Protein AF-A0A7X7BWW8-F1 (afdb_monomer)

Nearest PDB structures (foldseek):
  5t9a-assembly2_B  TM=4.157E-01  e=6.616E+00  Bacteroides uniformis
  8yt8-assembly1_A  TM=2.626E-01  e=1.785E+00  Mus musculus

Mean predicted aligned error: 19.49 Å

pLDDT: mean 72.18, std 27.45, range [19.7, 98.62]

Solvent-accessible surface area (backbone atoms only — not comparable to full-atom values): 24088 Å² total; per-residue (Å²): 131,48,67,94,66,87,76,85,63,67,84,51,60,92,86,82,68,86,84,83,84,75,81,66,56,56,44,81,42,49,50,28,44,32,33,31,41,98,85,70,46,77,74,50,72,50,73,48,77,50,62,47,72,32,90,91,53,73,66,78,67,48,71,50,73,46,53,44,66,42,54,82,82,39,47,82,79,72,37,34,41,35,46,21,35,26,37,39,37,29,37,44,74,62,71,46,43,28,77,51,74,37,48,47,94,75,60,57,88,69,56,64,76,78,51,65,65,58,52,72,72,54,48,53,38,19,43,75,44,78,39,66,51,80,44,85,42,60,60,54,38,50,31,33,35,42,34,41,41,21,45,78,75,39,72,51,76,51,73,38,65,47,63,26,42,36,87,56,85,50,62,45,72,66,47,54,19,49,34,26,45,15,47,70,34,44,69,70,78,41,78,69,49,72,46,79,29,44,30,26,35,40,66,94,42,75,46,33,36,31,32,51,39,63,47,31,90,80,24,91,88,54,58,98,74,35,33,60,82,89,55,92,31,57,55,57,36,44,32,64,45,34,82,56,18,39,25,63,78,41,56,48,41,27,34,87,83,54,43,67,30,28,38,25,25,36,20,41,53,27,43,77,69,74,34,56,78,73,16,62,84,34,43,19,34,46,55,78,50,31,39,34,36,68,46,58,45,29,25,33,38,32,41,75,91,46,80,41,74,12,15,63,80,17,52,29,34,38,37,40,60,89,40,69,78,76,73,82,76,76,81,75,81,75,83,78,75,90,78,89,83,85,82,90,80,89,86,85,88,79,86,84,74,87,72,86,74,81,86,77,85,82,83,84,79,82,88,75,80,98,81,79,84,77,73,46,47,38,62,50,68,84,81,98,82,87,88,82,92,78,92,71,97,86,73,94,81,85,89,79,88,79,136

Secondary structure (DSSP, 8-state):
--SSSPPPPPPB-TTT-PPPP---SSEEEEEEEEEE-TTS-EEEEEEEEEEE--TTS----EEEEEEEPPPTTTGGGT--TTTEEEEEEEEES-SEEEEEEEEGGG--TTGGGTSPPPPHHHHHHHHHS-EEEEEE--TT-EEEEEEEEE-SS-EEEEEEEEEPP-S---EEEEEEEEEE--SHHHHTTPPP-EEEEEEEEETT-TTEEEEESTTSTTSTT--TTSB--SS--EEEEE-SSTTSBB---EE-SB-SSS---EEEEHHHHHHHTT-HHHHTT--BEEETTEEE--STT-EEEE-SS-EEEE-TTS--EEE-TT--PPP-------------------------------------PPPPPS--S--EEEEE---SS-------TT---------

Structure (mmCIF, N/CA/C/O backbone):
data_AF-A0A7X7BWW8-F1
#
_entry.id   AF-A0A7X7BWW8-F1
#
loop_
_atom_site.group_PDB
_atom_site.id
_atom_site.type_symbol
_atom_site.label_atom_id
_atom_site.label_alt_id
_atom_site.label_comp_id
_atom_site.label_asym_id
_atom_site.label_entity_id
_atom_site.label_seq_id
_atom_site.pdbx_PDB_ins_code
_atom_site.Cartn_x
_atom_site.Cartn_y
_atom_site.Cartn_z
_atom_site.occupancy
_atom_site.B_iso_or_equiv
_atom_site.auth_seq_id
_atom_site.auth_comp_id
_atom_site.auth_asym_id
_atom_site.auth_atom_id
_atom_site.pdbx_PDB_model_num
ATOM 1 N N . GLN A 1 1 ? -39.177 1.820 20.093 1.00 25.33 1 GLN A N 1
ATOM 2 C CA . GLN A 1 1 ? -39.170 3.139 19.446 1.00 25.33 1 GLN A CA 1
ATOM 3 C C . GLN A 1 1 ? -38.718 4.158 20.497 1.00 25.33 1 GLN A C 1
ATOM 5 O O . GLN A 1 1 ? -39.561 4.767 21.143 1.00 25.33 1 GLN A O 1
ATOM 10 N N . ILE A 1 2 ? -37.417 4.239 20.781 1.00 28.84 2 ILE A N 1
ATOM 11 C CA . ILE A 1 2 ? -36.783 5.338 21.528 1.00 28.84 2 ILE A CA 1
ATOM 12 C C . ILE A 1 2 ? -36.636 6.590 20.632 1.00 28.84 2 ILE A C 1
ATOM 14 O O . ILE A 1 2 ? -35.548 7.042 20.296 1.00 28.84 2 ILE A O 1
ATOM 18 N N . ALA A 1 3 ? -37.755 7.206 20.265 1.00 27.98 3 ALA A N 1
ATOM 19 C CA . ALA A 1 3 ? -37.725 8.636 19.977 1.00 27.98 3 ALA A CA 1
ATOM 20 C C . ALA A 1 3 ? -37.811 9.352 21.330 1.00 27.98 3 ALA A C 1
ATOM 22 O O . ALA A 1 3 ? -38.799 9.137 22.024 1.00 27.98 3 ALA A O 1
ATOM 23 N N . GLU A 1 4 ? -36.779 10.119 21.700 1.00 32.34 4 GLU A N 1
ATOM 24 C CA . GLU A 1 4 ? -36.765 11.132 22.773 1.00 32.34 4 GLU A CA 1
ATOM 25 C C . GLU A 1 4 ? -37.828 10.901 23.884 1.00 32.34 4 GLU A C 1
ATOM 27 O O . GLU A 1 4 ? -38.946 11.418 23.820 1.00 32.34 4 GLU A O 1
ATOM 32 N N . GLY A 1 5 ? -37.519 10.068 24.887 1.00 31.19 5 GLY A N 1
ATOM 33 C CA . GLY A 1 5 ? -38.467 9.733 25.957 1.00 31.19 5 GLY A CA 1
ATOM 34 C C . GLY A 1 5 ? -37.998 8.622 26.904 1.00 31.19 5 GLY A C 1
ATOM 35 O O . GLY A 1 5 ? -37.307 7.694 26.491 1.00 31.19 5 GLY A O 1
ATOM 36 N N . GLU A 1 6 ? -38.381 8.727 28.183 1.00 35.75 6 GLU A N 1
ATOM 37 C CA . GLU A 1 6 ? -38.170 7.699 29.215 1.00 35.75 6 GLU A CA 1
ATOM 38 C C . GLU A 1 6 ? -38.826 6.362 28.823 1.00 35.75 6 GLU A C 1
ATOM 40 O O . GLU A 1 6 ? -39.962 6.327 28.343 1.00 35.75 6 GLU A O 1
ATOM 45 N N . ILE A 1 7 ? -38.140 5.248 29.098 1.00 37.12 7 ILE A N 1
ATOM 46 C CA . ILE A 1 7 ? -38.728 3.904 29.052 1.00 37.12 7 ILE A CA 1
ATOM 47 C C . ILE A 1 7 ? -39.177 3.531 30.471 1.00 37.12 7 ILE A C 1
ATOM 49 O O . ILE A 1 7 ? -38.386 3.618 31.411 1.00 37.12 7 ILE A O 1
ATOM 53 N N . GLU A 1 8 ? -40.425 3.076 30.640 1.00 36.81 8 GLU A N 1
ATOM 54 C CA . GLU A 1 8 ? -40.837 2.409 31.882 1.00 36.81 8 GLU A CA 1
ATOM 55 C C . GLU A 1 8 ? -40.050 1.104 32.047 1.00 36.81 8 GLU A C 1
ATOM 57 O O . GLU A 1 8 ? -40.079 0.227 31.182 1.00 36.81 8 GLU A O 1
ATOM 62 N N . ALA A 1 9 ? -39.343 0.967 33.168 1.00 38.97 9 ALA A N 1
ATOM 63 C CA . ALA A 1 9 ? -38.590 -0.238 33.466 1.00 38.97 9 ALA A CA 1
ATOM 64 C C . ALA A 1 9 ? -39.529 -1.440 33.692 1.00 38.97 9 ALA A C 1
ATOM 66 O O . ALA A 1 9 ? -40.385 -1.409 34.577 1.00 38.97 9 ALA A O 1
ATOM 67 N N . GLU A 1 10 ? -39.340 -2.525 32.931 1.00 41.31 10 GLU A N 1
ATOM 68 C CA . GLU A 1 10 ? -39.951 -3.824 33.237 1.00 41.31 10 GLU A CA 1
ATOM 69 C C . GLU A 1 10 ? -39.172 -4.534 34.358 1.00 41.31 10 GLU A C 1
ATOM 71 O O . GLU A 1 10 ? -37.941 -4.579 34.366 1.00 41.31 10 GLU A O 1
ATOM 76 N N . GLU A 1 11 ? -39.901 -5.127 35.304 1.00 38.69 11 GLU A N 1
ATOM 77 C CA . GLU A 1 11 ? -39.341 -5.978 36.354 1.00 38.69 11 GLU A CA 1
ATOM 78 C C . GLU A 1 11 ? -38.826 -7.296 35.739 1.00 38.69 11 GLU A C 1
ATOM 80 O O . GLU A 1 11 ? -39.587 -8.061 35.137 1.00 38.69 11 GLU A O 1
ATOM 85 N N . LEU A 1 12 ? -37.522 -7.569 35.860 1.00 39.81 12 LEU A N 1
ATOM 86 C CA . LEU A 1 12 ? -36.895 -8.769 35.296 1.00 39.81 12 LEU A CA 1
ATOM 87 C C . LEU A 1 12 ? -36.804 -9.895 36.336 1.00 39.81 12 LEU A C 1
ATOM 89 O O . LEU A 1 12 ? -36.099 -9.783 37.338 1.00 39.81 12 LEU A O 1
ATOM 93 N N . ASP A 1 13 ? -37.470 -11.022 36.062 1.00 39.00 13 ASP A N 1
ATOM 94 C CA . ASP A 1 13 ? -37.282 -12.277 36.801 1.00 39.00 13 ASP A CA 1
ATOM 95 C C . ASP A 1 13 ? -35.994 -12.971 36.316 1.00 39.00 13 ASP A C 1
ATOM 97 O O . ASP A 1 13 ? -35.902 -13.429 35.169 1.00 39.00 13 ASP A O 1
ATOM 101 N N . MET A 1 14 ? -34.995 -13.054 37.204 1.00 34.78 14 MET A N 1
ATOM 102 C CA . MET A 1 14 ? -33.643 -13.572 36.935 1.00 34.78 14 MET A CA 1
ATOM 103 C C . MET A 1 14 ? -33.595 -15.008 36.395 1.00 34.78 14 MET A C 1
ATOM 105 O O . MET A 1 14 ? -32.542 -15.456 35.942 1.00 34.78 14 MET A O 1
ATOM 109 N N . ASN A 1 15 ? -34.697 -15.759 36.443 1.00 37.03 15 ASN A N 1
ATOM 110 C CA . ASN A 1 15 ? -34.676 -17.175 36.091 1.00 37.03 15 ASN A CA 1
ATOM 111 C C . ASN A 1 15 ? -34.961 -17.493 34.618 1.00 37.03 15 ASN A C 1
ATOM 113 O O . ASN A 1 15 ? -34.734 -18.639 34.231 1.00 37.03 15 ASN A O 1
ATOM 117 N N . THR A 1 16 ? -35.463 -16.568 33.782 1.00 34.97 16 THR A N 1
ATOM 118 C CA . THR A 1 16 ? -35.906 -16.971 32.420 1.00 34.97 16 THR A CA 1
ATOM 119 C C . THR A 1 16 ? -35.904 -15.935 31.289 1.00 34.97 16 THR A C 1
ATOM 121 O O . THR A 1 16 ? -36.207 -16.336 30.163 1.00 34.97 16 THR A O 1
ATOM 124 N N . LYS A 1 17 ? -35.577 -14.650 31.483 1.00 39.47 17 LYS A N 1
ATOM 125 C CA . LYS A 1 17 ? -35.710 -13.665 30.388 1.00 39.47 17 LYS A CA 1
ATOM 126 C C . LYS A 1 17 ? -34.458 -12.822 30.157 1.00 39.47 17 LYS A C 1
ATOM 128 O O . LYS A 1 17 ? -33.996 -12.118 31.044 1.00 39.47 17 LYS A O 1
ATOM 133 N N . ILE A 1 18 ? -33.956 -12.885 28.924 1.00 37.41 18 ILE A N 1
ATOM 134 C CA . ILE A 1 18 ? -33.015 -11.920 28.353 1.00 37.41 18 ILE A CA 1
ATOM 135 C C . ILE A 1 18 ? -33.821 -10.650 28.056 1.00 37.41 18 ILE A C 1
ATOM 137 O O . ILE A 1 18 ? -34.799 -10.717 27.309 1.00 37.41 18 ILE A O 1
ATOM 141 N N . ALA A 1 19 ? -33.440 -9.520 28.648 1.00 44.94 19 ALA A N 1
ATOM 142 C CA . ALA A 1 19 ? -33.977 -8.217 28.273 1.00 44.94 19 ALA A CA 1
ATOM 143 C C . ALA A 1 19 ? -33.314 -7.766 26.964 1.00 44.94 19 ALA A C 1
ATOM 145 O O . ALA A 1 19 ? -32.088 -7.727 26.876 1.00 44.94 19 ALA A O 1
ATOM 146 N N . GLY A 1 20 ? -34.110 -7.465 25.939 1.00 42.84 20 GLY A N 1
ATOM 147 C CA . GLY A 1 20 ? -33.617 -6.810 24.730 1.00 42.84 20 GLY A CA 1
ATOM 148 C C . GLY A 1 20 ? -33.638 -5.299 24.929 1.00 42.84 20 GLY A C 1
ATOM 149 O O . GLY A 1 20 ? -34.673 -4.756 25.305 1.00 42.84 20 GLY A O 1
ATOM 150 N N . ILE A 1 21 ? -32.516 -4.633 24.675 1.00 51.31 21 ILE A N 1
ATOM 151 C CA . ILE A 1 21 ? -32.424 -3.171 24.645 1.00 51.31 21 ILE A CA 1
ATOM 152 C C . ILE A 1 21 ? -32.514 -2.762 23.176 1.00 51.31 21 ILE A C 1
ATOM 154 O O . ILE A 1 21 ? -31.772 -3.284 22.346 1.00 51.31 21 ILE A O 1
ATOM 158 N N . GLN A 1 22 ? -33.452 -1.879 22.842 1.00 53.12 22 GLN A N 1
ATOM 159 C CA . GLN A 1 22 ? -33.575 -1.312 21.502 1.00 53.12 22 GLN A CA 1
ATOM 160 C C . GLN A 1 22 ? -33.187 0.155 21.581 1.00 53.12 22 GLN A C 1
ATOM 162 O O . GLN A 1 22 ? -33.916 0.907 22.206 1.00 53.12 22 GLN A O 1
ATOM 167 N N . CYS A 1 23 ? -32.089 0.550 20.945 1.00 56.56 23 CYS A N 1
ATOM 168 C CA . CYS A 1 23 ? -31.740 1.952 20.734 1.00 56.56 23 CYS A CA 1
ATOM 169 C C . CYS A 1 23 ? -32.286 2.405 19.374 1.00 56.56 23 CYS A C 1
ATOM 171 O O . CYS A 1 23 ? -32.327 1.616 18.433 1.00 56.56 23 CYS A O 1
ATOM 173 N N . ASP A 1 24 ? -32.715 3.659 19.276 1.00 55.50 24 ASP A N 1
ATOM 174 C CA . ASP A 1 24 ? -33.292 4.231 18.046 1.00 55.50 24 ASP A CA 1
ATOM 175 C C . ASP A 1 24 ? -32.441 5.380 17.481 1.00 55.50 24 ASP A C 1
ATOM 177 O O . ASP A 1 24 ? -32.754 5.903 16.416 1.00 55.50 24 ASP A O 1
ATOM 181 N N . GLN A 1 25 ? -31.416 5.830 18.211 1.00 59.16 25 GLN A N 1
ATOM 182 C CA . GLN A 1 25 ? -30.575 6.960 17.818 1.00 59.16 25 GLN A CA 1
ATOM 183 C C . GLN A 1 25 ? -29.130 6.724 18.228 1.00 59.16 25 GLN A C 1
ATOM 185 O O . GLN A 1 25 ? -28.877 6.210 19.319 1.00 59.16 25 GLN A O 1
ATOM 190 N N . THR A 1 26 ? -28.184 7.142 17.390 1.00 69.19 26 THR A N 1
ATOM 191 C CA . THR A 1 26 ? -26.762 7.143 17.737 1.00 69.19 26 THR A CA 1
ATOM 192 C C . THR A 1 26 ? -26.522 7.916 19.035 1.00 69.19 26 THR A C 1
ATOM 194 O O . THR A 1 26 ? -27.002 9.039 19.189 1.00 69.19 26 THR A O 1
ATOM 197 N N . GLY A 1 27 ? -25.782 7.331 19.975 1.00 66.06 27 GLY A N 1
ATOM 198 C CA . GLY A 1 27 ? -25.549 7.950 21.278 1.00 66.06 27 GLY A CA 1
ATOM 199 C C . GLY A 1 27 ? -24.725 7.092 22.231 1.00 66.06 27 GLY A C 1
ATOM 200 O O . GLY A 1 27 ? -24.548 5.891 22.017 1.00 66.06 27 GLY A O 1
ATOM 201 N N . GLU A 1 28 ? -24.230 7.725 23.291 1.00 66.56 28 GLU A N 1
ATOM 202 C CA . GLU A 1 28 ? -23.737 7.038 24.483 1.00 66.56 28 GLU A CA 1
ATOM 203 C C . GLU A 1 28 ? -24.898 6.863 25.465 1.00 66.56 28 GLU A C 1
ATOM 205 O O . GLU A 1 28 ? -25.635 7.803 25.764 1.00 66.56 28 GLU A O 1
ATOM 210 N N . TYR A 1 29 ? -25.065 5.644 25.958 1.00 60.78 29 TYR A N 1
ATOM 211 C CA . TYR A 1 29 ? -26.160 5.239 26.819 1.00 60.78 29 TYR A CA 1
ATOM 212 C C . TYR A 1 29 ? -25.619 4.730 28.145 1.00 60.78 29 TYR A C 1
ATOM 214 O O . TYR A 1 29 ? -24.664 3.956 28.193 1.00 60.78 29 TYR A O 1
ATOM 222 N N . PHE A 1 30 ? -26.289 5.108 29.230 1.00 58.12 30 PHE A N 1
ATOM 223 C CA . PHE A 1 30 ? -26.036 4.553 30.552 1.00 58.12 30 PHE A CA 1
ATOM 224 C C . PHE A 1 30 ? -26.996 3.401 30.817 1.00 58.12 30 PHE A C 1
ATOM 226 O O . PHE A 1 30 ? -28.217 3.559 30.760 1.00 58.12 30 PHE A O 1
ATOM 233 N N . LEU A 1 31 ? -26.440 2.252 31.177 1.00 56.97 31 LEU A N 1
ATOM 234 C CA . LEU A 1 31 ? -27.174 1.148 31.763 1.00 56.97 31 LEU A CA 1
ATOM 235 C C . LEU A 1 31 ? -27.027 1.229 33.282 1.00 56.97 31 LEU A C 1
ATOM 237 O O . LEU A 1 31 ? -25.979 0.881 33.826 1.00 56.97 31 LEU A O 1
ATOM 241 N N . VAL A 1 32 ? -28.072 1.674 33.978 1.00 58.28 32 VAL A N 1
ATOM 242 C CA . VAL A 1 32 ? -28.125 1.640 35.445 1.00 58.28 32 VAL A CA 1
ATOM 243 C C . VAL A 1 32 ? -28.838 0.371 35.877 1.00 58.28 32 VAL A C 1
ATOM 245 O O . VAL A 1 32 ? -30.016 0.228 35.585 1.00 58.28 32 VAL A O 1
ATOM 248 N N . ALA A 1 33 ? -28.172 -0.519 36.607 1.00 54.88 33 ALA A N 1
ATOM 249 C CA . ALA A 1 33 ? -28.813 -1.649 37.272 1.00 54.88 33 ALA A CA 1
ATOM 250 C C . ALA A 1 33 ? -28.985 -1.337 38.763 1.00 54.88 33 ALA A C 1
ATOM 252 O O . ALA A 1 33 ? -28.000 -1.165 39.480 1.00 54.88 33 ALA A O 1
ATOM 253 N N . ALA A 1 34 ? -30.226 -1.276 39.242 1.00 55.75 34 ALA A N 1
ATOM 254 C CA . ALA A 1 34 ? -30.554 -1.024 40.646 1.00 55.75 34 ALA A CA 1
ATOM 255 C C . ALA A 1 34 ? -31.219 -2.247 41.291 1.00 55.75 34 ALA A C 1
ATOM 257 O O . ALA A 1 34 ? -32.156 -2.808 40.731 1.00 55.75 34 ALA A O 1
ATOM 258 N N . ALA A 1 35 ? -30.740 -2.645 42.470 1.00 47.81 35 ALA A N 1
ATOM 259 C CA . ALA A 1 35 ? -31.300 -3.720 43.278 1.00 47.81 35 ALA A CA 1
ATOM 260 C C . ALA A 1 35 ? -32.206 -3.146 44.370 1.00 47.81 35 ALA A C 1
ATOM 262 O O . ALA A 1 35 ? -31.790 -2.273 45.135 1.00 47.81 35 ALA A O 1
ATOM 263 N N . PHE A 1 36 ? -33.419 -3.676 44.488 1.00 55.31 36 PHE A N 1
ATOM 264 C CA . PHE A 1 36 ? -34.382 -3.285 45.519 1.00 55.31 36 PHE A CA 1
ATOM 265 C C . PHE A 1 36 ? -34.712 -4.466 46.436 1.00 55.31 36 PHE A C 1
ATOM 267 O O . PHE A 1 36 ? -34.696 -5.622 46.018 1.00 55.31 36 PHE A O 1
ATOM 274 N N . ALA A 1 37 ? -34.993 -4.173 47.705 1.00 49.28 37 ALA A N 1
ATOM 275 C CA . ALA A 1 37 ? -35.586 -5.132 48.628 1.00 49.28 37 ALA A CA 1
ATOM 276 C C . ALA A 1 37 ? -37.092 -5.272 48.356 1.00 49.28 37 ALA A C 1
ATOM 278 O O . ALA A 1 37 ? -37.701 -4.423 47.707 1.00 49.28 37 ALA A O 1
ATOM 279 N N . ALA A 1 38 ? -37.713 -6.312 48.920 1.00 51.62 38 ALA A N 1
ATOM 280 C CA . ALA A 1 38 ? -39.145 -6.588 48.765 1.00 51.62 38 ALA A CA 1
ATOM 281 C C . ALA A 1 38 ? -40.078 -5.449 49.243 1.00 51.62 38 ALA A C 1
ATOM 283 O O . ALA A 1 38 ? -41.258 -5.438 48.906 1.00 51.62 38 ALA A O 1
ATOM 284 N N . ASP A 1 39 ? -39.573 -4.497 50.033 1.00 60.28 39 ASP A N 1
ATOM 285 C CA . ASP A 1 39 ? -40.290 -3.292 50.468 1.00 60.28 39 ASP A CA 1
ATOM 286 C C . ASP A 1 39 ? -40.013 -2.056 49.587 1.00 60.28 39 ASP A C 1
ATOM 288 O O . ASP A 1 39 ? -40.319 -0.930 49.984 1.00 60.28 39 ASP A O 1
ATOM 292 N N . SER A 1 40 ? -39.434 -2.265 48.401 1.00 56.44 40 SER A N 1
ATOM 293 C CA . SER A 1 40 ? -39.008 -1.233 47.446 1.00 56.44 40 SER A CA 1
ATOM 294 C C . SER A 1 40 ? -37.887 -0.317 47.953 1.00 56.44 40 SER A C 1
ATOM 296 O O . SER A 1 40 ? -37.630 0.733 47.364 1.00 56.44 40 SER A O 1
ATOM 298 N N . THR A 1 41 ? -37.173 -0.698 49.015 1.00 57.88 41 THR A N 1
ATOM 299 C CA . THR A 1 41 ? -35.978 0.032 49.460 1.00 57.88 41 THR A CA 1
ATOM 300 C C . THR A 1 41 ? -34.789 -0.289 48.554 1.00 57.88 41 THR A C 1
ATOM 302 O O . THR A 1 41 ? -34.412 -1.456 48.432 1.00 57.88 41 THR A O 1
ATOM 305 N N . LEU A 1 42 ? -34.153 0.735 47.971 1.00 54.78 42 LEU A N 1
ATOM 306 C CA . LEU A 1 42 ? -32.914 0.587 47.195 1.00 54.78 42 LEU A CA 1
ATOM 307 C C . LEU A 1 42 ? -31.811 -0.036 48.066 1.00 54.78 42 LEU A C 1
ATOM 309 O O . LEU A 1 42 ? -31.465 0.498 49.119 1.00 54.78 42 LEU A O 1
ATOM 313 N N . GLN A 1 43 ? -31.260 -1.159 47.618 1.00 53.47 43 GLN A N 1
ATOM 314 C CA . GLN A 1 43 ? -30.170 -1.883 48.281 1.00 53.47 43 GLN A CA 1
ATOM 315 C C . GLN A 1 43 ? -28.802 -1.541 47.686 1.00 53.47 43 GLN A C 1
ATOM 317 O O . GLN A 1 43 ? -27.789 -1.609 48.377 1.00 53.47 43 GLN A O 1
ATOM 322 N N . GLY A 1 44 ? -28.769 -1.158 46.412 1.00 44.28 44 GLY A N 1
ATOM 323 C CA . GLY A 1 44 ? -27.558 -0.745 45.714 1.00 44.28 44 GLY A CA 1
ATOM 324 C C . GLY A 1 44 ? -27.817 -0.565 44.227 1.00 44.28 44 GLY A C 1
ATOM 325 O O . GLY A 1 44 ? -28.817 -1.051 43.704 1.00 44.28 44 GLY A O 1
ATOM 326 N N . SER A 1 45 ? -26.916 0.130 43.545 1.00 62.41 45 SER A N 1
ATOM 327 C CA . SER A 1 45 ? -26.949 0.281 42.094 1.00 62.41 45 SER A CA 1
ATOM 328 C C . SER A 1 45 ? -25.547 0.208 41.505 1.00 62.41 45 SER A C 1
ATOM 330 O O . SER A 1 45 ? -24.561 0.508 42.178 1.00 62.41 45 SER A O 1
ATOM 332 N N . THR A 1 46 ? -25.463 -0.167 40.238 1.00 46.38 46 THR A N 1
ATOM 333 C CA . THR A 1 46 ? -24.254 -0.090 39.419 1.00 46.38 46 THR A CA 1
ATOM 334 C C . THR A 1 46 ? -24.607 0.537 38.078 1.00 46.38 46 THR A C 1
ATOM 336 O O . THR A 1 46 ? -25.763 0.487 37.657 1.00 46.38 46 THR A O 1
ATOM 339 N N . THR A 1 47 ? -23.632 1.157 37.427 1.00 54.41 47 THR A N 1
ATOM 340 C CA . THR A 1 47 ? -23.811 1.797 36.127 1.00 54.41 47 THR A CA 1
ATOM 341 C C . THR A 1 47 ? -22.707 1.355 35.184 1.00 54.41 47 THR A C 1
ATOM 343 O O . THR A 1 47 ? -21.557 1.218 35.597 1.00 54.41 47 THR A O 1
ATOM 346 N N . THR A 1 48 ? -23.039 1.175 33.915 1.00 51.75 48 THR A N 1
ATOM 347 C CA . THR A 1 48 ? -22.065 1.021 32.831 1.00 51.75 48 THR A CA 1
ATOM 348 C C . THR A 1 48 ? -22.510 1.861 31.641 1.00 51.75 48 THR A C 1
ATOM 350 O O . THR A 1 48 ? -23.681 2.240 31.570 1.00 51.75 48 THR A O 1
ATOM 353 N N . THR A 1 49 ? -21.590 2.189 30.744 1.00 57.97 49 THR A N 1
ATOM 354 C CA . THR A 1 49 ? -21.890 2.907 29.507 1.00 57.97 49 THR A CA 1
ATOM 355 C C . THR A 1 49 ? -21.718 1.985 28.314 1.00 57.97 49 THR A C 1
ATOM 357 O O . THR A 1 49 ? -20.921 1.048 28.336 1.00 57.97 49 THR A O 1
ATOM 360 N N . PHE A 1 50 ? -22.496 2.233 27.273 1.00 62.44 50 PHE A N 1
ATOM 361 C CA . PHE A 1 50 ? -22.311 1.614 25.970 1.00 62.44 50 PHE A CA 1
ATOM 362 C C . PHE A 1 50 ? -22.692 2.616 24.889 1.00 62.44 50 PHE A C 1
ATOM 364 O O . PHE A 1 50 ? -23.535 3.484 25.107 1.00 62.44 50 PHE A O 1
ATOM 371 N N . THR A 1 51 ? -22.089 2.495 23.716 1.00 64.44 51 THR A N 1
ATOM 372 C CA . THR A 1 51 ? -22.441 3.310 22.557 1.00 64.44 51 THR A CA 1
ATOM 373 C C . THR A 1 51 ? -23.285 2.509 21.577 1.00 64.44 51 THR A C 1
ATOM 375 O O . THR A 1 51 ? -23.139 1.294 21.434 1.00 64.44 51 THR A O 1
ATOM 378 N N . TYR A 1 52 ? -24.214 3.192 20.919 1.00 68.88 52 TYR A N 1
ATOM 379 C CA . TYR A 1 52 ? -24.970 2.664 19.790 1.00 68.88 52 TYR A CA 1
ATOM 380 C C . TYR A 1 52 ? -24.785 3.609 18.608 1.00 68.88 52 TYR A C 1
ATOM 382 O O . TYR A 1 52 ? -24.803 4.827 18.788 1.00 68.88 52 TYR A O 1
ATOM 390 N N . VAL A 1 53 ? -24.613 3.038 17.417 1.00 66.50 53 VAL A N 1
ATOM 391 C CA . VAL A 1 53 ? -24.511 3.758 16.144 1.00 66.50 53 VAL A CA 1
ATOM 392 C C . VAL A 1 53 ? -25.640 3.269 15.252 1.00 66.50 53 VAL A C 1
ATOM 394 O O . VAL A 1 53 ? -25.726 2.079 14.941 1.00 66.50 53 VAL A O 1
ATOM 397 N N . ASP A 1 54 ? -26.527 4.181 14.872 1.00 69.44 54 ASP A N 1
ATOM 398 C CA . ASP A 1 54 ? -27.575 3.898 13.906 1.00 69.44 54 ASP A CA 1
ATOM 399 C C . ASP A 1 54 ? -26.987 3.815 12.493 1.00 69.44 54 ASP A C 1
ATOM 401 O O . ASP A 1 54 ? -26.158 4.633 12.097 1.00 69.44 54 ASP A O 1
ATOM 405 N N . SER A 1 55 ? -27.452 2.854 11.698 1.00 71.75 55 SER A N 1
ATOM 406 C CA . SER A 1 55 ? -27.042 2.715 10.298 1.00 71.75 55 SER A CA 1
ATOM 407 C C . SER A 1 55 ? -27.366 3.933 9.420 1.00 71.75 55 SER A C 1
ATOM 409 O O . SER A 1 55 ? -26.717 4.118 8.391 1.00 71.75 55 SER A O 1
ATOM 411 N N . GLU A 1 56 ? -28.362 4.745 9.792 1.00 75.44 56 GLU A N 1
ATOM 412 C CA . GLU A 1 56 ? -28.727 5.984 9.093 1.00 75.44 56 GLU A CA 1
ATOM 413 C C . GLU A 1 56 ? -27.930 7.215 9.580 1.00 75.44 56 GLU A C 1
ATOM 415 O O . GLU A 1 56 ? -27.938 8.240 8.898 1.00 75.44 56 GLU A O 1
ATOM 420 N N . ASP A 1 57 ? -27.209 7.116 10.707 1.00 72.81 57 ASP A N 1
ATOM 421 C CA . ASP A 1 57 ? -26.314 8.153 11.254 1.00 72.81 57 ASP A CA 1
ATOM 422 C C . ASP A 1 57 ? -24.920 7.566 11.556 1.00 72.81 57 ASP A C 1
ATOM 424 O O . ASP A 1 57 ? -24.534 7.432 12.727 1.00 72.81 57 ASP A O 1
ATOM 428 N N . PRO A 1 58 ? -24.164 7.171 10.511 1.00 73.88 58 PRO A N 1
ATOM 429 C CA . PRO A 1 58 ? -22.850 6.577 10.687 1.00 73.88 58 PRO A CA 1
ATOM 430 C C . PRO A 1 58 ? -21.884 7.585 11.312 1.00 73.88 58 PRO A C 1
ATOM 432 O O . PRO A 1 58 ? -21.844 8.759 10.938 1.00 73.88 58 PRO A O 1
ATOM 435 N N . ARG A 1 59 ? -21.048 7.100 12.228 1.00 79.88 59 ARG A N 1
ATOM 436 C CA . ARG A 1 59 ? -19.985 7.876 12.879 1.00 79.88 59 ARG A CA 1
ATOM 437 C C . ARG A 1 59 ? -18.626 7.305 12.483 1.00 79.88 59 ARG A C 1
ATOM 439 O O . ARG A 1 59 ? -17.962 6.718 13.335 1.00 79.88 59 ARG A O 1
ATOM 446 N N . PRO A 1 60 ? -18.220 7.431 11.205 1.00 84.25 60 PRO A N 1
ATOM 447 C CA . PRO A 1 60 ? -16.949 6.883 10.765 1.00 84.25 60 PRO A CA 1
ATOM 448 C C . PRO A 1 60 ? -15.802 7.565 11.508 1.00 84.25 60 PRO A C 1
ATOM 450 O O . PRO A 1 60 ? -15.849 8.761 11.804 1.00 84.25 60 PRO A O 1
ATOM 453 N N . VAL A 1 61 ? -14.757 6.798 11.792 1.00 90.44 61 VAL A N 1
ATOM 454 C CA . VAL A 1 61 ? -13.518 7.348 12.336 1.00 90.44 61 VAL A CA 1
ATOM 455 C C . VAL A 1 61 ? -12.727 7.995 11.199 1.00 90.44 61 VAL A C 1
ATOM 457 O O . VAL A 1 61 ? -12.272 7.305 10.284 1.00 90.44 61 VAL A O 1
ATOM 460 N N . ASP A 1 62 ? -12.565 9.316 11.259 1.00 91.50 62 ASP A N 1
ATOM 461 C CA . ASP A 1 62 ? -11.754 10.078 10.312 1.00 91.50 62 ASP A CA 1
ATOM 462 C C . ASP A 1 62 ? -10.319 10.205 10.829 1.00 91.50 62 ASP A C 1
ATOM 464 O O . ASP A 1 62 ? -10.025 10.980 11.737 1.00 91.50 62 ASP A O 1
ATOM 468 N N . VAL A 1 63 ? -9.423 9.398 10.265 1.00 93.75 63 VAL A N 1
ATOM 469 C CA . VAL A 1 63 ? -7.989 9.445 10.559 1.00 93.75 63 VAL A CA 1
ATOM 470 C C . VAL A 1 63 ? -7.193 9.112 9.304 1.00 93.75 63 VAL A C 1
ATOM 472 O O . VAL A 1 63 ? -7.517 8.180 8.562 1.00 93.75 63 VAL A O 1
ATOM 475 N N . THR A 1 64 ? -6.111 9.835 9.081 1.00 93.56 64 THR A N 1
ATOM 476 C CA . THR A 1 64 ? -5.121 9.611 8.034 1.00 93.56 64 THR A CA 1
ATOM 477 C C . THR A 1 64 ? -3.752 9.485 8.676 1.00 93.56 64 THR A C 1
ATOM 479 O O . THR A 1 64 ? -3.425 10.199 9.622 1.00 93.56 64 THR A O 1
ATOM 482 N N . ILE A 1 65 ? -2.967 8.541 8.167 1.00 95.50 65 ILE A N 1
ATOM 483 C CA . ILE A 1 65 ? -1.631 8.235 8.667 1.00 95.50 65 ILE A CA 1
ATOM 484 C C . ILE A 1 65 ? -0.668 8.141 7.492 1.00 95.50 65 ILE A C 1
ATOM 486 O O . ILE A 1 65 ? -1.096 7.847 6.373 1.00 95.50 65 ILE A O 1
ATOM 490 N N . GLY A 1 66 ? 0.616 8.314 7.759 1.00 85.06 66 GLY A N 1
ATOM 491 C CA . GLY A 1 66 ? 1.653 8.009 6.791 1.00 85.06 66 GLY A CA 1
ATOM 492 C C . GLY A 1 66 ? 3.003 7.793 7.441 1.00 85.06 66 GLY A C 1
ATOM 493 O O . GLY A 1 66 ? 3.266 8.263 8.550 1.00 85.06 66 GLY A O 1
ATOM 494 N N . LEU A 1 67 ? 3.828 7.050 6.715 1.00 90.19 67 LEU A N 1
ATOM 495 C CA . LEU A 1 67 ? 5.207 6.745 7.041 1.00 90.19 67 LEU A CA 1
ATOM 496 C C . LEU A 1 67 ? 6.021 6.982 5.767 1.00 90.19 67 LEU A C 1
ATOM 498 O O . LEU A 1 67 ? 5.752 6.371 4.735 1.00 90.19 67 LEU A O 1
ATOM 502 N N . GLU A 1 68 ? 6.961 7.913 5.830 1.00 86.50 68 GLU A N 1
ATOM 503 C CA . GLU A 1 68 ? 7.692 8.453 4.685 1.00 86.50 68 GLU A CA 1
ATOM 504 C C . GLU A 1 68 ? 9.188 8.566 5.000 1.00 86.50 68 GLU A C 1
ATOM 506 O O . GLU A 1 68 ? 9.623 8.519 6.154 1.00 86.50 68 GLU A O 1
ATOM 511 N N . THR A 1 69 ? 10.008 8.719 3.960 1.00 84.56 69 THR A N 1
ATOM 512 C CA . THR A 1 69 ? 11.416 9.078 4.154 1.00 84.56 69 THR A CA 1
ATOM 513 C C . THR A 1 69 ? 11.509 10.504 4.698 1.00 84.56 69 THR A C 1
ATOM 515 O O . THR A 1 69 ? 10.762 11.357 4.210 1.00 84.56 69 THR A O 1
ATOM 518 N N . PRO A 1 70 ? 12.442 10.809 5.619 1.00 85.31 70 PRO A N 1
ATOM 519 C CA . PRO A 1 70 ? 12.567 12.144 6.188 1.00 85.31 70 PRO A CA 1
ATOM 520 C C . PRO A 1 70 ? 12.670 13.234 5.122 1.00 85.31 70 PRO A C 1
ATOM 522 O O . PRO A 1 70 ? 13.535 13.205 4.245 1.00 85.31 70 PRO A O 1
ATOM 525 N N . SER A 1 71 ? 11.783 14.219 5.210 1.00 75.44 71 SER A N 1
ATOM 526 C CA . SER A 1 71 ? 11.811 15.400 4.357 1.00 75.44 71 SER A CA 1
ATOM 527 C C . SER A 1 71 ? 13.040 16.273 4.640 1.00 75.44 71 SER A C 1
ATOM 529 O O . SER A 1 71 ? 13.604 16.276 5.737 1.00 75.44 71 SER A O 1
ATOM 531 N N . ALA A 1 72 ? 13.416 17.114 3.670 1.00 74.38 72 ALA A N 1
ATOM 532 C CA . ALA A 1 72 ? 14.614 17.965 3.724 1.00 74.38 72 ALA A CA 1
ATOM 533 C C . ALA A 1 72 ? 14.701 18.911 4.948 1.00 74.38 72 ALA A C 1
ATOM 535 O O . ALA A 1 72 ? 15.744 19.514 5.214 1.00 74.38 72 ALA A O 1
ATOM 536 N N . ARG A 1 73 ? 13.607 19.084 5.705 1.00 79.31 73 ARG A N 1
ATOM 537 C CA . ARG A 1 73 ? 13.603 19.849 6.962 1.00 79.31 73 ARG A CA 1
ATOM 538 C C . ARG A 1 73 ? 14.409 19.163 8.069 1.00 79.31 73 ARG A C 1
ATOM 540 O O . ARG A 1 73 ? 14.991 19.877 8.881 1.00 79.31 73 ARG A O 1
ATOM 547 N N . TRP A 1 74 ? 14.489 17.832 8.046 1.00 78.81 74 TRP A N 1
ATOM 548 C CA . TRP A 1 74 ? 15.134 17.000 9.066 1.00 78.81 74 TRP A CA 1
ATOM 549 C C . TRP A 1 74 ? 16.602 16.672 8.765 1.00 78.81 74 TRP A C 1
ATOM 551 O O . TRP A 1 74 ? 17.362 16.362 9.680 1.00 78.81 74 TRP A O 1
ATOM 561 N N . GLU A 1 75 ? 17.046 16.862 7.518 1.00 76.38 75 GLU A N 1
ATOM 562 C CA . GLU A 1 75 ? 18.453 16.681 7.118 1.00 76.38 75 GLU A CA 1
ATOM 563 C C . GLU A 1 75 ? 19.418 17.534 7.958 1.00 76.38 75 GLU A C 1
ATOM 565 O O . GLU A 1 75 ? 20.545 17.132 8.248 1.00 76.38 75 GLU A O 1
ATOM 570 N N . LYS A 1 76 ? 18.978 18.726 8.386 1.00 80.75 76 LYS A N 1
ATOM 571 C CA . LYS A 1 76 ? 19.782 19.636 9.223 1.00 80.75 76 LYS A CA 1
ATOM 572 C C . LYS A 1 76 ? 20.038 19.098 10.627 1.00 80.75 76 LYS A C 1
ATOM 574 O O . LYS A 1 76 ? 21.037 19.488 11.232 1.00 80.75 76 LYS A O 1
ATOM 579 N N . ASP A 1 77 ? 19.160 18.226 11.106 1.00 84.38 77 ASP A N 1
ATOM 580 C CA . ASP A 1 77 ? 19.259 17.572 12.409 1.00 84.38 77 ASP A CA 1
ATOM 581 C C . ASP A 1 77 ? 19.966 16.206 12.307 1.00 84.38 77 ASP A C 1
ATOM 583 O O . ASP A 1 77 ? 20.188 15.546 13.318 1.00 84.38 77 ASP A O 1
ATOM 587 N N . GLY A 1 78 ? 20.411 15.826 11.100 1.00 87.00 78 GLY A N 1
ATOM 588 C CA . GLY A 1 78 ? 21.171 14.603 10.836 1.00 87.00 78 GLY A CA 1
ATOM 589 C C . GLY A 1 78 ? 20.317 13.388 10.480 1.00 87.00 78 GLY A C 1
ATOM 590 O O . GLY A 1 78 ? 20.861 12.286 10.420 1.00 87.00 78 GLY A O 1
ATOM 591 N N . TYR A 1 79 ? 19.018 13.580 10.239 1.00 89.81 79 TYR A N 1
ATOM 592 C CA . TYR A 1 79 ? 18.104 12.516 9.838 1.00 89.81 79 TYR A CA 1
ATOM 593 C C . TYR A 1 79 ? 17.993 12.419 8.316 1.00 89.81 79 TYR A C 1
ATOM 595 O O . TYR A 1 79 ? 17.807 13.428 7.634 1.00 89.81 79 TYR A O 1
ATOM 603 N N . ASP A 1 80 ? 18.094 11.205 7.791 1.00 84.69 80 ASP A N 1
ATOM 604 C CA . ASP A 1 80 ? 17.949 10.878 6.376 1.00 84.69 80 ASP A CA 1
ATOM 605 C C . ASP A 1 80 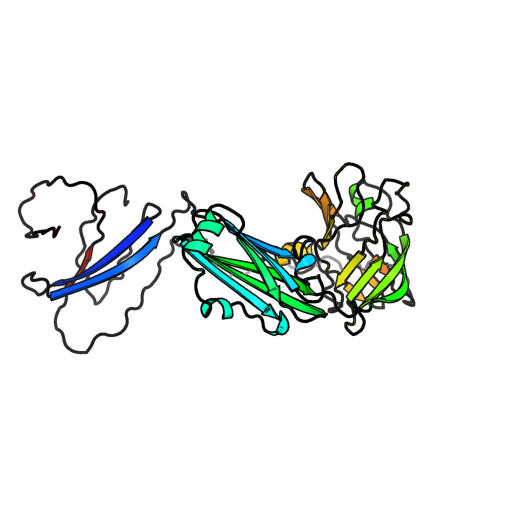? 17.222 9.535 6.203 1.00 84.69 80 ASP A C 1
ATOM 607 O O . ASP A 1 80 ? 16.807 8.896 7.171 1.00 84.69 80 ASP A O 1
ATOM 611 N N . SER A 1 81 ? 17.058 9.090 4.957 1.00 82.81 81 SER A N 1
ATOM 612 C CA . SER A 1 81 ? 16.358 7.839 4.663 1.00 82.81 81 SER A CA 1
ATOM 613 C C . SER A 1 81 ? 17.024 6.592 5.249 1.00 82.81 81 SER A C 1
ATOM 615 O O . SER A 1 81 ? 16.374 5.553 5.279 1.00 82.81 81 SER A O 1
ATOM 617 N N . LYS A 1 82 ? 18.281 6.648 5.704 1.00 83.69 82 LYS A N 1
ATOM 618 C CA . LYS A 1 82 ? 19.005 5.494 6.256 1.00 83.69 82 LYS A CA 1
ATOM 619 C C . LYS A 1 82 ? 18.810 5.329 7.750 1.00 83.69 82 LYS A C 1
ATOM 621 O O . LYS A 1 82 ? 18.910 4.215 8.247 1.00 83.69 82 LYS A O 1
ATOM 626 N N . ASN A 1 83 ? 18.597 6.418 8.476 1.00 90.50 83 ASN A N 1
ATOM 627 C CA . ASN A 1 83 ? 18.624 6.399 9.939 1.00 90.50 83 ASN A CA 1
ATOM 628 C C . ASN A 1 83 ? 17.310 6.837 10.593 1.00 90.50 83 ASN A C 1
ATOM 630 O O . ASN A 1 83 ? 17.221 6.870 11.822 1.00 90.50 83 ASN A O 1
ATOM 634 N N . ALA A 1 84 ? 16.302 7.191 9.797 1.00 94.62 84 ALA A N 1
ATOM 635 C CA . ALA A 1 84 ? 15.040 7.679 10.313 1.00 94.62 84 ALA A CA 1
ATOM 636 C C . ALA A 1 84 ? 13.870 7.462 9.352 1.00 94.62 84 ALA A C 1
ATOM 638 O O . ALA A 1 84 ? 14.028 7.317 8.140 1.00 94.62 84 ALA A O 1
ATOM 639 N N . LEU A 1 85 ? 12.676 7.503 9.933 1.00 94.00 85 LEU A N 1
ATOM 640 C CA . LEU A 1 85 ? 11.394 7.557 9.247 1.00 94.00 85 LEU A CA 1
ATOM 641 C C . LEU A 1 85 ? 10.654 8.804 9.724 1.00 94.00 85 LEU A C 1
ATOM 643 O O . LEU A 1 85 ? 10.702 9.151 10.907 1.00 94.00 85 LEU A O 1
ATOM 647 N N . GLU A 1 86 ? 9.959 9.471 8.817 1.00 93.75 86 GLU A N 1
ATOM 648 C CA . GLU A 1 86 ? 9.026 10.538 9.150 1.00 93.75 86 GLU A CA 1
ATOM 649 C C . GLU A 1 86 ? 7.616 9.961 9.187 1.00 93.75 86 GLU A C 1
ATOM 651 O O . GLU A 1 86 ? 7.175 9.323 8.237 1.00 93.75 86 GLU A O 1
ATOM 656 N N . PHE A 1 87 ? 6.907 10.164 10.293 1.00 96.44 87 PHE A N 1
ATOM 657 C CA . PHE A 1 87 ? 5.517 9.742 10.415 1.00 96.44 87 PHE A CA 1
ATOM 658 C C . PHE A 1 87 ? 4.602 10.953 10.520 1.00 96.44 87 PHE A C 1
ATOM 660 O O . PHE A 1 87 ? 4.998 12.006 11.033 1.00 96.44 87 PHE A O 1
ATOM 667 N N . PHE A 1 88 ? 3.355 10.783 10.096 1.00 95.19 88 PHE A N 1
ATOM 668 C CA . PHE A 1 88 ? 2.297 11.743 10.369 1.00 95.19 88 PHE A CA 1
ATOM 669 C C . PHE A 1 88 ? 0.965 11.071 10.684 1.00 95.19 88 PHE A C 1
ATOM 671 O O . PHE A 1 88 ? 0.666 9.982 10.195 1.00 95.19 88 PHE A O 1
ATOM 678 N N . VAL A 1 89 ? 0.162 11.747 11.503 1.00 97.56 89 VAL A N 1
ATOM 679 C CA . VAL A 1 89 ? -1.205 11.379 11.874 1.00 97.56 89 VAL A CA 1
ATOM 680 C C . VAL A 1 89 ? -2.047 12.652 11.935 1.00 97.56 89 VAL A C 1
ATOM 682 O O . VAL A 1 89 ? -1.645 13.634 12.556 1.00 97.56 89 VAL A O 1
ATOM 685 N N . TYR A 1 90 ? -3.215 12.643 11.304 1.00 96.69 90 TYR A N 1
ATOM 686 C CA . TYR A 1 90 ? -4.224 13.700 11.427 1.00 96.69 90 TYR A CA 1
ATOM 687 C C . TYR A 1 90 ? -5.616 13.124 11.216 1.00 96.69 90 TYR A C 1
ATOM 689 O O . TYR A 1 90 ? -5.767 12.064 10.614 1.00 96.69 90 TYR A O 1
ATOM 697 N N . GLY A 1 91 ? -6.639 13.799 11.706 1.00 94.94 91 GLY A N 1
ATOM 698 C CA . GLY A 1 91 ? -8.013 13.334 11.623 1.00 94.94 91 GLY A CA 1
ATOM 699 C C . GLY A 1 91 ? -8.983 14.373 12.150 1.00 94.94 91 GLY A C 1
ATOM 700 O O . GLY A 1 91 ? -8.630 15.540 12.312 1.00 94.94 91 GLY A O 1
ATOM 701 N N . SER A 1 92 ? -10.209 13.950 12.427 1.00 93.19 92 SER A N 1
ATOM 702 C CA . SER A 1 92 ? -11.213 14.814 13.037 1.00 93.19 92 SER A CA 1
ATOM 703 C C . SER A 1 92 ? -12.131 14.039 13.981 1.00 93.19 92 SER A C 1
ATOM 705 O O . SER A 1 92 ? -12.336 12.833 13.837 1.00 93.19 92 SER A O 1
ATOM 707 N N . ASP A 1 93 ? -12.656 14.743 14.987 1.00 95.31 93 ASP A N 1
ATOM 708 C CA . ASP A 1 93 ? -13.567 14.217 16.012 1.00 95.31 93 ASP A CA 1
ATOM 709 C C . ASP A 1 93 ? -13.060 12.973 16.781 1.00 95.31 93 ASP A C 1
ATOM 711 O O . ASP A 1 93 ? -13.841 12.207 17.352 1.00 95.31 93 ASP A O 1
ATOM 715 N N . LEU A 1 94 ? -11.741 12.791 16.870 1.00 97.19 94 LEU A N 1
ATOM 716 C CA . LEU A 1 94 ? -11.095 11.704 17.602 1.00 97.19 94 LEU A CA 1
ATOM 717 C C . LEU A 1 94 ? -11.084 11.972 19.113 1.00 97.19 94 LEU A C 1
ATOM 719 O O . LEU A 1 94 ? -10.825 13.085 19.579 1.00 97.19 94 LEU A O 1
ATOM 723 N N . LYS A 1 95 ? -11.351 10.919 19.885 1.00 96.12 95 LYS A N 1
ATOM 724 C CA . LYS A 1 95 ? -11.361 10.883 21.356 1.00 96.12 95 LYS A CA 1
ATOM 725 C C . LYS A 1 95 ? -10.207 10.095 21.947 1.00 96.12 95 LYS A C 1
ATOM 727 O O . LYS A 1 95 ? -9.846 10.350 23.088 1.00 96.12 95 LYS A O 1
ATOM 732 N N . ASP A 1 96 ? -9.657 9.155 21.191 1.00 97.44 96 ASP A N 1
ATOM 733 C CA . ASP A 1 96 ? -8.516 8.361 21.618 1.00 97.44 96 ASP A CA 1
ATOM 734 C C . ASP A 1 96 ? -7.684 7.963 20.399 1.00 97.44 96 ASP A C 1
ATOM 736 O O . ASP A 1 96 ? -8.237 7.558 19.373 1.00 97.44 96 ASP A O 1
ATOM 740 N N . VAL A 1 97 ? -6.366 8.101 20.505 1.00 98.31 97 VAL A N 1
ATOM 741 C CA . VAL A 1 97 ? -5.414 7.712 19.464 1.00 98.31 97 VAL A CA 1
ATOM 742 C C . VAL A 1 97 ? -4.207 7.070 20.129 1.00 98.31 97 VAL A C 1
ATOM 744 O O . VAL A 1 97 ? -3.672 7.612 21.092 1.00 98.31 97 VAL A O 1
ATOM 747 N N . LYS A 1 98 ? -3.740 5.948 19.585 1.00 98.31 98 LYS A N 1
ATOM 748 C CA . LYS A 1 98 ? -2.456 5.331 19.941 1.00 98.31 98 LYS A CA 1
ATOM 749 C C . LYS A 1 98 ? -1.613 5.205 18.688 1.00 98.31 98 LYS A C 1
ATOM 751 O O . LYS A 1 98 ? -2.154 4.905 17.625 1.00 98.31 98 LYS A O 1
ATOM 756 N N . VAL A 1 99 ? -0.307 5.406 18.809 1.00 97.25 99 VAL A N 1
ATOM 757 C CA . VAL A 1 99 ? 0.634 5.341 17.686 1.00 97.25 99 VAL A CA 1
ATOM 758 C C . VAL A 1 99 ? 1.848 4.538 18.118 1.00 97.25 99 VAL A C 1
ATOM 760 O O . VAL A 1 99 ? 2.463 4.868 19.128 1.00 97.25 99 VAL A O 1
ATOM 763 N N . ALA A 1 100 ? 2.221 3.532 17.334 1.00 96.69 100 ALA A N 1
ATOM 764 C CA . ALA A 1 100 ? 3.462 2.798 17.533 1.00 96.69 100 ALA A CA 1
ATOM 765 C C . ALA A 1 100 ? 4.112 2.421 16.204 1.00 96.69 100 ALA A C 1
ATOM 767 O O . ALA A 1 100 ? 3.445 2.301 15.177 1.00 96.69 100 ALA A O 1
ATOM 768 N N . ILE A 1 101 ? 5.432 2.248 16.233 1.00 97.69 101 ILE A N 1
ATOM 769 C CA . ILE A 1 101 ? 6.246 1.843 15.087 1.00 97.69 101 ILE A CA 1
ATOM 770 C C . ILE A 1 101 ? 7.151 0.708 15.554 1.00 97.69 101 ILE A C 1
ATOM 772 O O . ILE A 1 101 ? 7.922 0.867 16.504 1.00 97.69 101 ILE A O 1
ATOM 776 N N . TYR A 1 102 ? 7.056 -0.428 14.872 1.00 95.06 102 TYR A N 1
ATOM 777 C CA . TYR A 1 102 ? 7.844 -1.626 15.148 1.00 95.06 102 TYR A CA 1
ATOM 778 C C . TYR A 1 102 ? 8.624 -2.022 13.904 1.00 95.06 102 TYR A C 1
ATOM 780 O O . TYR A 1 102 ? 8.205 -1.716 12.786 1.00 95.06 102 TYR A O 1
ATOM 788 N N . LYS A 1 103 ? 9.718 -2.769 14.077 1.00 94.12 103 LYS A N 1
ATOM 789 C CA . LYS A 1 103 ? 10.275 -3.531 12.955 1.00 94.12 103 LYS A CA 1
ATOM 790 C C . LYS A 1 103 ? 9.180 -4.449 12.421 1.00 94.12 103 LYS A C 1
ATOM 792 O O . LYS A 1 103 ? 8.502 -5.105 13.213 1.00 94.12 103 LYS A O 1
ATOM 797 N N . SER A 1 104 ? 9.010 -4.533 11.106 1.00 85.12 104 SER A N 1
ATOM 798 C CA . SER A 1 104 ? 7.950 -5.362 10.514 1.00 85.12 104 SER A CA 1
ATOM 799 C C . SER A 1 104 ? 8.068 -6.834 10.914 1.00 85.12 104 SER A C 1
ATOM 801 O O . SER A 1 104 ? 7.060 -7.507 11.104 1.00 85.12 104 SER A O 1
ATOM 803 N N . SER A 1 105 ? 9.290 -7.326 11.132 1.00 80.31 105 SER A N 1
ATOM 804 C CA . SER A 1 105 ? 9.554 -8.688 11.617 1.00 80.31 105 SER A CA 1
ATOM 805 C C . SER A 1 105 ? 9.091 -8.952 13.057 1.00 80.31 105 SER A C 1
ATOM 807 O O . SER A 1 105 ? 8.967 -10.110 13.456 1.00 80.31 105 SER A O 1
ATOM 809 N N . GLU A 1 106 ? 8.830 -7.902 13.834 1.00 90.44 106 GLU A N 1
ATOM 810 C CA . GLU A 1 106 ? 8.380 -7.958 15.229 1.00 90.44 106 GLU A CA 1
ATOM 811 C C . GLU A 1 106 ? 6.910 -7.526 15.381 1.00 90.44 106 GLU A C 1
ATOM 813 O O . GLU A 1 106 ? 6.337 -7.651 16.462 1.00 90.44 106 GLU A O 1
ATOM 818 N N . TYR A 1 107 ? 6.284 -7.039 14.305 1.00 85.25 107 TYR A N 1
ATOM 819 C CA . TYR A 1 107 ? 4.932 -6.497 14.321 1.00 85.25 107 TYR A CA 1
ATOM 820 C C . TYR A 1 107 ? 3.857 -7.577 14.537 1.00 85.25 107 TYR A C 1
ATOM 822 O O . TYR A 1 107 ? 3.845 -8.637 13.909 1.00 85.25 107 TYR A O 1
ATOM 830 N N . SER A 1 108 ? 2.885 -7.255 15.391 1.00 80.81 108 SER A N 1
ATOM 831 C CA . SER A 1 108 ? 1.601 -7.946 15.508 1.00 80.81 108 SER A CA 1
ATOM 832 C C . SER A 1 108 ? 0.505 -6.918 15.812 1.00 80.81 108 SER A C 1
ATOM 834 O O . SER A 1 108 ? 0.741 -6.023 16.629 1.00 80.81 108 SER A O 1
ATOM 836 N N . PRO A 1 109 ? -0.712 -7.050 15.245 1.00 74.75 109 PRO A N 1
ATOM 837 C CA . PRO A 1 109 ? -1.811 -6.118 15.500 1.00 74.75 109 PRO A CA 1
ATOM 838 C C . PRO A 1 109 ? -2.176 -5.948 16.978 1.00 74.75 109 PRO A C 1
ATOM 840 O O . PRO A 1 109 ? -2.706 -4.912 17.343 1.00 74.75 109 PRO A O 1
ATOM 843 N N . GLN A 1 110 ? -1.898 -6.943 17.827 1.00 81.69 110 GLN A N 1
ATOM 844 C CA . GLN A 1 110 ? -2.229 -6.906 19.259 1.00 81.69 110 GLN A CA 1
ATOM 845 C C . GLN A 1 110 ? -1.298 -6.003 20.080 1.00 81.69 110 GLN A C 1
ATOM 847 O O . GLN A 1 110 ? -1.649 -5.636 21.195 1.00 81.69 110 GLN A O 1
ATOM 852 N N . LEU A 1 111 ? -0.118 -5.643 19.560 1.00 80.25 111 LEU A N 1
ATOM 853 C CA . LEU A 1 111 ? 0.868 -4.859 20.316 1.00 80.25 111 LEU A CA 1
ATOM 854 C C . LEU A 1 111 ? 0.353 -3.458 20.668 1.00 80.25 111 LEU A C 1
ATOM 856 O O . LEU A 1 111 ? 0.605 -2.966 21.761 1.00 80.25 111 LEU A O 1
ATOM 860 N N . ILE A 1 112 ? -0.447 -2.853 19.787 1.00 89.56 112 ILE A N 1
ATOM 861 C CA . ILE A 1 112 ? -1.027 -1.519 20.000 1.00 89.56 112 ILE A CA 1
ATOM 862 C C . ILE A 1 112 ? -2.001 -1.470 21.192 1.00 89.56 112 ILE A C 1
ATOM 864 O O . ILE A 1 112 ? -2.279 -0.396 21.725 1.00 89.56 112 ILE A O 1
ATOM 868 N N . ASP A 1 113 ? -2.535 -2.614 21.633 1.00 84.88 113 ASP A N 1
ATOM 869 C CA . ASP A 1 113 ? -3.425 -2.662 22.794 1.00 84.88 113 ASP A CA 1
ATOM 870 C C . ASP A 1 113 ? -2.651 -2.371 24.094 1.00 84.88 113 ASP A C 1
ATOM 872 O O . ASP A 1 113 ? -3.233 -1.830 25.038 1.00 84.88 113 ASP A O 1
ATOM 876 N N . GLU A 1 114 ? -1.344 -2.660 24.116 1.00 91.38 114 GLU A N 1
ATOM 877 C CA . GLU A 1 114 ? -0.428 -2.378 25.231 1.00 91.38 114 GLU A CA 1
ATOM 878 C C . GLU A 1 114 ? 0.094 -0.932 25.229 1.00 91.38 114 GLU A C 1
ATOM 880 O O . GLU A 1 114 ? 0.584 -0.457 26.253 1.00 91.38 114 GLU A O 1
ATOM 885 N N . GLU A 1 115 ? -0.040 -0.224 24.107 1.00 93.88 115 GLU A N 1
ATOM 886 C CA . GLU A 1 115 ? 0.437 1.149 23.959 1.00 93.88 115 GLU A CA 1
ATOM 887 C C . GLU A 1 115 ? -0.462 2.146 24.693 1.00 93.88 115 GLU A C 1
ATOM 889 O O . GLU A 1 115 ? -1.687 1.981 24.800 1.00 93.88 115 GLU A O 1
ATOM 894 N N . GLU A 1 116 ? 0.158 3.214 25.188 1.00 96.12 116 GLU A N 1
ATOM 895 C CA . GLU A 1 116 ? -0.555 4.322 25.811 1.00 96.12 116 GLU A CA 1
ATOM 896 C C . GLU A 1 116 ? -1.200 5.217 24.747 1.00 96.12 116 GLU A C 1
ATOM 898 O O . GLU A 1 116 ? -0.683 5.408 23.643 1.00 96.12 116 GLU A O 1
ATOM 903 N N . SER A 1 117 ? -2.350 5.789 25.098 1.00 97.56 117 SER A N 1
ATOM 904 C CA . SER A 1 117 ? -2.958 6.866 24.324 1.00 97.56 117 SER A CA 1
ATOM 905 C C . SER A 1 117 ? -2.010 8.058 24.233 1.00 97.56 117 SER A C 1
ATOM 907 O O . SER A 1 117 ? -1.302 8.385 25.190 1.00 97.56 117 SER A O 1
ATOM 909 N N . VAL A 1 118 ? -2.025 8.745 23.093 1.00 97.62 118 VAL A N 1
ATOM 910 C CA . VAL A 1 118 ? -1.341 10.033 22.956 1.00 97.62 118 VAL A CA 1
ATOM 911 C C . VAL A 1 118 ? -1.891 11.027 23.985 1.00 97.62 118 VAL A C 1
ATOM 913 O O . VAL A 1 118 ? -3.037 10.923 24.423 1.00 97.62 118 VAL A O 1
ATOM 916 N N . SER A 1 119 ? -1.080 12.008 24.382 1.00 98.12 119 SER A N 1
ATOM 917 C CA . SER A 1 119 ? -1.529 13.029 25.333 1.00 98.12 119 SER A CA 1
ATOM 918 C C . SER A 1 119 ? -2.664 13.886 24.763 1.00 98.12 119 SER A C 1
ATOM 920 O O . SER A 1 119 ? -2.765 14.058 23.548 1.00 98.12 119 SER A O 1
ATOM 922 N N . ASP A 1 120 ? -3.456 14.509 25.641 1.00 97.81 120 ASP A N 1
ATOM 923 C CA . ASP A 1 120 ? -4.537 15.427 25.246 1.00 97.81 120 ASP A CA 1
ATOM 924 C C . ASP A 1 120 ? -4.051 16.544 24.303 1.00 97.81 120 ASP A C 1
ATOM 926 O O . ASP A 1 120 ? -4.745 16.903 23.354 1.00 97.81 120 ASP A O 1
ATOM 930 N N . ASP A 1 121 ? -2.836 17.061 24.523 1.00 97.88 121 ASP A N 1
ATOM 931 C CA . ASP A 1 121 ? -2.229 18.088 23.667 1.00 97.88 121 ASP A CA 1
ATOM 932 C C . ASP A 1 121 ? -1.949 17.561 22.248 1.00 97.88 121 ASP A C 1
ATOM 934 O O . ASP A 1 121 ? -2.170 18.265 21.264 1.00 97.88 121 ASP A O 1
ATOM 938 N N . VAL A 1 122 ? -1.476 16.316 22.124 1.00 97.88 122 VAL A N 1
ATOM 939 C CA . VAL A 1 122 ? -1.224 15.672 20.825 1.00 97.88 122 VAL A CA 1
ATOM 940 C C . VAL A 1 122 ? -2.542 15.318 20.143 1.00 97.88 122 VAL A C 1
ATOM 942 O O . VAL A 1 122 ? -2.686 15.549 18.946 1.00 97.88 122 VAL A O 1
ATOM 945 N N . LEU A 1 123 ? -3.526 14.820 20.895 1.00 98.31 123 LEU A N 1
ATOM 946 C CA . LEU A 1 123 ? -4.865 14.533 20.383 1.00 98.31 123 LEU A CA 1
ATOM 947 C C . LEU A 1 123 ? -5.552 15.801 19.854 1.00 98.31 123 LEU A C 1
ATOM 949 O O . LEU A 1 123 ? -6.228 15.749 18.827 1.00 98.31 123 LEU A O 1
ATOM 953 N N . ALA A 1 124 ? -5.368 16.942 20.526 1.00 98.06 124 ALA A N 1
ATOM 954 C CA . ALA A 1 124 ? -5.858 18.232 20.049 1.00 98.06 124 ALA A CA 1
ATOM 955 C C . ALA A 1 124 ? -5.197 18.630 18.722 1.00 98.06 124 ALA A C 1
ATOM 957 O O . ALA A 1 124 ? -5.901 19.042 17.805 1.00 98.06 124 ALA A O 1
ATOM 958 N N . ILE A 1 125 ? -3.877 18.438 18.585 1.00 98.19 125 ILE A N 1
ATOM 959 C CA . ILE A 1 125 ? -3.172 18.676 17.316 1.00 98.19 125 ILE A CA 1
ATOM 960 C C . ILE A 1 125 ? -3.733 17.773 16.224 1.00 98.19 125 ILE A C 1
ATOM 962 O O . ILE A 1 125 ? -4.137 18.296 15.203 1.00 98.19 125 ILE A O 1
ATOM 966 N N . ILE A 1 126 ? -3.818 16.458 16.443 1.00 98.19 126 ILE A N 1
ATOM 967 C CA . ILE A 1 126 ? -4.300 15.494 15.436 1.00 98.19 126 ILE A CA 1
ATOM 968 C C . ILE A 1 126 ? -5.689 15.869 14.903 1.00 98.19 126 ILE A C 1
ATOM 970 O O . ILE A 1 126 ? -5.957 15.660 13.724 1.00 98.19 126 ILE A O 1
ATOM 974 N N . ASN A 1 127 ? -6.565 16.403 15.759 1.00 97.44 127 ASN A N 1
ATOM 975 C CA . ASN A 1 127 ? -7.919 16.816 15.387 1.00 97.44 127 ASN A CA 1
ATOM 976 C C . ASN A 1 127 ? -7.992 18.155 14.631 1.00 97.44 127 ASN A C 1
ATOM 978 O O . ASN A 1 127 ? -9.019 18.448 14.020 1.00 97.44 127 ASN A O 1
ATOM 982 N N . GLU A 1 128 ? -6.956 18.992 14.713 1.00 96.44 128 GLU A N 1
ATOM 983 C CA . GLU A 1 128 ? -6.936 20.333 14.112 1.00 96.44 128 GLU A CA 1
ATOM 984 C C . GLU A 1 128 ? -5.942 20.460 12.944 1.00 96.44 128 GLU A C 1
ATOM 986 O O . GLU A 1 128 ? -6.160 21.272 12.042 1.00 96.44 128 GLU A O 1
ATOM 991 N N . ASP A 1 129 ? -4.854 19.689 12.958 1.00 96.44 129 ASP A N 1
ATOM 992 C CA . ASP A 1 129 ? -3.720 19.769 12.037 1.00 96.44 129 ASP A CA 1
ATOM 993 C C . ASP A 1 129 ? -2.914 18.447 12.005 1.00 96.44 129 ASP A C 1
ATOM 995 O O . ASP A 1 129 ? -3.242 17.442 12.638 1.00 96.44 129 ASP A O 1
ATOM 999 N N . ILE A 1 130 ? -1.820 18.439 11.248 1.00 92.88 130 ILE A N 1
ATOM 1000 C CA . ILE A 1 130 ? -0.920 17.300 11.113 1.00 92.88 130 ILE A CA 1
ATOM 1001 C C . ILE A 1 130 ? 0.014 17.192 12.317 1.00 92.88 130 ILE A C 1
ATOM 1003 O O . ILE A 1 130 ? 0.922 18.005 12.504 1.00 92.88 130 ILE A O 1
ATOM 1007 N N . TYR A 1 131 ? -0.141 16.117 13.092 1.00 96.94 131 TYR A N 1
ATOM 1008 C CA . TYR A 1 131 ? 0.886 15.680 14.029 1.00 96.94 131 TYR A CA 1
ATOM 1009 C C . TYR A 1 131 ? 1.933 14.861 13.276 1.00 96.94 131 TYR A C 1
ATOM 1011 O O . TYR A 1 131 ? 1.628 13.790 12.760 1.00 96.94 131 TYR A O 1
ATOM 1019 N N . SER A 1 132 ? 3.170 15.354 13.205 1.00 94.19 132 SER A N 1
ATOM 1020 C CA . SER A 1 132 ? 4.277 14.661 12.536 1.00 94.19 132 SER A CA 1
ATOM 1021 C C . SER A 1 132 ? 5.523 14.599 13.405 1.00 94.19 132 SER A C 1
ATOM 1023 O O . SER A 1 132 ? 5.796 15.544 14.152 1.00 94.19 132 SER A O 1
ATOM 1025 N N . GLY A 1 133 ? 6.319 13.546 13.249 1.00 94.06 133 GLY A N 1
ATOM 1026 C CA . GLY A 1 133 ? 7.566 13.370 13.984 1.00 94.06 133 GLY A CA 1
ATOM 1027 C C . GLY A 1 133 ? 8.570 12.478 13.264 1.00 94.06 133 GLY A C 1
ATOM 1028 O O . GLY A 1 133 ? 8.294 11.930 12.200 1.00 94.06 133 GLY A O 1
ATOM 1029 N N . ILE A 1 134 ? 9.746 12.354 13.878 1.00 96.25 134 ILE A N 1
ATOM 1030 C CA . ILE A 1 134 ? 10.814 11.458 13.438 1.00 96.25 134 ILE A CA 1
ATOM 1031 C C . ILE A 1 134 ? 10.866 10.241 14.354 1.00 96.25 134 ILE A C 1
ATOM 1033 O O . ILE A 1 134 ? 10.810 10.367 15.578 1.00 96.25 134 ILE A O 1
ATOM 1037 N N . TYR A 1 135 ? 11.006 9.074 13.739 1.00 96.81 135 TYR A N 1
ATOM 1038 C CA . TYR A 1 135 ? 11.334 7.819 14.390 1.00 96.81 135 TYR A CA 1
ATOM 1039 C C . TYR A 1 135 ? 12.746 7.405 13.978 1.00 96.81 135 TYR A C 1
ATOM 1041 O O . TYR A 1 135 ? 13.019 7.248 12.789 1.00 96.81 135 TYR A O 1
ATOM 1049 N N . GLU A 1 136 ? 13.647 7.252 14.948 1.00 96.75 136 GLU A N 1
ATOM 1050 C CA . GLU A 1 136 ? 15.002 6.758 14.688 1.00 96.75 136 GLU A CA 1
ATOM 1051 C C . GLU A 1 136 ? 14.950 5.276 14.327 1.00 96.75 136 GLU A C 1
ATOM 1053 O O . GLU A 1 136 ? 14.375 4.464 15.053 1.00 96.75 136 GLU A O 1
ATOM 1058 N N . ALA A 1 137 ? 15.558 4.930 13.202 1.00 94.19 137 ALA A N 1
ATOM 1059 C CA . ALA A 1 137 ? 15.422 3.627 12.583 1.00 94.19 137 ALA A CA 1
ATOM 1060 C C . ALA A 1 137 ? 16.792 3.040 12.228 1.00 94.19 137 ALA A C 1
ATOM 1062 O O . ALA A 1 137 ? 17.768 3.751 11.985 1.00 94.19 137 ALA A O 1
ATOM 1063 N N . GLU A 1 138 ? 16.866 1.714 12.218 1.00 92.44 138 GLU A N 1
ATOM 1064 C CA . GLU A 1 138 ? 18.050 0.984 11.785 1.00 92.44 138 GLU A CA 1
ATOM 1065 C C . GLU A 1 138 ? 18.133 1.002 10.260 1.00 92.44 138 GLU A C 1
ATOM 1067 O O . GLU A 1 138 ? 17.126 0.826 9.582 1.00 92.44 138 GLU A O 1
ATOM 1072 N N . GLU A 1 139 ? 19.337 1.199 9.730 1.00 87.44 139 GLU A N 1
ATOM 1073 C CA . GLU A 1 139 ? 19.631 1.167 8.295 1.00 87.44 139 GLU A CA 1
ATOM 1074 C C . GLU A 1 139 ? 19.224 -0.179 7.664 1.00 87.44 139 GLU A C 1
ATOM 1076 O O . GLU A 1 139 ? 19.483 -1.242 8.231 1.00 87.44 139 GLU A O 1
ATOM 1081 N N . GLY A 1 140 ? 18.581 -0.139 6.490 1.00 78.38 140 GLY A N 1
ATOM 1082 C CA . GLY A 1 140 ? 18.157 -1.328 5.736 1.00 78.38 140 GLY A CA 1
ATOM 1083 C C . GLY A 1 140 ? 17.079 -2.184 6.411 1.00 78.38 140 GLY A C 1
ATOM 1084 O O . GLY A 1 140 ? 17.040 -3.392 6.190 1.00 78.38 140 GLY A O 1
ATOM 1085 N N . THR A 1 141 ? 16.236 -1.592 7.257 1.00 84.50 141 THR A N 1
ATOM 1086 C CA . THR A 1 141 ? 15.217 -2.307 8.039 1.00 84.50 141 THR A CA 1
ATOM 1087 C C . THR A 1 141 ? 13.815 -1.826 7.667 1.00 84.50 141 THR A C 1
ATOM 1089 O O . THR A 1 141 ? 13.573 -0.624 7.567 1.00 84.50 141 THR A O 1
ATOM 1092 N N . GLU A 1 142 ? 12.884 -2.765 7.480 1.00 87.62 142 GLU A N 1
ATOM 1093 C CA . GLU A 1 142 ? 11.465 -2.462 7.273 1.00 87.62 142 GLU A CA 1
ATOM 1094 C C . GLU A 1 142 ? 10.746 -2.249 8.608 1.00 87.62 142 GLU A C 1
ATOM 1096 O O . GLU A 1 142 ? 10.902 -3.030 9.556 1.00 87.62 142 GLU A O 1
ATOM 1101 N N . TYR A 1 143 ? 9.930 -1.202 8.666 1.00 93.69 143 TYR A N 1
ATOM 1102 C CA . TYR A 1 143 ? 9.118 -0.853 9.819 1.00 93.69 143 TYR A CA 1
ATOM 1103 C C . TYR A 1 143 ? 7.645 -0.769 9.451 1.00 93.69 143 TYR A C 1
ATOM 1105 O O . TYR A 1 143 ? 7.283 -0.240 8.402 1.00 93.69 143 TYR A O 1
ATOM 1113 N N . THR A 1 144 ? 6.796 -1.219 10.369 1.00 92.56 144 THR A N 1
ATOM 1114 C CA . THR A 1 144 ? 5.345 -1.065 10.303 1.00 92.56 144 THR A CA 1
ATOM 1115 C C . THR A 1 144 ? 4.889 -0.130 11.418 1.00 92.56 144 THR A C 1
ATOM 1117 O O . THR A 1 144 ? 5.032 -0.424 12.608 1.00 92.56 144 THR A O 1
ATOM 1120 N N . MET A 1 145 ? 4.322 1.004 11.018 1.00 97.06 145 MET A N 1
ATOM 1121 C CA . MET A 1 145 ? 3.541 1.890 11.870 1.00 97.06 145 MET A CA 1
ATOM 1122 C C . MET A 1 145 ? 2.135 1.319 12.029 1.00 97.06 145 MET A C 1
ATOM 1124 O O . MET A 1 145 ? 1.518 0.907 11.048 1.00 97.06 145 MET A O 1
ATOM 1128 N N . ILE A 1 146 ? 1.607 1.349 13.247 1.00 95.19 146 ILE A N 1
ATOM 1129 C CA . ILE A 1 146 ? 0.209 1.064 13.558 1.00 95.19 146 ILE A CA 1
ATOM 1130 C C . ILE A 1 146 ? -0.388 2.222 14.355 1.00 95.19 146 ILE A C 1
ATOM 1132 O O . ILE A 1 146 ? 0.221 2.745 15.289 1.00 95.19 146 ILE A O 1
ATOM 1136 N N . VAL A 1 147 ? -1.600 2.613 13.973 1.00 96.00 147 VAL A N 1
ATOM 1137 C CA . VAL A 1 147 ? -2.396 3.629 14.654 1.00 96.00 147 VAL A CA 1
ATOM 1138 C C . VAL A 1 147 ? -3.747 3.047 15.011 1.00 96.00 147 VAL A C 1
ATOM 1140 O O . VAL A 1 147 ? -4.471 2.587 14.130 1.00 96.00 147 VAL A O 1
ATOM 1143 N N . TYR A 1 148 ? -4.091 3.098 16.291 1.00 96.38 148 TYR A N 1
ATOM 1144 C CA . TYR A 1 148 ? -5.464 2.945 16.761 1.00 96.38 148 TYR A CA 1
ATOM 1145 C C . TYR A 1 148 ? -6.096 4.332 16.849 1.00 96.38 148 TYR A C 1
ATOM 1147 O O . TYR A 1 148 ? -5.467 5.250 17.372 1.00 96.38 148 TYR A O 1
ATOM 1155 N N . ALA A 1 149 ? -7.326 4.488 16.370 1.00 94.38 149 ALA A N 1
ATOM 1156 C CA . ALA A 1 149 ? -8.086 5.727 16.497 1.00 94.38 149 ALA A CA 1
ATOM 1157 C C . ALA A 1 149 ? -9.545 5.425 16.839 1.00 94.38 149 ALA A C 1
ATOM 1159 O O . ALA A 1 149 ? -10.147 4.516 16.266 1.00 94.38 149 ALA A O 1
ATOM 1160 N N . SER A 1 150 ? -10.122 6.204 17.748 1.00 93.81 150 SER A N 1
ATOM 1161 C CA . SER A 1 150 ? -11.521 6.110 18.163 1.00 93.81 150 SER A CA 1
ATOM 1162 C C . SER A 1 150 ? -12.146 7.492 18.255 1.00 93.81 150 SER A C 1
ATOM 1164 O O . SER A 1 150 ? -11.523 8.421 18.765 1.00 93.81 150 SER A O 1
ATOM 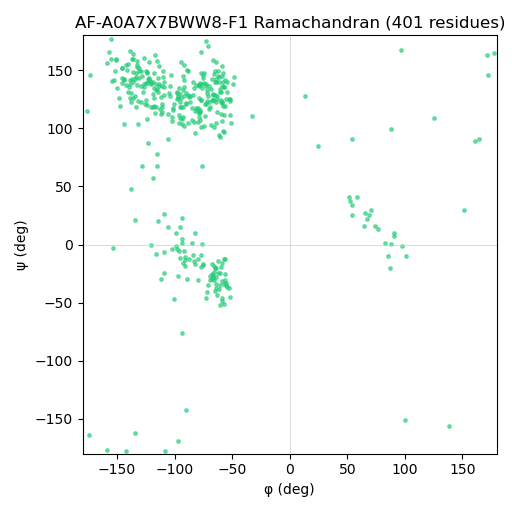1166 N N . ASN A 1 151 ? -13.395 7.625 17.812 1.00 90.25 151 ASN A N 1
ATOM 1167 C CA . ASN A 1 151 ? -14.216 8.829 18.009 1.00 90.25 151 ASN A CA 1
ATOM 1168 C C . ASN A 1 151 ? -15.190 8.688 19.199 1.00 90.25 151 ASN A C 1
ATOM 1170 O O . ASN A 1 151 ? -16.084 9.513 19.386 1.00 90.25 151 ASN A O 1
ATOM 1174 N N . GLY A 1 152 ? -15.034 7.627 19.999 1.00 84.56 152 GLY A N 1
ATOM 1175 C CA . GLY A 1 152 ? -15.922 7.268 21.106 1.00 84.56 152 GLY A CA 1
ATOM 1176 C C . GLY A 1 152 ? -17.114 6.395 20.699 1.00 84.56 152 GLY A C 1
ATOM 1177 O O . GLY A 1 152 ? -17.656 5.700 21.551 1.00 84.56 152 GLY A O 1
ATOM 1178 N N . PHE A 1 153 ? -17.490 6.367 19.419 1.00 78.75 153 PHE A N 1
ATOM 1179 C CA . PHE A 1 153 ? -18.567 5.521 18.889 1.00 78.75 153 PHE A CA 1
ATOM 1180 C C . PHE A 1 153 ? -18.023 4.279 18.191 1.00 78.75 153 PHE A C 1
ATOM 1182 O O . PHE A 1 153 ? -18.475 3.167 18.457 1.00 78.75 153 PHE A O 1
ATOM 1189 N N . GLU A 1 154 ? -17.029 4.478 17.334 1.00 81.56 154 GLU A N 1
ATOM 1190 C CA . GLU A 1 154 ? -16.318 3.440 16.604 1.00 81.56 154 GLU A CA 1
ATOM 1191 C C . GLU A 1 154 ? -14.814 3.579 16.836 1.00 81.56 154 GLU A C 1
ATOM 1193 O O . GLU A 1 154 ? -14.313 4.641 17.221 1.00 81.56 154 GLU A O 1
ATOM 1198 N N . SER A 1 155 ? -14.087 2.496 16.576 1.00 85.38 155 SER A N 1
ATOM 1199 C CA . SER A 1 155 ? -12.632 2.493 16.547 1.00 85.38 155 SER A CA 1
ATOM 1200 C C . SER A 1 155 ? -12.109 1.715 15.348 1.00 85.38 155 SER A C 1
ATOM 1202 O O . SER A 1 155 ? -12.737 0.764 14.876 1.00 85.38 155 SER A O 1
ATOM 1204 N N . ILE A 1 156 ? -10.954 2.136 14.839 1.00 86.12 156 ILE A N 1
ATOM 1205 C CA . ILE A 1 156 ? -10.264 1.490 13.724 1.00 86.12 156 ILE A CA 1
ATOM 1206 C C . ILE A 1 156 ? -8.767 1.392 13.998 1.00 86.12 156 ILE A C 1
ATOM 1208 O O . ILE A 1 156 ? -8.207 2.153 14.788 1.00 86.12 156 ILE A O 1
ATOM 1212 N N . TYR A 1 157 ? -8.123 0.479 13.275 1.00 88.81 157 TYR A N 1
ATOM 1213 C CA . TYR A 1 157 ? -6.673 0.378 13.188 1.00 88.81 157 TYR A CA 1
ATOM 1214 C C . TYR A 1 157 ? -6.238 0.705 11.758 1.00 88.81 157 TYR A C 1
ATOM 1216 O O . TYR A 1 157 ? -6.851 0.228 10.800 1.00 88.81 157 TYR A O 1
ATOM 1224 N N . LYS A 1 158 ? -5.180 1.497 11.602 1.00 88.62 158 LYS A N 1
ATOM 1225 C CA . LYS A 1 158 ? -4.505 1.730 10.320 1.00 88.62 158 LYS A CA 1
ATOM 1226 C C . LYS A 1 158 ? -3.032 1.381 10.437 1.00 88.62 158 LYS A C 1
ATOM 1228 O O . LYS A 1 158 ? -2.438 1.571 11.494 1.00 88.62 158 LYS A O 1
ATOM 1233 N N . THR A 1 159 ? -2.449 0.905 9.344 1.00 90.31 159 THR A N 1
ATOM 1234 C CA . THR A 1 159 ? -1.020 0.597 9.263 1.00 90.31 159 THR A CA 1
ATOM 1235 C C . THR A 1 159 ? -0.378 1.249 8.049 1.00 90.31 159 THR A C 1
ATOM 1237 O O . THR A 1 159 ? -1.029 1.415 7.018 1.00 90.31 159 THR A O 1
ATOM 1240 N N . ALA A 1 160 ? 0.898 1.595 8.173 1.00 79.88 160 ALA A N 1
ATOM 1241 C CA . ALA A 1 160 ? 1.747 2.051 7.078 1.00 79.88 160 ALA A CA 1
ATOM 1242 C C . ALA A 1 160 ? 3.126 1.403 7.230 1.00 79.88 160 ALA A C 1
ATOM 1244 O O . ALA A 1 160 ? 3.610 1.265 8.351 1.00 79.88 160 ALA A O 1
ATOM 1245 N N . THR A 1 161 ? 3.751 1.013 6.123 1.00 84.31 161 THR A N 1
ATOM 1246 C CA . THR A 1 161 ? 5.025 0.285 6.136 1.00 84.31 161 THR A CA 1
ATOM 1247 C C . THR A 1 161 ? 6.038 1.007 5.264 1.00 84.31 161 THR A C 1
ATOM 1249 O O . THR A 1 161 ? 5.689 1.498 4.191 1.00 84.31 161 THR A O 1
ATOM 1252 N N . LEU A 1 162 ? 7.281 1.094 5.736 1.00 80.44 162 LEU A N 1
ATOM 1253 C CA . LEU A 1 162 ? 8.386 1.697 5.000 1.00 80.44 162 LEU A CA 1
ATOM 1254 C C . LEU A 1 162 ? 9.719 1.080 5.429 1.00 80.44 162 LEU A C 1
ATOM 1256 O O . LEU A 1 162 ? 9.951 0.840 6.614 1.00 80.44 162 LEU A O 1
ATOM 1260 N N . SER A 1 163 ? 10.612 0.889 4.463 1.00 84.62 163 SER A N 1
ATOM 1261 C CA . SER A 1 163 ? 11.998 0.487 4.703 1.00 84.62 163 SER A CA 1
ATOM 1262 C C . SER A 1 163 ? 12.924 1.692 4.724 1.00 84.62 163 SER A C 1
ATOM 1264 O O . SER A 1 163 ? 12.863 2.547 3.836 1.00 84.62 163 SER A O 1
ATOM 1266 N N . THR A 1 164 ? 13.826 1.742 5.703 1.00 82.81 164 THR A N 1
ATOM 1267 C CA . THR A 1 164 ? 14.973 2.651 5.635 1.00 82.81 164 THR A CA 1
ATOM 1268 C C . THR A 1 164 ? 15.899 2.233 4.495 1.00 82.81 164 THR A C 1
ATOM 1270 O O . THR A 1 164 ? 16.067 1.052 4.178 1.00 82.81 164 THR A O 1
ATOM 1273 N N . ALA A 1 165 ? 16.540 3.212 3.867 1.00 69.75 165 ALA A N 1
ATOM 1274 C CA . ALA A 1 165 ? 17.631 2.965 2.943 1.00 69.75 165 ALA A CA 1
ATOM 1275 C C . ALA A 1 165 ? 18.755 2.212 3.672 1.00 69.75 165 ALA A C 1
ATOM 1277 O O . ALA A 1 165 ? 19.078 2.546 4.802 1.00 69.75 165 ALA A O 1
ATOM 1278 N N . GLY A 1 166 ? 19.337 1.194 3.036 1.00 59.31 166 GLY A N 1
ATOM 1279 C CA . GLY A 1 166 ? 20.497 0.443 3.531 1.00 59.31 166 GLY A CA 1
ATOM 1280 C C . GLY A 1 166 ? 21.834 0.932 2.953 1.00 59.31 166 GLY A C 1
ATOM 1281 O O . GLY A 1 166 ? 21.879 1.882 2.157 1.00 59.31 166 GLY A O 1
ATOM 1282 N N . GLU A 1 167 ? 22.919 0.170 3.174 1.00 49.78 167 GLU A N 1
ATOM 1283 C CA . GLU A 1 167 ? 23.729 -0.206 2.003 1.00 49.78 167 GLU A CA 1
ATOM 1284 C C . GLU A 1 167 ? 22.705 -0.782 1.027 1.00 49.78 167 GLU A C 1
ATOM 1286 O O . GLU A 1 167 ? 22.073 -1.782 1.352 1.00 49.78 167 GLU A O 1
ATOM 1291 N N . GLY A 1 168 ? 22.371 0.002 -0.007 1.00 53.59 168 GLY A N 1
ATOM 1292 C CA . GLY A 1 168 ? 21.090 -0.117 -0.699 1.00 53.59 168 GLY A CA 1
ATOM 1293 C C . GLY A 1 168 ? 20.787 -1.561 -1.054 1.00 53.59 168 GLY A C 1
ATOM 1294 O O . GLY A 1 168 ? 21.724 -2.285 -1.384 1.00 53.59 168 GLY A O 1
ATOM 1295 N N . LEU A 1 169 ? 19.504 -1.946 -0.978 1.00 63.69 169 LEU A N 1
ATOM 1296 C CA . LEU A 1 169 ? 19.006 -3.202 -1.538 1.00 63.69 169 LEU A CA 1
ATOM 1297 C C . LEU A 1 169 ? 19.826 -3.513 -2.790 1.00 63.69 169 LEU A C 1
ATOM 1299 O O . LEU A 1 169 ? 19.829 -2.723 -3.743 1.00 63.69 169 LEU A O 1
ATOM 1303 N N . VAL A 1 170 ? 20.656 -4.552 -2.720 1.00 76.81 170 VAL A N 1
ATOM 1304 C CA . VAL A 1 170 ? 21.578 -4.831 -3.811 1.00 76.81 170 VAL A CA 1
ATOM 1305 C C . VAL A 1 170 ? 20.730 -5.496 -4.869 1.00 76.81 170 VAL A C 1
ATOM 1307 O O . VAL A 1 170 ? 20.279 -6.618 -4.706 1.00 76.81 170 VAL A O 1
ATOM 1310 N N . TRP A 1 171 ? 20.451 -4.772 -5.940 1.00 84.56 171 TRP A N 1
ATOM 1311 C CA . TRP A 1 171 ? 19.720 -5.322 -7.066 1.00 84.56 171 TRP A CA 1
ATOM 1312 C C . TRP A 1 171 ? 20.728 -5.857 -8.068 1.00 84.56 171 TRP A C 1
ATOM 1314 O O . TRP A 1 171 ? 21.477 -5.103 -8.698 1.00 84.56 171 TRP A O 1
ATOM 1324 N N . ASN A 1 172 ? 20.774 -7.176 -8.186 1.00 89.50 172 ASN A N 1
ATOM 1325 C CA . ASN A 1 172 ? 21.643 -7.854 -9.125 1.00 89.50 172 ASN A CA 1
ATOM 1326 C C . ASN A 1 172 ? 20.981 -7.824 -10.501 1.00 89.50 172 ASN A C 1
ATOM 1328 O O . ASN A 1 172 ? 19.923 -8.416 -10.705 1.00 89.50 172 ASN A O 1
ATOM 1332 N N . SER A 1 173 ? 21.606 -7.142 -11.459 1.00 96.06 173 SER A N 1
ATOM 1333 C CA . SER A 1 173 ? 21.152 -7.186 -12.849 1.00 96.06 173 SER A CA 1
ATOM 1334 C C . SER A 1 173 ? 21.276 -8.608 -13.393 1.00 96.06 173 SER A C 1
ATOM 1336 O O . SER A 1 173 ? 22.357 -9.203 -13.352 1.00 96.06 173 SER A O 1
ATOM 1338 N N . LEU A 1 174 ? 20.173 -9.149 -13.912 1.00 96.75 174 LEU A N 1
ATOM 1339 C CA . LEU A 1 174 ? 20.150 -10.449 -14.587 1.00 96.75 174 LEU A CA 1
ATOM 1340 C C . LEU A 1 174 ? 20.368 -10.302 -16.105 1.00 96.75 174 LEU A C 1
ATOM 1342 O O . LEU A 1 174 ? 20.505 -11.299 -16.815 1.00 96.75 174 LEU A O 1
ATOM 1346 N N . GLY A 1 175 ? 20.428 -9.066 -16.610 1.00 97.31 175 GLY A N 1
ATOM 1347 C CA . GLY A 1 175 ? 20.436 -8.739 -18.034 1.00 97.31 175 GLY A CA 1
ATOM 1348 C C . GLY A 1 175 ? 19.054 -8.304 -18.521 1.00 97.31 175 GLY A C 1
ATOM 1349 O O . GLY A 1 175 ? 18.271 -7.742 -17.760 1.00 97.31 175 GLY A O 1
ATOM 1350 N N . ASN A 1 176 ? 18.760 -8.554 -19.797 1.00 97.75 176 ASN A N 1
ATOM 1351 C CA . ASN A 1 176 ? 17.493 -8.150 -20.405 1.00 97.75 176 ASN A CA 1
ATOM 1352 C C . ASN A 1 176 ? 16.488 -9.301 -20.410 1.00 97.75 176 ASN A C 1
ATOM 1354 O O . ASN A 1 176 ? 16.796 -10.387 -20.907 1.00 97.75 176 ASN A O 1
ATOM 1358 N N . ALA A 1 177 ? 15.291 -9.037 -19.897 1.00 97.94 177 ALA A N 1
ATOM 1359 C CA . ALA A 1 177 ? 14.122 -9.882 -20.075 1.00 97.94 177 ALA A CA 1
ATOM 1360 C C . ALA A 1 177 ? 13.349 -9.473 -21.336 1.00 97.94 177 ALA A C 1
ATOM 1362 O O . ALA A 1 177 ? 13.295 -8.288 -21.672 1.00 97.94 177 ALA A O 1
ATOM 1363 N N . GLU A 1 178 ? 12.680 -10.433 -21.980 1.00 97.94 178 GLU A N 1
ATOM 1364 C CA . GLU A 1 178 ? 11.664 -10.107 -22.987 1.00 97.94 178 GLU A CA 1
ATOM 1365 C C . GLU A 1 178 ? 10.367 -9.738 -22.259 1.00 97.94 178 GLU A C 1
ATOM 1367 O O . GLU A 1 178 ? 9.666 -10.607 -21.722 1.00 97.94 178 GLU A O 1
ATOM 1372 N N . TYR A 1 179 ? 10.046 -8.447 -22.229 1.00 98.19 179 TYR A N 1
ATOM 1373 C CA . TYR A 1 179 ? 8.824 -7.930 -21.629 1.00 98.19 179 TYR A CA 1
ATOM 1374 C C . TYR A 1 179 ? 7.742 -7.766 -22.692 1.00 98.19 179 TYR A C 1
ATOM 1376 O O . TYR A 1 179 ? 7.944 -7.079 -23.688 1.00 98.19 179 TYR A O 1
ATOM 1384 N N . THR A 1 180 ? 6.593 -8.411 -22.494 1.00 97.88 180 THR A N 1
ATOM 1385 C CA . THR A 1 180 ? 5.385 -8.222 -23.305 1.00 97.88 180 THR A CA 1
ATOM 1386 C C . THR A 1 180 ? 4.409 -7.342 -22.542 1.00 97.88 180 THR A C 1
ATOM 1388 O O . THR A 1 180 ? 3.816 -7.789 -21.557 1.00 97.88 180 THR A O 1
ATOM 1391 N N . ASP A 1 181 ? 4.232 -6.114 -23.020 1.00 96.75 181 ASP A N 1
ATOM 1392 C CA . ASP A 1 181 ? 3.229 -5.205 -22.486 1.00 96.75 181 ASP A CA 1
ATOM 1393 C C . ASP A 1 181 ? 1.825 -5.665 -22.905 1.00 96.75 181 ASP A C 1
ATOM 1395 O O . ASP A 1 181 ? 1.544 -5.942 -24.072 1.00 96.75 181 ASP A O 1
ATOM 1399 N N . ASP A 1 182 ? 0.946 -5.744 -21.915 1.00 95.44 182 ASP A N 1
ATOM 1400 C CA . ASP A 1 182 ? -0.509 -5.765 -22.079 1.00 95.44 182 ASP A CA 1
ATOM 1401 C C . ASP A 1 182 ? -1.126 -4.804 -21.058 1.00 95.44 182 ASP A C 1
ATOM 1403 O O . ASP A 1 182 ? -2.274 -4.963 -20.676 1.00 95.44 182 ASP A O 1
ATOM 1407 N N . LEU A 1 183 ? -0.370 -3.836 -20.528 1.00 94.25 183 LEU A N 1
ATOM 1408 C CA . LEU A 1 183 ? -0.900 -2.867 -19.575 1.00 94.25 183 LEU A CA 1
ATOM 1409 C C . LEU A 1 183 ? -1.354 -1.639 -20.342 1.00 94.25 183 LEU A C 1
ATOM 1411 O O . LEU A 1 183 ? -2.547 -1.479 -20.593 1.00 94.25 183 LEU A O 1
ATOM 1415 N N . VAL A 1 184 ? -0.390 -0.827 -20.771 1.00 91.88 184 VAL A N 1
ATOM 1416 C CA . VAL A 1 184 ? -0.631 0.468 -21.404 1.00 91.88 184 VAL A CA 1
ATOM 1417 C C . VAL A 1 184 ? -1.176 0.269 -22.817 1.00 91.88 184 VAL A C 1
ATOM 1419 O O . VAL A 1 184 ? -2.199 0.862 -23.146 1.00 91.88 184 VAL A O 1
ATOM 1422 N N . SER A 1 185 ? -0.586 -0.615 -23.628 1.00 88.81 185 SER A N 1
ATOM 1423 C CA . SER A 1 185 ? -1.102 -0.952 -24.971 1.00 88.81 185 SER A CA 1
ATOM 1424 C C . SER A 1 185 ? -2.582 -1.343 -24.941 1.00 88.81 185 SER A C 1
ATOM 1426 O O . SER A 1 185 ? -3.389 -0.818 -25.710 1.00 88.81 185 SER A O 1
ATOM 1428 N N . SER A 1 186 ? -2.954 -2.186 -23.979 1.00 86.75 186 SER A N 1
ATOM 1429 C CA . SER A 1 186 ? -4.308 -2.717 -23.822 1.00 86.75 186 SER A CA 1
ATOM 1430 C C . SER A 1 186 ? -5.352 -1.648 -23.458 1.00 86.75 186 SER A C 1
ATOM 1432 O O . SER A 1 186 ? -6.508 -1.752 -23.869 1.00 86.75 186 SER A O 1
ATOM 1434 N N . LEU A 1 187 ? -4.955 -0.590 -22.737 1.00 88.00 187 LEU A N 1
ATOM 1435 C CA . LEU A 1 187 ? -5.842 0.528 -22.383 1.00 88.00 187 LEU A CA 1
ATOM 1436 C C . LEU A 1 187 ? -6.212 1.379 -23.597 1.00 88.00 187 LEU A C 1
ATOM 1438 O O . LEU A 1 187 ? -7.305 1.944 -23.646 1.00 88.00 187 LEU A O 1
ATOM 1442 N N . PHE A 1 188 ? -5.311 1.460 -24.575 1.00 87.81 188 PHE A N 1
ATOM 1443 C CA . PHE A 1 188 ? -5.461 2.298 -25.763 1.00 87.81 188 PHE A CA 1
ATOM 1444 C C . PHE A 1 188 ? -5.792 1.501 -27.032 1.00 87.81 188 PHE A C 1
ATOM 1446 O O . PHE A 1 188 ? -5.697 2.052 -28.128 1.00 87.81 188 PHE A O 1
ATOM 1453 N N . ASP A 1 189 ? -6.207 0.234 -26.891 1.00 85.25 189 ASP A N 1
ATOM 1454 C CA . ASP A 1 189 ? -6.539 -0.673 -28.006 1.00 85.25 189 ASP A CA 1
ATOM 1455 C C . ASP A 1 189 ? -5.391 -0.782 -29.034 1.00 85.25 189 ASP A C 1
ATOM 1457 O O . ASP A 1 189 ? -5.603 -0.874 -30.245 1.00 85.25 189 ASP A O 1
ATOM 1461 N N . ALA A 1 190 ? -4.151 -0.707 -28.540 1.00 88.25 190 ALA A N 1
ATOM 1462 C CA . ALA A 1 190 ? -2.939 -0.883 -29.323 1.00 88.25 190 ALA A CA 1
ATOM 1463 C C . ALA A 1 190 ? -2.493 -2.352 -29.301 1.00 88.25 190 ALA A C 1
ATOM 1465 O O . ALA A 1 190 ? -2.787 -3.094 -28.363 1.00 88.25 190 ALA A O 1
ATOM 1466 N N . ASP A 1 191 ? -1.756 -2.764 -30.334 1.00 89.19 191 ASP A N 1
ATOM 1467 C CA . ASP A 1 191 ? -1.169 -4.101 -30.383 1.00 89.19 191 ASP A CA 1
ATOM 1468 C C . ASP A 1 191 ? -0.179 -4.301 -29.222 1.00 89.19 191 ASP A C 1
ATOM 1470 O O . ASP A 1 191 ? 0.620 -3.419 -28.902 1.00 89.19 191 ASP A O 1
ATOM 1474 N N . ASN A 1 192 ? -0.185 -5.489 -28.618 1.00 90.31 192 ASN A N 1
ATOM 1475 C CA . ASN A 1 192 ? 0.808 -5.848 -27.613 1.00 90.31 192 ASN A CA 1
ATOM 1476 C C . ASN A 1 192 ? 2.211 -5.805 -28.217 1.00 90.31 192 ASN A C 1
ATOM 1478 O O . ASN A 1 192 ? 2.476 -6.373 -29.283 1.00 90.31 192 ASN A O 1
ATOM 1482 N N . VAL A 1 193 ? 3.130 -5.187 -27.487 1.00 93.50 193 VAL A N 1
ATOM 1483 C CA . VAL A 1 193 ? 4.531 -5.077 -27.884 1.00 93.50 193 VAL A CA 1
ATOM 1484 C C . VAL A 1 193 ? 5.400 -5.918 -26.966 1.00 93.50 193 VAL A C 1
ATOM 1486 O O . VAL A 1 193 ? 5.239 -5.894 -25.749 1.00 93.50 193 VAL A O 1
ATOM 1489 N N . THR A 1 194 ? 6.340 -6.649 -27.564 1.00 97.06 194 THR A N 1
ATOM 1490 C CA . THR A 1 194 ? 7.408 -7.342 -26.841 1.00 97.06 194 THR A CA 1
ATOM 1491 C C . THR A 1 194 ? 8.730 -6.640 -27.116 1.00 97.06 194 THR A C 1
ATOM 1493 O O . THR A 1 194 ? 9.065 -6.399 -28.278 1.00 97.06 194 THR A O 1
ATOM 1496 N N . TYR A 1 195 ? 9.466 -6.296 -26.065 1.00 97.38 195 TYR A N 1
ATOM 1497 C CA . TYR A 1 195 ? 10.738 -5.586 -26.152 1.00 97.38 195 TYR A CA 1
ATOM 1498 C C . TYR A 1 195 ? 11.656 -5.948 -24.981 1.00 97.38 195 TYR A C 1
ATOM 1500 O O . TYR A 1 195 ? 11.209 -6.457 -23.953 1.00 97.38 195 TYR A O 1
ATOM 1508 N N . ASP A 1 196 ? 12.953 -5.715 -25.169 1.00 97.81 196 ASP A N 1
ATOM 1509 C CA . ASP A 1 196 ? 13.976 -6.024 -24.174 1.00 97.81 196 ASP A CA 1
ATOM 1510 C C . ASP A 1 196 ? 13.995 -4.953 -23.080 1.00 97.81 196 ASP A C 1
ATOM 1512 O O . ASP A 1 196 ? 14.166 -3.769 -23.377 1.00 97.81 196 ASP A O 1
ATOM 1516 N N . VAL A 1 197 ? 13.873 -5.371 -21.821 1.00 98.25 197 VAL A N 1
ATOM 1517 C CA . VAL A 1 197 ? 13.931 -4.487 -20.647 1.00 98.25 197 VAL A CA 1
ATOM 1518 C C . VAL A 1 197 ? 14.923 -5.057 -19.645 1.00 98.25 197 VAL A C 1
ATOM 1520 O O . VAL A 1 197 ? 14.924 -6.264 -19.399 1.00 98.25 197 VAL A O 1
ATOM 1523 N N . GLU A 1 198 ? 15.772 -4.210 -19.056 1.00 98.31 198 GLU A N 1
ATOM 1524 C CA . GLU A 1 198 ? 16.649 -4.660 -17.974 1.00 98.31 198 GLU A CA 1
ATOM 1525 C C . GLU A 1 198 ? 15.796 -5.166 -16.805 1.00 98.31 198 GLU A C 1
ATOM 1527 O O . GLU A 1 198 ? 14.878 -4.480 -16.350 1.00 98.31 198 GLU A O 1
ATOM 1532 N N . ILE A 1 199 ? 16.128 -6.354 -16.307 1.00 98.50 199 ILE A N 1
ATOM 1533 C CA . ILE A 1 199 ? 15.537 -6.925 -15.103 1.00 98.50 199 ILE A CA 1
ATOM 1534 C C . ILE A 1 199 ? 16.615 -7.150 -14.046 1.00 98.50 199 ILE A C 1
ATOM 1536 O O . ILE A 1 199 ? 17.735 -7.587 -14.334 1.00 98.50 199 ILE A O 1
ATOM 1540 N N . GLN A 1 200 ? 16.265 -6.854 -12.803 1.00 97.62 200 GLN A N 1
ATOM 1541 C CA . GLN A 1 200 ? 17.122 -7.057 -11.645 1.00 97.62 200 GLN A CA 1
ATOM 1542 C C . GLN A 1 200 ? 16.393 -7.929 -10.623 1.00 97.62 200 GLN A C 1
ATOM 1544 O O . GLN A 1 200 ? 15.168 -7.873 -10.532 1.00 97.62 200 GLN A O 1
ATOM 1549 N N . GLU A 1 201 ? 17.140 -8.724 -9.867 1.00 94.56 201 GLU A N 1
ATOM 1550 C CA . GLU A 1 201 ? 16.637 -9.508 -8.734 1.00 94.56 201 GLU A CA 1
ATOM 1551 C C . GLU A 1 201 ? 17.257 -8.990 -7.441 1.00 94.56 201 GLU A C 1
ATOM 1553 O O . GLU A 1 201 ? 18.420 -8.565 -7.423 1.00 94.56 201 GLU A O 1
ATOM 1558 N N . LEU A 1 202 ? 16.472 -8.987 -6.372 1.00 87.00 202 LEU A N 1
ATOM 1559 C CA . LEU A 1 202 ? 16.923 -8.525 -5.072 1.00 87.00 202 LEU A CA 1
ATOM 1560 C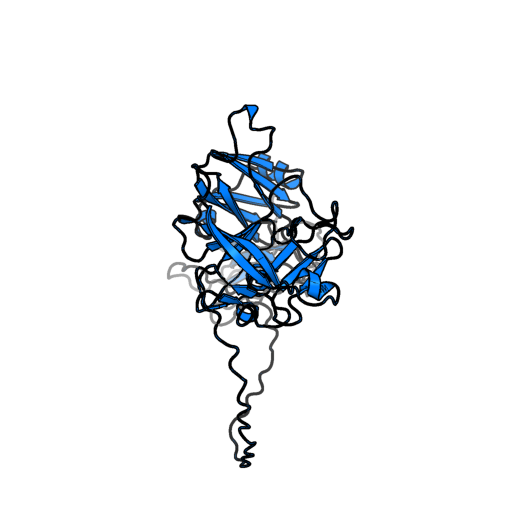 C . LEU A 1 202 ? 17.913 -9.528 -4.459 1.00 87.00 202 LEU A C 1
ATOM 1562 O O . LEU A 1 202 ? 17.614 -10.709 -4.295 1.00 87.00 202 LEU A O 1
ATOM 1566 N N . ASP A 1 203 ? 19.113 -9.064 -4.111 1.00 81.88 203 ASP A N 1
ATOM 1567 C CA . ASP A 1 203 ? 20.140 -9.887 -3.474 1.00 81.88 203 ASP A CA 1
ATOM 1568 C C . ASP A 1 203 ? 19.632 -10.449 -2.144 1.00 81.88 203 ASP A C 1
ATOM 1570 O O . ASP A 1 203 ? 19.212 -9.709 -1.256 1.00 81.88 203 ASP A O 1
ATOM 1574 N N . GLY A 1 204 ? 19.683 -11.774 -2.013 1.00 75.50 204 GLY A N 1
ATOM 1575 C CA . GLY A 1 204 ? 19.231 -12.485 -0.818 1.00 75.50 204 GLY A CA 1
ATOM 1576 C C . GLY A 1 204 ? 17.735 -12.818 -0.769 1.00 75.50 204 GLY A C 1
ATOM 1577 O O . GLY A 1 204 ? 17.366 -13.628 0.079 1.00 75.50 204 GLY A O 1
ATOM 1578 N N . GLU A 1 205 ? 16.911 -12.294 -1.684 1.00 77.31 205 GLU A N 1
ATOM 1579 C CA . GLU A 1 205 ? 15.455 -12.511 -1.735 1.00 77.31 205 GLU A CA 1
ATOM 1580 C C . GLU A 1 205 ? 15.044 -13.098 -3.100 1.00 77.31 205 GLU A C 1
ATOM 1582 O O . GLU A 1 205 ? 14.719 -12.385 -4.051 1.00 77.31 205 GLU A O 1
ATOM 1587 N N . GLU A 1 206 ? 15.092 -14.431 -3.205 1.00 84.31 206 GLU A N 1
ATOM 1588 C CA . GLU A 1 206 ? 14.758 -15.163 -4.436 1.00 84.31 206 GLU A CA 1
ATOM 1589 C C . GLU A 1 206 ? 13.314 -14.884 -4.878 1.00 84.31 206 GLU A C 1
ATOM 1591 O O . GLU A 1 206 ? 12.368 -14.996 -4.092 1.00 84.31 206 GLU A O 1
ATOM 1596 N N . GLY A 1 207 ? 13.132 -14.560 -6.159 1.00 87.75 207 GLY A N 1
ATOM 1597 C CA . GLY A 1 207 ? 11.809 -14.314 -6.730 1.00 87.75 207 GLY A CA 1
ATOM 1598 C C . GLY A 1 207 ? 11.311 -12.873 -6.604 1.00 87.75 207 GLY A C 1
ATOM 1599 O O . GLY A 1 207 ? 10.215 -12.585 -7.082 1.00 87.75 207 GLY A O 1
ATOM 1600 N N . ILE A 1 208 ? 12.083 -11.957 -6.015 1.00 93.00 208 ILE A N 1
ATOM 1601 C CA . ILE A 1 208 ? 11.756 -10.525 -6.000 1.00 93.00 208 ILE A CA 1
ATOM 1602 C C . ILE A 1 208 ? 12.477 -9.834 -7.158 1.00 93.00 208 ILE A C 1
ATOM 1604 O O . ILE A 1 208 ? 13.697 -9.661 -7.142 1.00 93.00 208 ILE A O 1
ATOM 1608 N N . TYR A 1 209 ? 11.714 -9.426 -8.172 1.00 97.69 209 TYR A N 1
ATOM 1609 C CA . TYR A 1 209 ? 12.241 -8.854 -9.412 1.00 97.69 209 TYR A CA 1
ATOM 1610 C C . TYR A 1 209 ? 11.836 -7.397 -9.592 1.00 97.69 209 TYR A C 1
ATOM 1612 O O . TYR A 1 209 ? 10.799 -6.966 -9.095 1.00 97.69 209 TYR A O 1
ATOM 1620 N N . ARG A 1 210 ? 12.595 -6.653 -10.399 1.00 96.75 210 ARG A N 1
ATOM 1621 C CA . ARG A 1 210 ? 12.152 -5.362 -10.933 1.00 96.75 210 ARG A CA 1
ATOM 1622 C C . ARG A 1 210 ? 12.602 -5.132 -12.366 1.00 96.75 210 ARG A C 1
ATOM 1624 O O . ARG A 1 210 ? 13.756 -5.398 -12.699 1.00 96.75 210 ARG A O 1
ATOM 1631 N N . LEU A 1 211 ? 11.710 -4.605 -13.201 1.00 98.25 211 LEU A N 1
ATOM 1632 C CA . LEU A 1 211 ? 12.075 -4.063 -14.512 1.00 98.25 211 LEU A CA 1
ATOM 1633 C C . LEU A 1 211 ? 12.552 -2.617 -14.358 1.00 98.25 211 LEU A C 1
ATOM 1635 O O . LEU A 1 211 ? 11.947 -1.855 -13.605 1.00 98.25 211 LEU A O 1
ATOM 1639 N N . VAL A 1 212 ? 13.592 -2.223 -15.087 1.00 96.06 212 VAL A N 1
ATOM 1640 C CA . VAL A 1 212 ? 14.144 -0.861 -15.050 1.00 96.06 212 VAL A CA 1
ATOM 1641 C C . VAL A 1 212 ? 13.642 -0.068 -16.254 1.00 96.06 212 VAL A C 1
ATOM 1643 O O . VAL A 1 212 ? 13.886 -0.448 -17.398 1.00 96.06 212 VAL A O 1
ATOM 1646 N N . ASN A 1 213 ? 12.947 1.042 -16.000 1.00 94.81 213 ASN A N 1
ATOM 1647 C CA . ASN A 1 213 ? 12.433 1.972 -17.010 1.00 94.81 213 ASN A CA 1
ATOM 1648 C C . ASN A 1 213 ? 11.618 1.290 -18.125 1.00 94.81 213 ASN A C 1
ATOM 1650 O O . ASN A 1 213 ? 11.724 1.656 -19.297 1.00 94.81 213 ASN A O 1
ATOM 1654 N N . ALA A 1 214 ? 10.777 0.312 -17.763 1.00 96.44 214 ALA A N 1
ATOM 1655 C CA . ALA A 1 214 ? 9.976 -0.457 -18.719 1.00 96.44 214 ALA A CA 1
ATOM 1656 C C . ALA A 1 214 ? 9.109 0.437 -19.625 1.00 96.44 214 ALA A C 1
ATOM 1658 O O . ALA A 1 214 ? 8.949 0.134 -20.804 1.00 96.44 214 ALA A O 1
ATOM 1659 N N . TYR A 1 215 ? 8.606 1.556 -19.097 1.00 95.44 215 TYR A N 1
ATOM 1660 C CA . TYR A 1 215 ? 7.816 2.552 -19.828 1.00 95.44 215 TYR A CA 1
ATOM 1661 C C . TYR A 1 215 ? 8.575 3.868 -20.063 1.00 95.44 215 TYR A C 1
ATOM 1663 O O . TYR A 1 215 ? 7.957 4.922 -20.181 1.00 95.44 215 TYR A O 1
ATOM 1671 N N . GLY A 1 216 ? 9.910 3.817 -20.113 1.00 93.69 216 GLY A N 1
ATOM 1672 C CA . GLY A 1 216 ? 10.777 4.957 -20.424 1.00 93.69 216 GLY A CA 1
ATOM 1673 C C . GLY A 1 216 ? 11.067 5.098 -21.924 1.00 93.69 216 GLY A C 1
ATOM 1674 O O . GLY A 1 216 ? 10.212 4.824 -22.767 1.00 93.69 216 GLY A O 1
ATOM 1675 N N . GLU A 1 217 ? 12.302 5.485 -22.264 1.00 94.31 217 GLU A N 1
ATOM 1676 C CA . GLU A 1 217 ? 12.758 5.717 -23.650 1.00 94.31 217 GLU A CA 1
ATOM 1677 C C . GLU A 1 217 ? 12.589 4.493 -24.568 1.00 94.31 217 GLU A C 1
ATOM 1679 O O . GLU A 1 217 ? 12.321 4.633 -25.759 1.00 94.31 217 GLU A O 1
ATOM 1684 N N . ILE A 1 218 ? 12.747 3.284 -24.021 1.00 94.12 218 ILE A N 1
ATOM 1685 C CA . ILE A 1 218 ? 12.720 2.032 -24.790 1.00 94.12 218 ILE A CA 1
ATOM 1686 C C . ILE A 1 218 ? 11.306 1.550 -25.134 1.00 94.12 218 ILE A C 1
ATOM 1688 O O . ILE A 1 218 ? 11.160 0.641 -25.954 1.00 94.12 218 ILE A O 1
ATOM 1692 N N . TYR A 1 219 ? 10.267 2.127 -24.521 1.00 96.25 219 TYR A N 1
ATOM 1693 C CA . TYR A 1 219 ? 8.894 1.706 -24.765 1.00 96.25 219 TYR A CA 1
ATOM 1694 C C . TYR A 1 219 ? 8.453 2.116 -26.182 1.00 96.25 219 TYR A C 1
ATOM 1696 O O . TYR A 1 219 ? 8.477 3.308 -26.496 1.00 96.25 219 TYR A O 1
ATOM 1704 N N . PRO A 1 220 ? 8.012 1.179 -27.049 1.00 94.00 220 PRO A N 1
ATOM 1705 C CA . PRO A 1 220 ? 7.796 1.455 -28.476 1.00 94.00 220 PRO A CA 1
ATOM 1706 C C . PRO A 1 220 ? 6.781 2.553 -28.818 1.00 94.00 220 PRO A C 1
ATOM 1708 O O . PRO A 1 220 ? 6.785 3.050 -29.945 1.00 94.00 220 PRO A O 1
ATOM 1711 N N . TYR A 1 221 ? 5.900 2.902 -27.880 1.00 93.62 221 TYR A N 1
ATOM 1712 C CA . TYR A 1 221 ? 4.871 3.921 -28.072 1.00 93.62 221 TYR A CA 1
ATOM 1713 C C . TYR A 1 221 ? 5.238 5.298 -27.508 1.00 93.62 221 TYR A C 1
ATOM 1715 O O . TYR A 1 221 ? 4.486 6.242 -27.733 1.00 93.62 221 TYR A O 1
ATOM 1723 N N . ASN A 1 222 ? 6.383 5.437 -26.836 1.00 93.38 222 ASN A N 1
ATOM 1724 C CA . ASN A 1 222 ? 6.822 6.712 -26.278 1.00 93.38 222 ASN A CA 1
ATOM 1725 C C . ASN A 1 222 ? 7.632 7.556 -27.269 1.00 93.38 222 ASN A C 1
ATOM 1727 O O . ASN A 1 222 ? 8.397 7.064 -28.099 1.00 93.38 222 ASN A O 1
ATOM 1731 N N . SER A 1 223 ? 7.507 8.868 -27.109 1.00 90.44 223 SER A N 1
ATOM 1732 C CA . SER A 1 223 ? 8.397 9.906 -27.624 1.00 90.44 223 SER A CA 1
ATOM 1733 C C . SER A 1 223 ? 9.033 10.687 -26.461 1.00 90.44 223 SER A C 1
ATOM 1735 O O . SER A 1 223 ? 8.536 10.644 -25.337 1.00 90.44 223 SER A O 1
ATOM 1737 N N . PRO A 1 224 ? 10.130 11.436 -26.687 1.00 88.75 224 PRO A N 1
ATOM 1738 C CA . PRO A 1 224 ? 10.698 12.294 -25.649 1.00 88.75 224 PRO A CA 1
ATOM 1739 C C . PRO A 1 224 ? 9.657 13.272 -25.085 1.00 88.75 224 PRO A C 1
ATOM 1741 O O . PRO A 1 224 ? 9.058 14.040 -25.842 1.00 88.75 224 PRO A O 1
ATOM 1744 N N . GLY A 1 225 ? 9.482 13.255 -23.762 1.00 86.56 225 GLY A N 1
ATOM 1745 C CA . GLY A 1 225 ? 8.475 14.040 -23.040 1.00 86.56 225 GLY A CA 1
ATOM 1746 C C . GLY A 1 225 ? 7.225 13.261 -22.618 1.00 86.56 225 GLY A C 1
ATOM 1747 O O . GLY A 1 225 ? 6.455 13.794 -21.829 1.00 86.56 225 GLY A O 1
ATOM 1748 N N . ASP A 1 226 ? 7.049 12.024 -23.093 1.00 89.94 226 ASP A N 1
ATOM 1749 C CA . ASP A 1 226 ? 5.936 11.139 -22.707 1.00 89.94 226 ASP A CA 1
ATOM 1750 C C . ASP A 1 226 ? 6.196 10.371 -21.392 1.00 89.94 226 ASP A C 1
ATOM 1752 O O . ASP A 1 226 ? 5.289 9.776 -20.808 1.00 89.94 226 ASP A O 1
ATOM 1756 N N . TYR A 1 227 ? 7.449 10.371 -20.936 1.00 89.19 227 TYR A N 1
ATOM 1757 C CA . TYR A 1 227 ? 7.922 9.720 -19.718 1.00 89.19 227 TYR A CA 1
ATOM 1758 C C . TYR A 1 227 ? 8.793 10.685 -18.909 1.00 89.19 227 TYR A C 1
ATOM 1760 O O . TYR A 1 227 ? 9.414 11.595 -19.467 1.00 89.19 227 TYR A O 1
ATOM 1768 N N . ASP A 1 228 ? 8.841 10.486 -17.594 1.00 82.75 228 ASP A N 1
ATOM 1769 C CA . ASP A 1 228 ? 9.719 11.241 -16.702 1.00 82.75 228 ASP A CA 1
ATOM 1770 C C . ASP A 1 228 ? 11.148 10.688 -16.781 1.00 82.75 228 ASP A C 1
ATOM 1772 O O . ASP A 1 228 ? 11.431 9.585 -16.320 1.00 82.75 228 ASP A O 1
ATOM 1776 N N . ASP A 1 229 ? 12.052 11.465 -17.376 1.00 85.44 229 ASP A N 1
ATOM 1777 C CA . ASP A 1 229 ? 13.469 11.132 -17.534 1.00 85.44 229 ASP A CA 1
ATOM 1778 C C . ASP A 1 229 ? 14.359 11.683 -16.405 1.00 85.44 229 ASP A C 1
ATOM 1780 O O . ASP A 1 229 ? 15.584 11.544 -16.449 1.00 85.44 229 ASP A O 1
ATOM 1784 N N . SER A 1 230 ? 13.770 12.306 -15.377 1.00 79.69 230 SER A N 1
ATOM 1785 C CA . SER A 1 230 ? 14.522 12.911 -14.272 1.00 79.69 230 SER A CA 1
ATOM 1786 C C . SER A 1 230 ? 15.078 11.891 -13.275 1.00 79.69 230 SER A C 1
ATOM 1788 O O . SER A 1 230 ? 15.981 12.220 -12.496 1.00 79.69 230 SER A O 1
ATOM 1790 N N . ARG A 1 231 ? 14.556 10.661 -13.295 1.00 77.81 231 ARG A N 1
ATOM 1791 C CA . ARG A 1 231 ? 14.954 9.545 -12.431 1.00 77.81 231 ARG A CA 1
ATOM 1792 C C . ARG A 1 231 ? 14.591 8.206 -13.066 1.00 77.81 231 ARG A C 1
ATOM 1794 O O . ARG A 1 231 ? 13.767 8.152 -13.970 1.00 77.81 231 ARG A O 1
ATOM 1801 N N . ASP A 1 232 ? 15.160 7.131 -12.530 1.00 84.00 232 ASP A N 1
ATOM 1802 C CA . ASP A 1 232 ? 14.743 5.781 -12.893 1.00 84.00 232 ASP A CA 1
ATOM 1803 C C . ASP A 1 232 ? 13.403 5.416 -12.240 1.00 84.00 232 ASP A C 1
ATOM 1805 O O . ASP A 1 232 ? 13.133 5.756 -11.083 1.00 84.00 232 ASP A O 1
ATOM 1809 N N . TYR A 1 233 ? 12.597 4.672 -12.987 1.00 85.44 233 TYR A N 1
ATOM 1810 C CA . TYR A 1 233 ? 11.357 4.050 -12.551 1.00 85.44 233 TYR A CA 1
ATOM 1811 C C . TYR A 1 233 ? 11.508 2.534 -12.565 1.00 85.44 233 TYR A C 1
ATOM 1813 O O . TYR A 1 233 ? 12.068 1.955 -13.498 1.00 85.44 233 TYR A O 1
ATOM 1821 N N . PHE A 1 234 ? 10.985 1.888 -11.529 1.00 90.94 234 PHE A N 1
ATOM 1822 C CA . PHE A 1 234 ? 11.061 0.444 -11.362 1.00 90.94 234 PHE A CA 1
ATOM 1823 C C . PHE A 1 234 ? 9.663 -0.156 -11.391 1.00 90.94 234 PHE A C 1
ATOM 1825 O O . PHE A 1 234 ? 8.744 0.398 -10.796 1.00 90.94 234 PHE A O 1
ATOM 1832 N N . PHE A 1 235 ? 9.524 -1.285 -12.086 1.00 93.19 235 PHE A N 1
ATOM 1833 C CA . PHE A 1 235 ? 8.330 -2.121 -12.025 1.00 93.19 235 PHE A CA 1
ATOM 1834 C C . PHE A 1 235 ? 8.650 -3.378 -11.208 1.00 93.19 235 PHE A C 1
ATOM 1836 O O . PHE A 1 235 ? 9.165 -4.356 -11.754 1.00 93.19 235 PHE A O 1
ATOM 1843 N N . GLU A 1 236 ? 8.426 -3.315 -9.899 1.00 94.44 236 GLU A N 1
ATOM 1844 C CA . GLU A 1 236 ? 8.715 -4.360 -8.916 1.00 94.44 236 GLU A CA 1
ATOM 1845 C C . GLU A 1 236 ? 7.622 -5.433 -8.890 1.00 94.44 236 GLU A C 1
ATOM 1847 O O . GLU A 1 236 ? 6.426 -5.138 -8.949 1.00 94.44 236 GLU A O 1
ATOM 1852 N N . ILE A 1 237 ? 8.041 -6.694 -8.812 1.00 97.50 237 ILE A N 1
ATOM 1853 C CA . ILE A 1 237 ? 7.195 -7.882 -8.890 1.00 97.50 237 ILE A CA 1
ATOM 1854 C C . ILE A 1 237 ? 7.636 -8.857 -7.807 1.00 97.50 237 ILE A C 1
ATOM 1856 O O . ILE A 1 237 ? 8.796 -9.268 -7.766 1.00 97.50 237 ILE A O 1
ATOM 1860 N N . ASP A 1 238 ? 6.684 -9.274 -6.980 1.00 92.94 238 ASP A N 1
ATOM 1861 C CA . ASP A 1 238 ? 6.876 -10.333 -6.000 1.00 92.94 238 ASP A CA 1
ATOM 1862 C C . ASP A 1 238 ? 6.436 -11.668 -6.604 1.00 92.94 238 ASP A C 1
ATOM 1864 O O . ASP A 1 238 ? 5.243 -11.959 -6.750 1.00 92.94 238 ASP A O 1
ATOM 1868 N N . ALA A 1 239 ? 7.426 -12.472 -6.979 1.00 95.00 239 ALA A N 1
ATOM 1869 C CA . ALA A 1 239 ? 7.277 -13.853 -7.411 1.00 95.00 239 ALA A CA 1
ATOM 1870 C C . ALA A 1 239 ? 7.936 -14.846 -6.435 1.00 95.00 239 ALA A C 1
ATOM 1872 O O . ALA A 1 239 ? 8.183 -15.993 -6.815 1.00 95.00 239 ALA A O 1
ATOM 1873 N N . SER A 1 240 ? 8.174 -14.441 -5.179 1.00 87.81 240 SER A N 1
ATOM 1874 C CA . SER A 1 240 ? 8.706 -15.316 -4.118 1.00 87.81 240 SER A CA 1
ATOM 1875 C C . SER A 1 240 ? 7.828 -16.557 -3.905 1.00 87.81 240 SER A C 1
ATOM 1877 O O . SER A 1 240 ? 8.314 -17.649 -3.600 1.00 87.81 240 SER A O 1
ATOM 1879 N N . ASN A 1 241 ? 6.520 -16.418 -4.150 1.00 89.25 241 ASN A N 1
ATOM 1880 C CA . ASN A 1 241 ? 5.608 -17.530 -4.368 1.00 89.25 241 ASN A CA 1
ATOM 1881 C C . ASN A 1 241 ? 5.302 -17.694 -5.872 1.00 89.25 241 ASN A C 1
ATOM 1883 O O . ASN A 1 241 ? 4.487 -16.940 -6.416 1.00 89.25 241 ASN A O 1
ATOM 1887 N N . PRO A 1 242 ? 5.861 -18.716 -6.547 1.00 93.25 242 PRO A N 1
ATOM 1888 C CA . PRO A 1 242 ? 5.718 -18.875 -7.994 1.00 93.25 242 PRO A CA 1
ATOM 1889 C C . PRO A 1 242 ? 4.283 -19.166 -8.462 1.00 93.25 242 PRO A C 1
ATOM 1891 O O . PRO A 1 242 ? 3.974 -18.971 -9.635 1.00 93.25 242 PRO A O 1
ATOM 1894 N N . ASP A 1 243 ? 3.386 -19.608 -7.577 1.00 94.38 243 ASP A N 1
ATOM 1895 C CA . ASP A 1 243 ? 1.968 -19.840 -7.894 1.00 94.38 243 ASP A CA 1
ATOM 1896 C C . ASP A 1 243 ? 1.051 -18.664 -7.516 1.00 94.38 243 ASP A C 1
ATOM 1898 O O . ASP A 1 243 ? -0.149 -18.712 -7.806 1.00 94.38 243 ASP A O 1
ATOM 1902 N N . ALA A 1 244 ? 1.592 -17.633 -6.861 1.00 91.81 244 ALA A N 1
ATOM 1903 C CA . ALA A 1 244 ? 0.841 -16.493 -6.347 1.00 91.81 244 ALA A CA 1
ATOM 1904 C C . ALA A 1 244 ? 1.567 -15.160 -6.607 1.00 91.81 244 ALA A C 1
ATOM 1906 O O . ALA A 1 244 ? 1.699 -14.342 -5.701 1.00 91.81 244 ALA A O 1
ATOM 1907 N N . VAL A 1 245 ? 2.037 -14.946 -7.841 1.00 97.25 245 VAL A N 1
ATOM 1908 C CA . VAL A 1 245 ? 2.806 -13.745 -8.203 1.00 97.25 245 VAL A CA 1
ATOM 1909 C C . VAL A 1 245 ? 1.916 -12.505 -8.154 1.00 97.25 245 VAL A C 1
ATOM 1911 O O . VAL A 1 245 ? 0.803 -12.503 -8.700 1.00 97.25 245 VAL A O 1
ATOM 1914 N N . VAL A 1 246 ? 2.415 -11.438 -7.537 1.00 93.81 246 VAL A N 1
ATOM 1915 C CA . VAL A 1 246 ? 1.721 -10.154 -7.383 1.00 93.81 246 VAL A CA 1
ATOM 1916 C C . VAL A 1 246 ? 2.668 -8.980 -7.602 1.00 93.81 246 VAL A C 1
ATOM 1918 O O . VAL A 1 246 ? 3.886 -9.114 -7.626 1.00 93.81 246 VAL A O 1
ATOM 1921 N N . PHE A 1 247 ? 2.084 -7.801 -7.757 1.00 91.75 247 PHE A N 1
ATOM 1922 C CA . PHE A 1 247 ? 2.796 -6.539 -7.609 1.00 91.75 247 PHE A CA 1
ATOM 1923 C C . PHE A 1 247 ? 1.870 -5.479 -7.012 1.00 91.75 247 PHE A C 1
ATOM 1925 O O . PHE A 1 247 ? 0.662 -5.459 -7.304 1.00 91.75 247 PHE A O 1
ATOM 1932 N N . GLY A 1 248 ? 2.452 -4.635 -6.155 1.00 81.31 248 GLY A N 1
ATOM 1933 C CA . GLY A 1 248 ? 1.809 -3.490 -5.510 1.00 81.31 248 GLY A CA 1
ATOM 1934 C C . GLY A 1 248 ? 1.530 -2.340 -6.470 1.00 81.31 248 GLY A C 1
ATOM 1935 O O . GLY A 1 248 ? 1.962 -2.365 -7.622 1.00 81.31 248 GLY A O 1
ATOM 1936 N N . GLN A 1 249 ? 0.777 -1.348 -5.983 1.00 88.50 249 GLN A N 1
ATOM 1937 C CA . GLN A 1 249 ? 0.536 -0.117 -6.731 1.00 88.50 249 GLN A CA 1
ATOM 1938 C C . GLN A 1 249 ? 1.837 0.669 -6.851 1.00 88.50 249 GLN A C 1
ATOM 1940 O O . GLN A 1 249 ? 2.473 0.962 -5.842 1.00 88.50 249 GLN A O 1
ATOM 1945 N N . GLN A 1 250 ? 2.224 0.991 -8.079 1.00 90.81 250 GLN A N 1
ATOM 1946 C CA . GLN A 1 250 ? 3.492 1.650 -8.372 1.00 90.81 250 GLN A CA 1
ATOM 1947 C C . GLN A 1 250 ? 3.411 2.486 -9.644 1.00 90.81 250 GLN A C 1
ATOM 1949 O O . GLN A 1 250 ? 2.677 2.147 -10.574 1.00 90.81 250 GLN A O 1
ATOM 1954 N N . SER A 1 251 ? 4.183 3.571 -9.688 1.00 91.12 251 SER A N 1
ATOM 1955 C CA . SER A 1 251 ? 4.254 4.457 -10.848 1.00 91.12 251 SER A CA 1
ATOM 1956 C C . SER A 1 251 ? 5.026 3.820 -11.999 1.00 91.12 251 SER A C 1
ATOM 1958 O O . SER A 1 251 ? 6.110 3.275 -11.809 1.00 91.12 251 SER A O 1
ATOM 1960 N N . LEU A 1 252 ? 4.490 3.958 -13.211 1.00 88.38 252 LEU A N 1
ATOM 1961 C CA . LEU A 1 252 ? 5.133 3.505 -14.444 1.00 88.38 252 LEU A CA 1
ATOM 1962 C C . LEU A 1 252 ? 6.143 4.522 -15.001 1.00 88.38 252 LEU A C 1
ATOM 1964 O O . LEU A 1 252 ? 6.856 4.202 -15.947 1.00 88.38 252 LEU A O 1
ATOM 1968 N N . GLY A 1 253 ? 6.192 5.741 -14.451 1.00 87.44 253 GLY A N 1
ATOM 1969 C CA . GLY A 1 253 ? 7.015 6.838 -14.979 1.00 87.44 253 GLY A CA 1
ATOM 1970 C C . GLY A 1 253 ? 6.482 7.470 -16.266 1.00 87.44 253 GLY A C 1
ATOM 1971 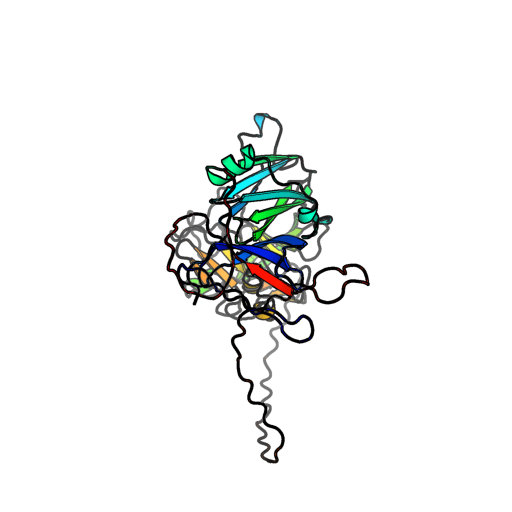O O . GLY A 1 253 ? 7.219 8.174 -16.949 1.00 87.44 253 GLY A O 1
ATOM 1972 N N . LEU A 1 254 ? 5.214 7.221 -16.600 1.00 88.38 254 LEU A N 1
ATOM 1973 C CA . LEU A 1 254 ? 4.572 7.634 -17.847 1.00 88.38 254 LEU A CA 1
ATOM 1974 C C . LEU A 1 254 ? 3.443 8.636 -17.574 1.00 88.38 254 LEU A C 1
ATOM 1976 O O . LEU A 1 254 ? 2.618 8.401 -16.690 1.00 88.38 254 LEU A O 1
ATOM 1980 N N . ASP A 1 255 ? 3.391 9.724 -18.345 1.00 88.56 255 ASP A N 1
ATOM 1981 C CA . ASP A 1 255 ? 2.301 10.710 -18.319 1.00 88.56 255 ASP A CA 1
ATOM 1982 C C . ASP A 1 255 ? 2.037 11.241 -19.737 1.00 88.56 255 ASP A C 1
ATOM 1984 O O . ASP A 1 255 ? 2.765 12.078 -20.268 1.00 88.56 255 ASP A O 1
ATOM 1988 N N . TRP A 1 256 ? 0.956 10.763 -20.355 1.00 89.00 256 TRP A N 1
ATOM 1989 C CA . TRP A 1 256 ? 0.510 11.195 -21.689 1.00 89.00 256 TRP A CA 1
ATOM 1990 C C . TRP A 1 256 ? -0.527 12.331 -21.640 1.00 89.00 256 TRP A C 1
ATOM 1992 O O . TRP A 1 256 ? -1.317 12.512 -22.570 1.00 89.00 256 TRP A O 1
ATOM 2002 N N . GLY A 1 257 ? -0.560 13.093 -20.545 1.00 86.31 257 GLY A N 1
ATOM 2003 C CA . GLY A 1 257 ? -1.539 14.150 -20.289 1.00 86.31 257 GLY A CA 1
ATOM 2004 C C . GLY A 1 257 ? -2.792 13.680 -19.545 1.00 86.31 257 GLY A C 1
ATOM 2005 O O . GLY A 1 257 ? -3.724 14.470 -19.385 1.00 86.31 257 GLY A O 1
ATOM 2006 N N . TYR A 1 258 ? -2.806 12.427 -19.083 1.00 84.31 258 TYR A N 1
ATOM 2007 C CA . TYR A 1 258 ? -3.848 11.856 -18.218 1.00 84.31 258 TYR A CA 1
ATOM 2008 C C . TYR A 1 258 ? -3.429 11.848 -16.738 1.00 84.31 258 TYR A C 1
ATOM 2010 O O . TYR A 1 258 ? -4.223 11.481 -15.874 1.00 84.31 258 TYR A O 1
ATOM 2018 N N . GLY A 1 259 ? -2.215 12.317 -16.431 1.00 84.19 259 GLY A N 1
ATOM 2019 C CA . GLY A 1 259 ? -1.573 12.159 -15.133 1.00 84.19 259 GLY A CA 1
ATOM 2020 C C . GLY A 1 259 ? -0.619 10.973 -15.126 1.00 84.19 259 GLY A C 1
ATOM 2021 O O . GLY A 1 259 ? -0.624 10.139 -16.035 1.00 84.19 259 GLY A O 1
ATOM 2022 N N . THR A 1 260 ? 0.202 10.912 -14.081 1.00 86.56 260 THR A N 1
ATOM 2023 C CA . THR A 1 260 ? 1.138 9.811 -13.866 1.00 86.56 260 THR A CA 1
ATOM 2024 C C . THR A 1 260 ? 0.384 8.490 -13.803 1.00 86.56 260 THR A C 1
ATOM 2026 O O . THR A 1 260 ? -0.443 8.290 -12.915 1.00 86.56 260 THR A O 1
ATOM 2029 N N . MET A 1 261 ? 0.694 7.580 -14.724 1.00 87.88 261 MET A N 1
ATOM 2030 C CA . MET A 1 261 ? 0.101 6.251 -14.718 1.00 87.88 261 MET A CA 1
ATOM 2031 C C . MET A 1 261 ? 0.728 5.380 -13.632 1.00 87.88 261 MET A C 1
ATOM 2033 O O . MET A 1 261 ? 1.955 5.304 -13.497 1.00 87.88 261 MET A O 1
ATOM 2037 N N . GLU A 1 262 ? -0.120 4.678 -12.891 1.00 90.50 262 GLU A N 1
ATOM 2038 C CA . GLU A 1 262 ? 0.273 3.709 -11.868 1.00 90.50 262 GLU A CA 1
ATOM 2039 C C . GLU A 1 262 ? -0.374 2.356 -12.151 1.00 90.50 262 GLU A C 1
ATOM 2041 O O . GLU A 1 262 ? -1.478 2.302 -12.679 1.00 90.50 262 GLU A O 1
ATOM 2046 N N . ALA A 1 263 ? 0.265 1.248 -11.793 1.00 92.44 263 ALA A N 1
ATOM 2047 C CA . ALA A 1 263 ? -0.294 -0.087 -11.990 1.00 92.44 263 ALA A CA 1
ATOM 2048 C C . ALA A 1 263 ? -0.268 -0.903 -10.702 1.00 92.44 263 ALA A C 1
ATOM 2050 O O . ALA A 1 263 ? 0.680 -0.817 -9.930 1.00 92.44 263 ALA A O 1
ATOM 2051 N N . ILE A 1 264 ? -1.289 -1.737 -10.506 1.00 94.38 264 ILE A N 1
ATOM 2052 C CA . ILE A 1 264 ? -1.374 -2.746 -9.445 1.00 94.38 264 ILE A CA 1
ATOM 2053 C C . ILE A 1 264 ? -1.933 -4.050 -10.019 1.00 94.38 264 ILE A C 1
ATOM 2055 O O . ILE A 1 264 ? -2.857 -4.041 -10.838 1.00 94.38 264 ILE A O 1
ATOM 2059 N N . SER A 1 265 ? -1.426 -5.198 -9.571 1.00 96.94 265 SER A N 1
ATOM 2060 C CA . SER A 1 265 ? -2.049 -6.480 -9.916 1.00 96.94 265 SER A CA 1
ATOM 2061 C C . SER A 1 265 ? -3.453 -6.564 -9.301 1.00 96.94 265 SER A C 1
ATOM 2063 O O . SER A 1 265 ? -3.674 -6.162 -8.157 1.00 96.94 265 SER A O 1
ATOM 2065 N N . ALA A 1 266 ? -4.432 -7.107 -10.026 1.00 95.25 266 ALA A N 1
ATOM 2066 C CA . ALA A 1 266 ? -5.804 -7.195 -9.523 1.00 95.25 266 ALA A CA 1
ATOM 2067 C C . ALA A 1 266 ? -5.882 -8.043 -8.241 1.00 95.25 266 ALA A C 1
ATOM 2069 O O . ALA A 1 266 ? -6.636 -7.707 -7.330 1.00 95.25 266 ALA A O 1
ATOM 2070 N N . ALA A 1 267 ? -5.059 -9.093 -8.134 1.00 86.44 267 ALA A N 1
ATOM 2071 C CA . ALA A 1 267 ? -4.923 -9.870 -6.906 1.00 86.44 267 ALA A CA 1
ATOM 2072 C C . ALA A 1 267 ? -4.502 -8.987 -5.717 1.00 86.44 267 ALA A C 1
ATOM 2074 O O . ALA A 1 267 ? -5.199 -8.975 -4.701 1.00 86.44 267 ALA A O 1
ATOM 2075 N N . GLN A 1 268 ? -3.437 -8.187 -5.856 1.00 88.25 268 GLN A N 1
ATOM 2076 C CA . GLN A 1 268 ? -2.983 -7.289 -4.789 1.00 88.25 268 GLN A CA 1
ATOM 2077 C C . GLN A 1 268 ? -4.016 -6.210 -4.453 1.00 88.25 268 GLN A C 1
ATOM 2079 O O . GLN A 1 268 ? -4.225 -5.897 -3.284 1.00 88.25 268 GLN A O 1
ATOM 2084 N N . TYR A 1 269 ? -4.724 -5.679 -5.451 1.00 89.94 269 TYR A N 1
ATOM 2085 C CA . TYR A 1 269 ? -5.803 -4.718 -5.228 1.00 89.94 269 TYR A CA 1
ATOM 2086 C C . TYR A 1 269 ? -6.916 -5.279 -4.333 1.00 89.94 269 TYR A C 1
ATOM 2088 O O . TYR A 1 269 ? -7.358 -4.614 -3.394 1.00 89.94 269 TYR A O 1
ATOM 2096 N N . TYR A 1 270 ? -7.364 -6.510 -4.597 1.00 85.94 270 TYR A N 1
ATOM 2097 C CA . TYR A 1 270 ? -8.392 -7.157 -3.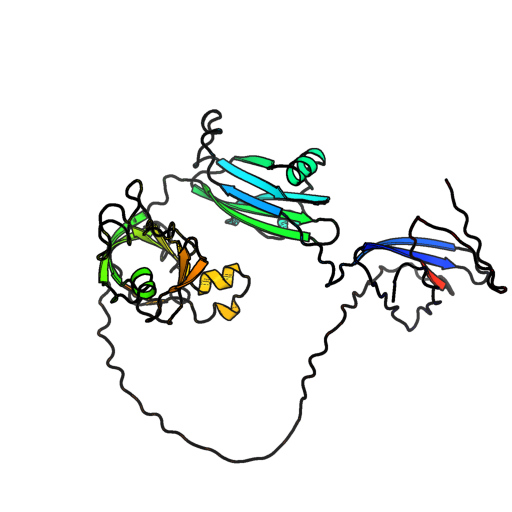781 1.00 85.94 270 TYR A CA 1
ATOM 2098 C C . TYR A 1 270 ? -7.872 -7.561 -2.398 1.00 85.94 270 TYR A C 1
ATOM 2100 O O . TYR A 1 270 ? -8.606 -7.414 -1.421 1.00 85.94 270 TYR A O 1
ATOM 2108 N N . ILE A 1 271 ? -6.606 -7.976 -2.280 1.00 83.06 271 ILE A N 1
ATOM 2109 C CA . ILE A 1 271 ? -5.957 -8.199 -0.978 1.00 83.06 271 ILE A CA 1
ATOM 2110 C C . ILE A 1 271 ? -5.973 -6.910 -0.146 1.00 83.06 271 ILE A C 1
ATOM 2112 O O . ILE A 1 271 ? -6.438 -6.934 0.992 1.00 83.06 271 ILE A O 1
ATOM 2116 N N . ASN A 1 272 ? -5.575 -5.775 -0.728 1.00 79.50 272 ASN A N 1
ATOM 2117 C CA . ASN A 1 272 ? -5.550 -4.475 -0.046 1.00 79.50 272 ASN A CA 1
ATOM 2118 C C . ASN A 1 272 ? -6.944 -4.005 0.406 1.00 79.50 272 ASN A C 1
ATOM 2120 O O . ASN A 1 272 ? -7.063 -3.244 1.363 1.00 79.50 272 ASN A O 1
ATOM 2124 N N . LYS A 1 273 ? -8.014 -4.472 -0.249 1.00 81.25 273 LYS A N 1
ATOM 2125 C CA . LYS A 1 273 ? -9.408 -4.221 0.156 1.00 81.25 273 LYS A CA 1
ATOM 2126 C C . LYS A 1 273 ? -9.949 -5.197 1.205 1.00 81.25 273 LYS A C 1
ATOM 2128 O O . LYS A 1 273 ? -11.126 -5.105 1.553 1.00 81.25 273 LYS A O 1
ATOM 2133 N N . GLY A 1 274 ? -9.139 -6.142 1.678 1.00 79.38 274 GLY A N 1
ATOM 2134 C CA . GLY A 1 274 ? -9.585 -7.200 2.583 1.00 79.38 274 GLY A CA 1
ATOM 2135 C C . GLY A 1 274 ? -10.485 -8.239 1.907 1.00 79.38 274 GLY A C 1
ATOM 2136 O O . GLY A 1 274 ? -11.347 -8.810 2.568 1.00 79.38 274 GLY A O 1
ATOM 2137 N N . GLN A 1 275 ? -10.307 -8.474 0.599 1.00 83.19 275 GLN A N 1
ATOM 2138 C CA . GLN A 1 275 ? -11.095 -9.409 -0.225 1.00 83.19 275 GLN A CA 1
ATOM 2139 C C . GLN A 1 275 ? -10.226 -10.535 -0.836 1.00 83.19 275 GLN A C 1
ATOM 2141 O O . GLN A 1 275 ? -10.165 -10.688 -2.063 1.00 83.19 275 GLN A O 1
ATOM 2146 N N . PRO A 1 276 ? -9.510 -11.338 -0.025 1.00 81.62 276 PRO A N 1
ATOM 2147 C CA . PRO A 1 276 ? -8.565 -12.348 -0.515 1.00 81.62 276 PRO A CA 1
ATOM 2148 C C . PRO A 1 276 ? -9.227 -13.474 -1.326 1.00 81.62 276 PRO A C 1
ATOM 2150 O O . PRO A 1 276 ? -8.611 -14.040 -2.227 1.00 81.62 276 PRO A O 1
ATOM 2153 N N . GLU A 1 277 ? -10.496 -13.789 -1.071 1.00 86.06 277 GLU A N 1
ATOM 2154 C CA . GLU A 1 277 ? -11.266 -14.748 -1.871 1.00 86.06 277 GLU A CA 1
ATOM 2155 C C . GLU A 1 277 ? -11.521 -14.263 -3.301 1.00 86.06 277 GLU A C 1
ATOM 2157 O O . GLU A 1 277 ? -11.631 -15.083 -4.209 1.00 86.06 277 GLU A O 1
ATOM 2162 N N . THR A 1 278 ? -11.579 -12.945 -3.513 1.00 88.06 278 THR A N 1
ATOM 2163 C CA . THR A 1 278 ? -11.711 -12.351 -4.851 1.00 88.06 278 THR A CA 1
ATOM 2164 C C . THR A 1 278 ? -10.363 -12.309 -5.572 1.00 88.06 278 THR A C 1
ATOM 2166 O O . THR A 1 278 ? -10.311 -12.454 -6.791 1.00 88.06 278 THR A O 1
ATOM 2169 N N . ALA A 1 279 ? -9.260 -12.178 -4.827 1.00 83.25 279 ALA A N 1
ATOM 2170 C CA . ALA A 1 279 ? -7.906 -12.297 -5.369 1.00 83.25 279 ALA A CA 1
ATOM 2171 C C . ALA A 1 279 ? -7.589 -13.723 -5.860 1.00 83.25 279 ALA A C 1
ATOM 2173 O O . ALA A 1 279 ? -6.771 -13.904 -6.767 1.00 83.25 279 ALA A O 1
ATOM 2174 N N . ALA A 1 280 ? -8.250 -14.740 -5.292 1.00 83.50 280 ALA A N 1
ATOM 2175 C CA . ALA A 1 280 ? -8.047 -16.136 -5.653 1.00 83.50 280 ALA A CA 1
ATOM 2176 C C . ALA A 1 280 ? -8.360 -16.385 -7.141 1.00 83.50 280 ALA A C 1
ATOM 2178 O O . ALA A 1 280 ? -9.503 -16.318 -7.588 1.00 83.50 280 ALA A O 1
ATOM 2179 N N . GLY A 1 281 ? -7.319 -16.705 -7.912 1.00 89.12 281 GLY A N 1
ATOM 2180 C CA . GLY A 1 281 ? -7.406 -16.931 -9.358 1.00 89.12 281 GLY A CA 1
ATOM 2181 C C . GLY A 1 281 ? -7.013 -15.732 -10.223 1.00 89.12 281 GLY A C 1
ATOM 2182 O O . GLY A 1 281 ? -7.015 -15.869 -11.440 1.00 89.12 281 GLY A O 1
ATOM 2183 N N . LEU A 1 282 ? -6.648 -14.594 -9.626 1.00 94.31 282 LEU A N 1
ATOM 2184 C CA . LEU A 1 282 ? -6.107 -13.422 -10.333 1.00 94.31 282 LEU A CA 1
ATOM 2185 C C . LEU A 1 282 ? -4.585 -13.292 -10.210 1.00 94.31 282 LEU A C 1
ATOM 2187 O O . LEU A 1 282 ? -4.002 -12.381 -10.796 1.00 94.31 282 LEU A O 1
ATOM 2191 N N . TYR A 1 283 ? -3.953 -14.179 -9.441 1.00 93.56 283 TYR A N 1
ATOM 2192 C CA . TYR A 1 283 ? -2.507 -14.221 -9.293 1.00 93.56 283 TYR A CA 1
ATOM 2193 C C . TYR A 1 283 ? -1.807 -14.491 -10.624 1.00 93.56 283 TYR A C 1
ATOM 2195 O O . TYR A 1 283 ? -2.278 -15.285 -11.448 1.00 93.56 283 TYR A O 1
ATOM 2203 N N . GLY A 1 284 ? -0.647 -13.867 -10.795 1.00 97.31 284 GLY A N 1
ATOM 2204 C CA . GLY A 1 284 ? 0.308 -14.288 -11.802 1.00 97.31 284 GLY A CA 1
ATOM 2205 C C . GLY A 1 284 ? 0.991 -15.599 -11.409 1.00 97.31 284 GLY A C 1
ATOM 2206 O O . GLY A 1 284 ? 0.817 -16.125 -10.306 1.00 97.31 284 GLY A O 1
ATOM 2207 N N . LYS A 1 285 ? 1.804 -16.120 -12.324 1.00 97.56 285 LYS A N 1
ATOM 2208 C CA . LYS A 1 285 ? 2.631 -17.309 -12.106 1.00 97.56 285 LYS A CA 1
ATOM 2209 C C . LYS A 1 285 ? 4.043 -17.096 -12.609 1.00 97.56 285 LYS A C 1
ATOM 2211 O O . LYS A 1 285 ? 4.204 -16.531 -13.688 1.00 97.56 285 LYS A O 1
ATOM 2216 N N . LEU A 1 286 ? 5.021 -17.624 -11.885 1.00 97.25 286 LEU A N 1
ATOM 2217 C CA . LEU A 1 286 ? 6.389 -17.833 -12.343 1.00 97.25 286 LEU A CA 1
ATOM 2218 C C . LEU A 1 286 ? 6.580 -19.329 -12.598 1.00 97.25 286 LEU A C 1
ATOM 2220 O O . LEU A 1 286 ? 6.563 -20.139 -11.674 1.00 97.25 286 LEU A O 1
ATOM 2224 N N . GLN A 1 287 ? 6.760 -19.704 -13.860 1.00 95.88 287 GLN A N 1
ATOM 2225 C CA . GLN A 1 287 ? 7.012 -21.086 -14.253 1.00 95.88 287 GLN A CA 1
ATOM 2226 C C . GLN A 1 287 ? 8.100 -21.131 -15.324 1.00 95.88 287 GLN A C 1
ATOM 2228 O O . GLN A 1 287 ? 8.021 -20.404 -16.309 1.00 95.88 287 GLN A O 1
ATOM 2233 N N . ASP A 1 288 ? 9.104 -21.992 -15.133 1.00 94.06 288 ASP A N 1
ATOM 2234 C CA . ASP A 1 288 ? 10.193 -22.223 -16.095 1.00 94.06 288 ASP A CA 1
ATOM 2235 C C . ASP A 1 288 ? 10.900 -20.921 -16.543 1.00 94.06 288 ASP A C 1
ATOM 2237 O O . ASP A 1 288 ? 11.269 -20.752 -17.702 1.00 94.06 288 ASP A O 1
ATOM 2241 N N . GLY A 1 289 ? 11.067 -19.975 -15.609 1.00 95.94 289 GLY A N 1
ATOM 2242 C CA . GLY A 1 289 ? 11.679 -18.669 -15.873 1.00 95.94 289 GLY A CA 1
ATOM 2243 C C . GLY A 1 289 ? 10.770 -17.675 -16.604 1.00 95.94 289 GLY A C 1
ATOM 2244 O O . GLY A 1 289 ? 11.250 -16.656 -17.091 1.00 95.94 289 GLY A O 1
ATOM 2245 N N . VAL A 1 290 ? 9.466 -17.944 -16.696 1.00 98.12 290 VAL A N 1
ATOM 2246 C CA . VAL A 1 290 ? 8.489 -17.051 -17.327 1.00 98.12 290 VAL A CA 1
ATOM 2247 C C . VAL A 1 290 ? 7.459 -16.594 -16.299 1.00 98.12 290 VAL A C 1
ATOM 2249 O O . VAL A 1 290 ? 6.717 -17.408 -15.746 1.00 98.12 290 VAL A O 1
ATOM 2252 N N . ILE A 1 291 ? 7.391 -15.282 -16.071 1.00 98.62 291 ILE A N 1
ATOM 2253 C CA . ILE A 1 291 ? 6.341 -14.642 -15.275 1.00 98.62 291 ILE A CA 1
ATOM 2254 C C . ILE A 1 291 ? 5.175 -14.319 -16.207 1.00 98.62 291 ILE A C 1
ATOM 2256 O O . ILE A 1 291 ? 5.359 -13.668 -17.235 1.00 98.62 291 ILE A O 1
ATOM 2260 N N . THR A 1 292 ? 3.967 -14.754 -15.860 1.00 98.06 292 THR A N 1
ATOM 2261 C CA . THR A 1 292 ? 2.757 -14.492 -16.650 1.00 98.06 292 THR A CA 1
ATOM 2262 C C . THR A 1 292 ? 1.608 -14.027 -15.779 1.00 98.06 292 THR A C 1
ATOM 2264 O O . THR A 1 292 ? 1.393 -14.538 -14.682 1.00 98.06 292 THR A O 1
ATOM 2267 N N . PHE A 1 293 ? 0.804 -13.122 -16.324 1.00 97.62 293 PHE A N 1
ATOM 2268 C CA . PHE A 1 293 ? -0.526 -12.809 -15.821 1.00 97.62 293 PHE A CA 1
ATOM 2269 C C . PHE A 1 293 ? -1.527 -13.219 -16.904 1.00 97.62 293 PHE A C 1
ATOM 2271 O O . PHE A 1 293 ? -2.006 -12.413 -17.689 1.00 97.62 293 PHE A O 1
ATOM 2278 N N . SER A 1 294 ? -1.798 -14.523 -16.989 1.00 95.44 294 SER A N 1
ATOM 2279 C CA . SER A 1 294 ? -2.550 -15.105 -18.116 1.00 95.44 294 SER A CA 1
ATOM 2280 C C . SER A 1 294 ? -4.067 -14.870 -18.047 1.00 95.44 294 SER A C 1
ATOM 2282 O O . SER A 1 294 ? -4.794 -15.212 -18.979 1.00 95.44 294 SER A O 1
ATOM 2284 N N . VAL A 1 295 ? -4.574 -14.348 -16.928 1.00 94.88 295 VAL A N 1
ATOM 2285 C CA . VAL A 1 295 ? -6.004 -14.084 -16.745 1.00 94.88 295 VAL A CA 1
ATOM 2286 C C . VAL A 1 295 ? -6.321 -12.696 -17.303 1.00 94.88 295 VAL A C 1
ATOM 2288 O O . VAL A 1 295 ? -5.745 -11.718 -16.832 1.00 94.88 295 VAL A O 1
ATOM 2291 N N . PRO A 1 296 ? -7.245 -12.568 -18.272 1.00 94.75 296 PRO A N 1
ATOM 2292 C CA . PRO A 1 296 ? -7.653 -11.262 -18.767 1.00 94.75 296 PRO A CA 1
ATOM 2293 C C . PRO A 1 296 ? -8.119 -10.356 -17.630 1.00 94.75 296 PRO A C 1
ATOM 2295 O O . PRO A 1 296 ? -8.852 -10.806 -16.745 1.00 94.75 296 PRO A O 1
ATOM 2298 N N . LYS A 1 297 ? -7.761 -9.071 -17.689 1.00 94.69 297 LYS A N 1
ATOM 2299 C CA . LYS A 1 297 ? -8.165 -8.048 -16.709 1.00 94.69 297 LYS A CA 1
ATOM 2300 C C . LYS A 1 297 ? -7.567 -8.245 -15.313 1.00 94.69 297 LYS A C 1
ATOM 2302 O O . LYS A 1 297 ? -8.114 -7.747 -14.331 1.00 94.69 297 LYS A O 1
ATOM 2307 N N . SER A 1 298 ? -6.456 -8.972 -15.212 1.00 96.06 298 SER A N 1
ATOM 2308 C CA . SER A 1 298 ? -5.764 -9.236 -13.944 1.00 96.06 298 SER A CA 1
ATOM 2309 C C . SER A 1 298 ? -4.837 -8.106 -13.485 1.00 96.06 298 SER A C 1
ATOM 2311 O O . SER A 1 298 ? -4.072 -8.304 -12.542 1.00 96.06 298 SER A O 1
ATOM 2313 N N . VAL A 1 299 ? -4.874 -6.939 -14.129 1.00 97.06 299 VAL A N 1
ATOM 2314 C CA . VAL A 1 299 ? -4.116 -5.745 -13.734 1.00 97.06 299 VAL A CA 1
ATOM 2315 C C . VAL A 1 299 ? -5.047 -4.537 -13.764 1.00 97.06 299 VAL A C 1
ATOM 2317 O O . VAL A 1 299 ? -5.981 -4.488 -14.565 1.00 97.06 299 VAL A O 1
ATOM 2320 N N . ILE A 1 300 ? -4.818 -3.579 -12.873 1.00 95.06 300 ILE A N 1
ATOM 2321 C CA . ILE A 1 300 ? -5.521 -2.298 -12.838 1.00 95.06 300 ILE A CA 1
ATOM 2322 C C . ILE A 1 300 ? -4.483 -1.198 -13.035 1.00 95.06 300 ILE A C 1
ATOM 2324 O O . ILE A 1 300 ? -3.465 -1.194 -12.344 1.00 95.06 300 ILE A O 1
ATOM 2328 N N . VAL A 1 301 ? -4.744 -0.284 -13.965 1.00 95.81 301 VAL A N 1
ATOM 2329 C CA . VAL A 1 301 ? -3.939 0.924 -14.174 1.00 95.81 301 VAL A CA 1
ATOM 2330 C C . VAL A 1 301 ? -4.742 2.137 -13.726 1.00 95.81 301 VAL A C 1
ATOM 2332 O O . VAL A 1 301 ? -5.933 2.219 -14.020 1.00 95.81 301 VAL A O 1
ATOM 2335 N N . PHE A 1 302 ? -4.106 3.048 -13.002 1.00 90.62 302 PHE A N 1
ATOM 2336 C CA . PHE A 1 302 ? -4.678 4.298 -12.525 1.00 90.62 302 PHE A CA 1
ATOM 2337 C C . PHE A 1 302 ? -4.076 5.489 -13.258 1.00 90.62 302 PHE A C 1
ATOM 2339 O O . PHE A 1 302 ? -2.881 5.497 -13.544 1.00 90.62 302 PHE A O 1
ATOM 2346 N N . ASP A 1 303 ? -4.908 6.492 -13.505 1.00 89.50 303 ASP A N 1
ATOM 2347 C CA . ASP A 1 303 ? -4.520 7.851 -13.879 1.00 89.50 303 ASP A CA 1
ATOM 2348 C C . ASP A 1 303 ? -5.342 8.865 -13.044 1.00 89.50 303 ASP A C 1
ATOM 2350 O O . ASP A 1 303 ? -5.926 8.501 -12.015 1.00 89.50 303 ASP A O 1
ATOM 2354 N N . ASN A 1 304 ? -5.416 10.135 -13.459 1.00 88.19 304 ASN A N 1
ATOM 2355 C CA . ASN A 1 304 ? -6.197 11.152 -12.742 1.00 88.19 304 ASN A CA 1
ATOM 2356 C C . ASN A 1 304 ? -7.721 10.909 -12.744 1.00 88.19 304 ASN A C 1
ATOM 2358 O O . ASN A 1 304 ? -8.416 11.437 -11.872 1.00 88.19 304 ASN A O 1
ATOM 2362 N N . ASP A 1 305 ? -8.250 10.163 -13.713 1.00 88.56 305 ASP A N 1
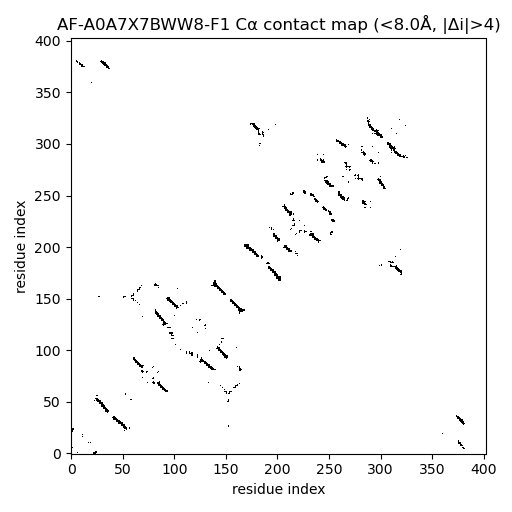ATOM 2363 C CA . ASP A 1 305 ? -9.680 9.892 -13.890 1.00 88.56 305 ASP A CA 1
ATOM 2364 C C . ASP A 1 305 ? -10.128 8.612 -13.154 1.00 88.56 305 ASP A C 1
ATOM 2366 O O . ASP A 1 305 ? -11.319 8.447 -12.855 1.00 88.56 305 ASP A O 1
ATOM 2370 N N . GLY A 1 306 ? -9.194 7.726 -12.795 1.00 90.25 306 GLY A N 1
ATOM 2371 C CA . GLY A 1 306 ? -9.434 6.594 -11.901 1.00 90.25 306 GLY A CA 1
ATOM 2372 C C . GLY A 1 306 ? -8.768 5.296 -12.348 1.00 90.25 306 GLY A C 1
ATOM 2373 O O . GLY A 1 306 ? -7.758 5.304 -13.035 1.00 90.25 306 GLY A O 1
ATOM 2374 N N . GLY A 1 307 ? -9.316 4.160 -11.897 1.00 92.25 307 GLY A N 1
ATOM 2375 C CA . GLY A 1 307 ? -8.764 2.827 -12.160 1.00 92.25 307 GLY A CA 1
ATOM 2376 C C . GLY A 1 307 ? -9.436 2.102 -13.328 1.00 92.25 307 GLY A C 1
ATOM 2377 O O . GLY A 1 307 ? -10.661 1.951 -13.355 1.00 92.25 307 GLY A O 1
ATOM 2378 N N . TYR A 1 308 ? -8.627 1.564 -14.237 1.00 94.69 308 TYR A N 1
ATOM 2379 C CA . TYR A 1 308 ? -9.035 0.859 -15.450 1.00 94.69 308 TYR A CA 1
ATOM 2380 C C . TYR A 1 308 ? -8.499 -0.570 -15.456 1.00 94.69 308 TYR A C 1
ATOM 2382 O O . TYR A 1 308 ? -7.348 -0.818 -15.112 1.00 94.69 308 TYR A O 1
ATOM 2390 N N . GLN A 1 309 ? -9.327 -1.528 -15.879 1.00 94.31 309 GLN A N 1
ATOM 2391 C CA . GLN A 1 309 ? -8.872 -2.904 -16.078 1.00 94.31 309 GLN A CA 1
ATOM 2392 C C . GLN A 1 309 ? -7.940 -2.973 -17.293 1.00 94.31 309 GLN A C 1
ATOM 2394 O O . GLN A 1 309 ? -8.384 -2.738 -18.414 1.00 94.31 309 GLN A O 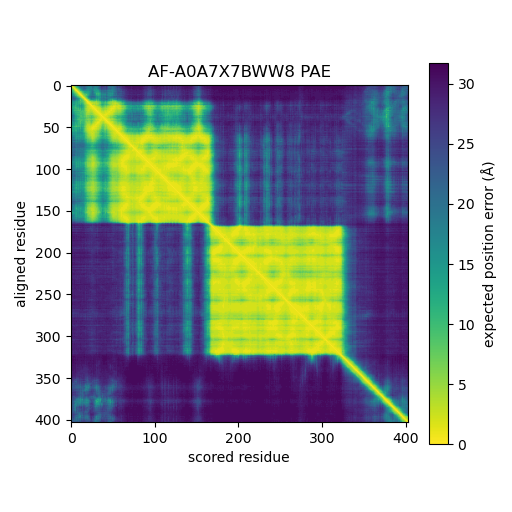1
ATOM 2399 N N . ALA A 1 310 ? -6.687 -3.342 -17.055 1.00 94.81 310 ALA A N 1
ATOM 2400 C CA . ALA A 1 310 ? -5.651 -3.569 -18.055 1.00 94.81 310 ALA A CA 1
ATOM 2401 C C . ALA A 1 310 ? -5.339 -5.070 -18.171 1.00 94.81 310 ALA A C 1
ATOM 2403 O O . ALA A 1 310 ? -5.977 -5.891 -17.509 1.00 94.81 310 ALA A O 1
ATOM 2404 N N . ASN A 1 311 ? -4.374 -5.463 -19.001 1.00 96.00 311 ASN A N 1
ATOM 2405 C CA . ASN A 1 311 ? -4.116 -6.866 -19.342 1.00 96.00 311 ASN A CA 1
ATOM 2406 C C . ASN A 1 311 ? -5.352 -7.518 -19.972 1.00 96.00 311 ASN A C 1
ATOM 2408 O O . ASN A 1 311 ? -5.745 -8.630 -19.611 1.00 96.00 311 ASN A O 1
ATOM 2412 N N . VAL A 1 312 ? -6.055 -6.791 -20.853 1.00 93.56 312 VAL A N 1
ATOM 2413 C CA . VAL A 1 312 ? -7.345 -7.251 -21.395 1.00 93.56 312 VAL A CA 1
ATOM 2414 C C . VAL A 1 312 ? -7.219 -8.508 -22.255 1.00 93.56 312 VAL A C 1
ATOM 2416 O O . VAL A 1 312 ? -8.207 -9.231 -22.401 1.00 93.56 312 VAL A O 1
ATOM 2419 N N . ASN A 1 313 ? -6.022 -8.806 -22.765 1.00 91.38 313 ASN A N 1
ATOM 2420 C CA . ASN A 1 313 ? -5.739 -9.992 -23.564 1.00 91.38 313 ASN A CA 1
ATOM 2421 C C . ASN A 1 313 ? -5.175 -11.150 -22.724 1.00 91.38 313 ASN A C 1
ATOM 2423 O O . ASN A 1 313 ? -5.119 -12.278 -23.217 1.00 91.38 313 ASN A O 1
ATOM 2427 N N . GLY A 1 314 ? -4.779 -10.903 -21.468 1.00 94.62 314 GLY A N 1
ATOM 2428 C CA . GLY A 1 314 ? -4.014 -11.864 -20.667 1.00 94.62 314 GLY A CA 1
ATOM 2429 C C . GLY A 1 314 ? -2.588 -12.045 -21.200 1.00 94.62 314 GLY A C 1
ATOM 2430 O O . GLY A 1 314 ? -2.011 -13.124 -21.065 1.00 94.62 314 GLY A O 1
ATOM 2431 N N . GLY A 1 315 ? -2.067 -11.031 -21.897 1.00 95.06 315 GLY A N 1
ATOM 2432 C CA . GLY A 1 315 ? -0.808 -11.073 -22.635 1.00 95.06 315 GLY A CA 1
ATOM 2433 C C . GLY A 1 315 ? 0.415 -10.632 -21.833 1.00 95.06 315 GLY A C 1
ATOM 2434 O O . GLY A 1 315 ? 1.533 -10.836 -22.310 1.00 95.06 315 GLY A O 1
ATOM 2435 N N . PHE A 1 316 ? 0.229 -10.056 -20.638 1.00 97.06 316 PHE A N 1
ATOM 2436 C CA . PHE A 1 316 ? 1.332 -9.602 -19.793 1.00 97.06 316 PHE A CA 1
ATOM 2437 C C . PHE A 1 316 ? 2.264 -10.770 -19.468 1.00 97.06 316 PHE A C 1
ATOM 2439 O O . PHE A 1 316 ? 1.859 -11.790 -18.886 1.00 97.06 316 PHE A O 1
ATOM 2446 N N . LYS A 1 317 ? 3.533 -10.608 -19.838 1.00 97.75 317 LYS A N 1
ATOM 2447 C CA . LYS A 1 317 ? 4.540 -11.659 -19.720 1.00 97.75 317 LYS A CA 1
ATOM 2448 C C . LYS A 1 317 ? 5.940 -11.075 -19.605 1.00 97.75 317 LYS A C 1
ATOM 2450 O O . LYS A 1 317 ? 6.285 -10.157 -20.341 1.00 97.75 317 LYS A O 1
ATOM 2455 N N . ILE A 1 318 ? 6.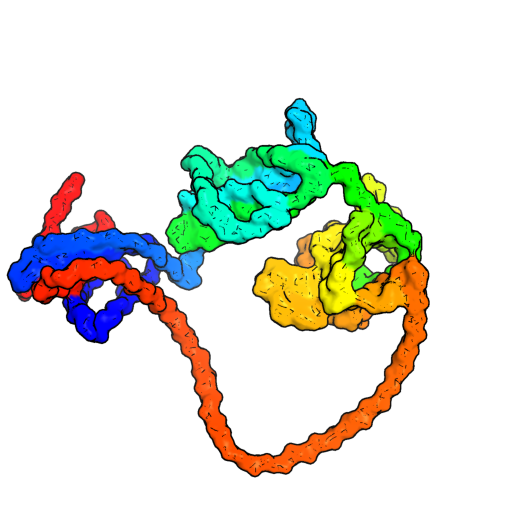760 -11.676 -18.752 1.00 98.50 318 ILE A N 1
ATOM 2456 C CA . ILE A 1 318 ? 8.193 -11.401 -18.639 1.00 98.50 318 ILE A CA 1
ATOM 2457 C C . ILE A 1 318 ? 8.925 -12.731 -18.778 1.00 98.50 318 ILE A C 1
ATOM 2459 O O . ILE A 1 318 ? 8.691 -13.657 -18.001 1.00 98.50 318 ILE A O 1
ATOM 2463 N N . VAL A 1 319 ? 9.798 -12.840 -19.774 1.00 98.06 319 VAL A N 1
ATOM 2464 C CA . VAL A 1 319 ? 10.684 -13.997 -19.946 1.00 98.06 319 VAL A CA 1
ATOM 2465 C C . VAL A 1 319 ? 12.031 -13.646 -19.325 1.00 98.06 319 VAL A C 1
ATOM 2467 O O . VAL A 1 319 ? 12.723 -12.763 -19.833 1.00 98.06 319 VAL A O 1
ATOM 2470 N N . LEU A 1 320 ? 12.390 -14.299 -18.216 1.00 97.69 320 LEU A N 1
ATOM 2471 C CA . LEU A 1 320 ? 13.646 -14.033 -17.516 1.00 97.69 320 LEU A CA 1
ATOM 2472 C C . LEU A 1 320 ? 14.857 -14.412 -18.390 1.00 97.69 320 LEU A C 1
ATOM 2474 O O . LEU A 1 320 ? 14.786 -15.367 -19.174 1.00 97.69 320 LEU A O 1
ATOM 2478 N N . PRO A 1 321 ? 15.998 -13.714 -18.236 1.00 96.06 321 PRO A N 1
ATOM 2479 C CA . PRO A 1 321 ? 17.232 -14.047 -18.934 1.00 96.06 321 PRO A CA 1
ATOM 2480 C C . PRO A 1 321 ? 17.609 -15.524 -18.762 1.00 96.06 321 PRO A C 1
ATOM 2482 O O . PRO A 1 321 ? 17.740 -16.027 -17.648 1.00 96.06 321 PRO A O 1
ATOM 2485 N N . GLY A 1 322 ? 17.811 -16.227 -19.878 1.00 86.62 322 GLY A N 1
ATOM 2486 C CA . GLY A 1 322 ? 18.203 -17.640 -19.872 1.00 86.62 322 GLY A CA 1
ATOM 2487 C C . GLY A 1 322 ? 17.057 -18.643 -19.704 1.00 86.62 322 GLY A C 1
ATOM 2488 O O . GLY A 1 322 ? 17.329 -19.844 -19.716 1.00 86.62 322 GLY A O 1
ATOM 2489 N N . ALA A 1 323 ? 15.801 -18.197 -19.605 1.00 83.56 323 ALA A N 1
ATOM 2490 C CA . ALA A 1 323 ? 14.651 -19.084 -19.741 1.00 83.56 323 ALA A CA 1
ATOM 2491 C C . ALA A 1 323 ? 14.603 -19.657 -21.169 1.00 83.56 323 ALA A C 1
ATOM 2493 O O . ALA A 1 323 ? 14.678 -18.913 -22.149 1.00 83.56 323 ALA A O 1
ATOM 2494 N N . GLU A 1 324 ? 14.485 -20.981 -21.311 1.00 60.88 324 GLU A N 1
ATOM 2495 C CA . GLU A 1 324 ? 14.130 -21.576 -22.602 1.00 60.88 324 GLU A CA 1
ATOM 2496 C C . GLU A 1 324 ? 12.618 -21.403 -22.783 1.00 60.88 324 GLU A C 1
ATOM 2498 O O . GLU A 1 324 ? 11.855 -21.973 -21.998 1.00 60.88 324 GLU A O 1
ATOM 2503 N N . PRO A 1 325 ? 12.144 -20.632 -23.781 1.00 48.47 325 PRO A N 1
ATOM 2504 C CA . PRO A 1 325 ? 10.716 -20.468 -23.983 1.00 48.47 325 PRO A CA 1
ATOM 2505 C C . PRO A 1 325 ? 10.107 -21.844 -24.238 1.00 48.47 325 PRO A C 1
ATOM 2507 O O . PRO A 1 325 ? 10.501 -22.534 -25.183 1.00 48.47 325 PRO A O 1
ATOM 2510 N N . ALA A 1 326 ? 9.136 -22.251 -23.420 1.00 45.31 326 ALA A N 1
ATOM 2511 C CA . ALA A 1 326 ? 8.317 -23.401 -23.760 1.00 45.31 326 ALA A CA 1
ATOM 2512 C C . ALA A 1 326 ? 7.684 -23.125 -25.133 1.00 45.31 326 ALA A C 1
ATOM 2514 O O . ALA A 1 326 ? 6.976 -22.127 -25.300 1.00 45.31 326 ALA A O 1
ATOM 2515 N N . GLU A 1 327 ? 7.967 -23.974 -26.132 1.00 38.00 327 GLU A N 1
ATOM 2516 C CA . GLU A 1 327 ? 7.279 -23.891 -27.421 1.00 38.00 327 GLU A CA 1
ATOM 2517 C C . GLU A 1 327 ? 5.768 -23.826 -27.161 1.00 38.00 327 GLU A C 1
ATOM 2519 O O . GLU A 1 327 ? 5.274 -24.556 -26.292 1.00 38.00 327 GLU A O 1
ATOM 2524 N N . PRO A 1 328 ? 5.013 -22.977 -27.884 1.00 36.81 328 PRO A N 1
ATOM 2525 C CA . PRO A 1 328 ? 3.585 -22.859 -27.659 1.00 36.81 328 PRO A CA 1
ATOM 2526 C C . PRO A 1 328 ? 2.959 -24.240 -27.832 1.00 36.81 328 PRO A C 1
ATOM 2528 O O . PRO A 1 328 ? 2.936 -24.796 -28.933 1.00 36.81 328 PRO A O 1
ATOM 2531 N N . ALA A 1 329 ? 2.469 -24.810 -26.729 1.00 33.75 329 ALA A N 1
ATOM 2532 C CA . ALA A 1 329 ? 1.731 -26.055 -26.762 1.00 33.75 329 ALA A CA 1
ATOM 2533 C C . ALA A 1 329 ? 0.519 -25.828 -27.666 1.00 33.75 329 ALA A C 1
ATOM 2535 O O . ALA A 1 329 ? -0.428 -25.127 -27.307 1.00 33.75 329 ALA A O 1
ATOM 2536 N N . VAL A 1 330 ? 0.574 -26.392 -28.874 1.00 31.11 330 VAL A N 1
ATOM 2537 C CA . VAL A 1 330 ? -0.553 -26.436 -29.801 1.00 31.11 330 VAL A CA 1
ATOM 2538 C C . VAL A 1 330 ? -1.722 -27.016 -29.020 1.00 31.11 330 VAL A C 1
ATOM 2540 O O . VAL A 1 330 ? -1.692 -28.186 -28.636 1.00 31.11 330 VAL A O 1
ATOM 2543 N N . ALA A 1 331 ? -2.726 -26.181 -28.751 1.00 31.36 331 ALA A N 1
ATOM 2544 C CA . ALA A 1 331 ? -3.935 -26.576 -28.056 1.00 31.36 331 ALA A CA 1
ATOM 2545 C C . ALA A 1 331 ? -4.596 -27.720 -28.835 1.00 31.36 331 ALA A C 1
ATOM 2547 O O . ALA A 1 331 ? -5.306 -27.515 -29.823 1.00 31.36 331 ALA A O 1
ATOM 2548 N N . ALA A 1 332 ? -4.341 -28.952 -28.401 1.00 26.75 332 ALA A N 1
ATOM 2549 C CA . ALA A 1 332 ? -5.120 -30.097 -28.808 1.00 26.75 332 ALA A CA 1
ATOM 2550 C C . ALA A 1 332 ? -6.517 -29.889 -28.224 1.00 26.75 332 ALA A C 1
ATOM 2552 O O . ALA A 1 332 ? -6.753 -30.101 -27.036 1.00 26.75 332 ALA A O 1
ATOM 2553 N N . VAL A 1 333 ? -7.439 -29.434 -29.071 1.00 26.72 333 VAL A N 1
ATOM 2554 C CA . VAL A 1 333 ? -8.871 -29.428 -28.785 1.00 26.72 333 VAL A CA 1
ATOM 2555 C C . VAL A 1 333 ? -9.292 -30.878 -28.557 1.00 26.72 333 VAL A C 1
ATOM 2557 O O . VAL A 1 333 ? -9.608 -31.611 -29.493 1.00 26.72 333 VAL A O 1
ATOM 2560 N N . VAL A 1 334 ? -9.280 -31.314 -27.300 1.00 27.52 334 VAL A N 1
ATOM 2561 C CA . VAL A 1 334 ? -9.991 -32.518 -26.887 1.00 27.52 334 VAL A CA 1
ATOM 2562 C C . VAL A 1 334 ? -11.432 -32.094 -26.660 1.00 27.52 334 VAL A C 1
ATOM 2564 O O . VAL A 1 334 ? -11.805 -31.580 -25.609 1.00 27.52 334 VAL A O 1
ATOM 2567 N N . ALA A 1 335 ? -12.246 -32.292 -27.694 1.00 29.12 335 ALA A N 1
ATOM 2568 C CA . ALA A 1 335 ? -13.691 -32.299 -27.576 1.00 29.12 335 ALA A CA 1
ATOM 2569 C C . ALA A 1 335 ? -14.097 -33.440 -26.626 1.00 29.12 335 ALA A C 1
ATOM 2571 O O . ALA A 1 335 ? -14.231 -34.590 -27.043 1.00 29.12 335 ALA A O 1
ATOM 2572 N N . ALA A 1 336 ? -14.265 -33.135 -25.340 1.00 24.69 336 ALA A N 1
ATOM 2573 C CA . ALA A 1 336 ? -14.949 -34.018 -24.409 1.00 24.69 336 ALA A CA 1
ATOM 2574 C C . ALA A 1 336 ? -16.451 -33.744 -24.528 1.00 24.69 336 ALA A C 1
ATOM 2576 O O . ALA A 1 336 ? -16.951 -32.681 -24.164 1.00 24.69 336 ALA A O 1
ATOM 2577 N N . GLY A 1 337 ? -17.130 -34.703 -25.154 1.00 23.31 337 GLY A N 1
ATOM 2578 C CA . GLY A 1 337 ? -18.545 -34.668 -25.465 1.00 23.31 337 GLY A CA 1
ATOM 2579 C C . GLY A 1 337 ? -19.436 -34.485 -24.241 1.00 23.31 337 GLY A C 1
ATOM 2580 O O . GLY A 1 337 ? -19.170 -34.972 -23.147 1.00 23.31 337 GLY A O 1
ATOM 2581 N N . SER A 1 338 ? -20.544 -33.803 -24.498 1.00 24.52 338 SER A N 1
ATOM 2582 C CA . SER A 1 338 ? -21.742 -33.790 -23.675 1.00 24.52 338 SER A CA 1
ATOM 2583 C C . SER A 1 338 ? -22.216 -35.213 -23.364 1.00 24.52 338 SER A C 1
ATOM 2585 O O . SER A 1 338 ? -22.563 -35.952 -24.288 1.00 24.52 338 SER A O 1
ATOM 2587 N N . GLU A 1 339 ? -22.345 -35.555 -22.084 1.00 24.19 339 GLU A N 1
ATOM 2588 C CA . GLU A 1 339 ? -23.239 -36.625 -21.644 1.00 24.19 339 GLU A CA 1
ATOM 2589 C C . GLU A 1 339 ? -24.321 -36.041 -20.732 1.00 24.19 339 GLU A C 1
ATOM 2591 O O . GLU A 1 339 ? -24.069 -35.533 -19.642 1.00 24.19 339 GLU A O 1
ATOM 2596 N N . ILE A 1 340 ? -25.552 -36.085 -21.240 1.00 24.94 340 ILE A N 1
ATOM 2597 C CA . ILE A 1 340 ? -26.780 -35.822 -20.501 1.00 24.94 340 ILE A CA 1
ATOM 2598 C C . ILE A 1 340 ? -27.098 -37.097 -19.719 1.00 24.94 340 ILE A C 1
ATOM 2600 O O . ILE A 1 340 ? -27.406 -38.121 -20.327 1.00 24.94 340 ILE A O 1
ATOM 2604 N N . VAL A 1 341 ? -27.108 -37.027 -18.388 1.00 24.61 341 VAL A N 1
ATOM 2605 C CA . VAL A 1 341 ? -27.742 -38.051 -17.547 1.00 24.61 341 VAL A CA 1
ATOM 2606 C C . VAL A 1 341 ? -28.963 -37.432 -16.877 1.00 24.61 341 VAL A C 1
ATOM 2608 O O . VAL A 1 341 ? -28.864 -36.535 -16.046 1.00 24.61 341 VAL A O 1
ATOM 2611 N N . THR A 1 342 ? -30.134 -37.913 -17.288 1.00 23.86 342 THR A N 1
ATOM 2612 C CA . THR A 1 342 ? -31.430 -37.662 -16.652 1.00 23.86 342 THR A CA 1
ATOM 2613 C C . THR A 1 342 ? -31.713 -38.768 -15.634 1.00 23.86 342 THR A C 1
ATOM 2615 O O . THR A 1 342 ? -31.433 -39.936 -15.901 1.00 23.86 342 THR A O 1
ATOM 2618 N N . GLY A 1 343 ? -32.304 -38.423 -14.483 1.00 24.06 343 GLY A N 1
ATOM 2619 C CA . GLY A 1 343 ? -32.834 -39.417 -13.544 1.00 24.06 343 GLY A CA 1
ATOM 2620 C C . GLY A 1 343 ? -33.128 -38.891 -12.138 1.00 24.06 343 GLY A C 1
ATOM 2621 O O . GLY A 1 343 ? -32.279 -38.963 -11.259 1.00 24.06 343 GLY A O 1
ATOM 2622 N N . ASP A 1 344 ? -34.358 -38.419 -11.928 1.00 24.23 344 ASP A N 1
ATOM 2623 C CA . ASP A 1 344 ? -34.947 -38.036 -10.637 1.00 24.23 344 ASP A CA 1
ATOM 2624 C C . ASP A 1 344 ? -34.924 -39.148 -9.566 1.00 24.23 344 ASP A C 1
ATOM 2626 O O . ASP A 1 344 ? -35.303 -40.289 -9.849 1.00 24.23 344 ASP A O 1
ATOM 2630 N N . LYS A 1 345 ? -34.663 -38.770 -8.298 1.00 25.47 345 LYS A N 1
ATOM 2631 C CA . LYS A 1 345 ? -35.641 -38.862 -7.181 1.00 25.47 345 LYS A CA 1
ATOM 2632 C C . LYS A 1 345 ? -35.119 -38.283 -5.848 1.00 25.47 345 LYS A C 1
ATOM 2634 O O . LYS A 1 345 ? -34.227 -38.832 -5.219 1.00 25.47 345 LYS A O 1
ATOM 2639 N N . ALA A 1 346 ? -35.788 -37.201 -5.440 1.00 23.81 346 ALA A N 1
ATOM 2640 C CA . ALA A 1 346 ? -36.050 -36.633 -4.108 1.00 23.81 346 ALA A CA 1
ATOM 2641 C C . ALA A 1 346 ? -35.275 -37.131 -2.865 1.00 23.81 346 ALA A C 1
ATOM 2643 O O . ALA A 1 346 ? -35.440 -38.276 -2.448 1.00 23.81 346 ALA A O 1
ATOM 2644 N N . THR A 1 347 ? -34.679 -36.195 -2.109 1.00 24.39 347 THR A N 1
ATOM 2645 C CA . THR A 1 347 ? -35.182 -35.782 -0.776 1.00 24.39 347 THR A CA 1
ATOM 2646 C C . THR A 1 347 ? -34.410 -34.583 -0.194 1.00 24.39 347 THR A C 1
ATOM 2648 O O . THR A 1 347 ? -33.200 -34.484 -0.336 1.00 24.39 347 THR A O 1
ATOM 2651 N N . ARG A 1 348 ? -35.161 -33.747 0.542 1.00 23.03 348 ARG A N 1
ATOM 2652 C CA . ARG A 1 348 ? -34.772 -32.656 1.458 1.00 23.03 348 ARG A CA 1
ATOM 2653 C C . ARG A 1 348 ? -34.564 -31.254 0.857 1.00 23.03 348 ARG A C 1
ATOM 2655 O O . ARG A 1 348 ? -33.529 -30.902 0.314 1.00 23.03 348 ARG A O 1
ATOM 2662 N N . SER A 1 349 ? -35.615 -30.456 1.036 1.00 24.36 349 SER A N 1
ATOM 2663 C CA . SER A 1 349 ? -35.645 -29.001 0.964 1.00 24.36 349 SER A CA 1
ATOM 2664 C C . SER A 1 349 ? -34.827 -28.381 2.098 1.00 24.36 349 SER A C 1
ATOM 2666 O O . SER A 1 349 ? -35.121 -28.658 3.262 1.00 24.36 349 SER A O 1
ATOM 2668 N N . GLU A 1 350 ? -33.918 -27.469 1.777 1.00 23.03 350 GLU A N 1
ATOM 2669 C CA . GLU A 1 350 ? -33.581 -26.369 2.677 1.00 23.03 350 GLU A CA 1
ATOM 2670 C C . GLU A 1 350 ? -33.782 -25.057 1.924 1.00 23.03 350 GLU A C 1
ATOM 2672 O O . GLU A 1 350 ? -33.086 -24.713 0.974 1.00 23.03 350 GLU A O 1
ATOM 2677 N N . THR A 1 351 ? -34.845 -24.365 2.322 1.00 21.94 351 THR A N 1
ATOM 2678 C CA . THR A 1 351 ? -35.079 -22.961 2.024 1.00 21.94 351 THR A CA 1
ATOM 2679 C C . THR A 1 351 ? -34.177 -22.171 2.965 1.00 21.94 351 THR A C 1
ATOM 2681 O O . THR A 1 351 ? -34.497 -22.033 4.145 1.00 21.94 351 THR A O 1
ATOM 2684 N N . SER A 1 352 ? -33.041 -21.677 2.478 1.00 20.95 352 SER A N 1
ATOM 2685 C CA . SER A 1 352 ? -32.233 -20.724 3.238 1.00 20.95 352 SER A CA 1
ATOM 2686 C C . SER A 1 352 ? -32.927 -19.367 3.208 1.00 20.95 352 SER A C 1
ATOM 2688 O O . SER A 1 352 ? -32.907 -18.654 2.208 1.00 20.95 352 SER A O 1
ATOM 2690 N N . TYR A 1 353 ? -33.589 -19.033 4.3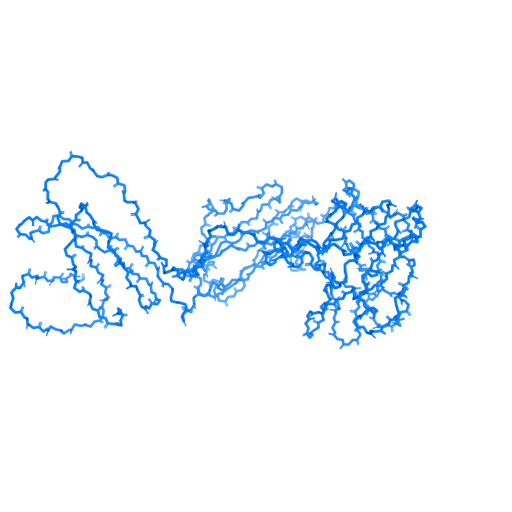11 1.00 22.25 353 TYR A N 1
ATOM 2691 C CA . TYR A 1 353 ? -34.004 -17.670 4.603 1.00 22.25 353 TYR A CA 1
ATOM 2692 C C . TYR A 1 353 ? -32.758 -16.870 4.990 1.00 22.25 353 TYR A C 1
ATOM 2694 O O . TYR A 1 353 ? -32.103 -17.196 5.979 1.00 22.25 353 TYR A O 1
ATOM 2702 N N . VAL A 1 354 ? -32.456 -15.801 4.253 1.00 19.70 354 VAL A N 1
ATOM 2703 C CA . VAL A 1 354 ? -31.603 -14.723 4.762 1.00 19.70 354 VAL A CA 1
ATOM 2704 C C . VAL A 1 354 ? -32.403 -14.030 5.863 1.00 19.70 354 VAL A C 1
ATOM 2706 O O . VAL A 1 354 ? -33.358 -13.303 5.591 1.00 19.70 354 VAL A O 1
ATOM 2709 N N . ARG A 1 355 ? -32.071 -14.321 7.122 1.00 20.69 355 ARG A N 1
ATOM 2710 C CA . ARG A 1 355 ? -32.487 -13.494 8.253 1.00 20.69 355 ARG A CA 1
ATOM 2711 C C . ARG A 1 355 ? -31.475 -12.367 8.392 1.00 20.69 355 ARG A C 1
ATOM 2713 O O . ARG A 1 355 ? -30.315 -12.625 8.687 1.00 20.69 355 ARG A O 1
ATOM 2720 N N . ILE A 1 356 ? -31.945 -11.136 8.219 1.00 22.69 356 ILE A N 1
ATOM 2721 C CA . ILE A 1 356 ? -31.306 -9.959 8.804 1.00 22.69 356 ILE A CA 1
ATOM 2722 C C . ILE A 1 356 ? -31.415 -10.148 10.321 1.00 22.69 356 ILE A C 1
ATOM 2724 O O . ILE A 1 356 ? -32.524 -10.228 10.855 1.00 22.69 356 ILE A O 1
ATOM 2728 N N . ALA A 1 357 ? -30.284 -10.326 10.996 1.00 20.89 357 ALA A N 1
ATOM 2729 C CA . ALA A 1 357 ? -30.230 -10.350 12.448 1.00 20.89 357 ALA A CA 1
ATOM 2730 C C . ALA A 1 357 ? -29.989 -8.913 12.940 1.00 20.89 357 ALA A C 1
ATOM 2732 O O . ALA A 1 357 ? -28.970 -8.335 12.569 1.00 20.89 357 ALA A O 1
ATOM 2733 N N . PRO A 1 358 ? -30.876 -8.322 13.760 1.00 22.78 358 PRO A N 1
ATOM 2734 C CA . PRO A 1 358 ? -30.477 -7.211 14.609 1.00 22.78 358 PRO A CA 1
ATOM 2735 C C . PRO A 1 358 ? -29.492 -7.763 15.646 1.00 22.78 358 PRO A C 1
ATOM 2737 O O . PRO A 1 358 ? -29.739 -8.809 16.252 1.00 22.78 358 PRO A O 1
ATOM 2740 N N . ALA A 1 359 ? -28.342 -7.112 15.789 1.00 24.27 359 ALA A N 1
ATOM 2741 C CA . ALA A 1 359 ? -27.277 -7.547 16.678 1.00 24.27 359 ALA A CA 1
ATOM 2742 C C . ALA A 1 359 ? -27.742 -7.516 18.146 1.00 24.27 359 ALA A C 1
ATOM 2744 O O . ALA A 1 359 ? -27.844 -6.464 18.762 1.00 24.27 359 ALA A O 1
ATOM 2745 N N . THR A 1 360 ? -28.018 -8.682 18.729 1.00 26.42 360 THR A N 1
ATOM 2746 C CA . THR A 1 360 ? -28.074 -8.864 20.187 1.00 26.42 360 THR A CA 1
ATOM 2747 C C . THR A 1 360 ? -26.655 -9.079 20.710 1.00 26.42 360 THR A C 1
ATOM 2749 O O . THR A 1 360 ? -26.108 -10.170 20.544 1.00 26.42 360 THR A O 1
ATOM 2752 N N . GLN A 1 361 ? -26.055 -8.076 21.359 1.00 28.75 361 GLN A N 1
ATOM 2753 C CA . GLN A 1 361 ? -24.898 -8.308 22.231 1.00 28.75 361 GLN A CA 1
ATOM 2754 C C . GLN A 1 361 ? -25.359 -9.019 23.513 1.00 28.75 361 GLN A C 1
ATOM 2756 O O . GLN A 1 361 ? -26.359 -8.652 24.126 1.00 28.75 361 GLN A O 1
ATOM 2761 N N . THR A 1 362 ? -24.636 -10.069 23.907 1.00 24.92 362 THR A N 1
ATOM 2762 C CA . THR A 1 362 ? -24.848 -10.808 25.160 1.00 24.92 362 THR A CA 1
ATOM 2763 C C . THR A 1 362 ? -23.796 -10.354 26.166 1.00 24.92 362 THR A C 1
ATOM 2765 O O . THR A 1 362 ? -22.615 -10.605 25.946 1.00 24.92 362 THR A O 1
ATOM 2768 N N . ILE A 1 363 ? -24.198 -9.716 27.268 1.00 27.33 363 ILE A N 1
ATOM 2769 C CA . ILE A 1 363 ? -23.286 -9.370 28.369 1.00 27.33 363 ILE A CA 1
ATOM 2770 C C . ILE A 1 363 ? -23.322 -10.503 29.403 1.00 27.33 363 ILE A C 1
ATOM 2772 O O . ILE A 1 363 ? -24.370 -10.798 29.979 1.00 27.33 363 ILE A O 1
ATOM 2776 N N . ILE A 1 364 ? -22.178 -11.152 29.632 1.00 23.02 364 ILE A N 1
ATOM 2777 C CA . ILE A 1 364 ? -21.976 -12.121 30.718 1.00 23.02 364 ILE A CA 1
ATOM 2778 C C . ILE A 1 364 ? -21.400 -11.346 31.908 1.00 23.02 364 ILE A C 1
ATOM 2780 O O . ILE A 1 364 ? -20.252 -10.918 31.865 1.00 23.02 364 ILE A O 1
ATOM 2784 N N . GLY A 1 365 ? -22.198 -11.144 32.958 1.00 25.17 365 GLY A N 1
ATOM 2785 C CA . GLY A 1 365 ? -21.729 -10.559 34.217 1.00 25.17 365 GLY A CA 1
ATOM 2786 C C . GLY A 1 365 ? -20.989 -11.585 35.081 1.00 25.17 365 GLY A C 1
ATOM 2787 O O . GLY A 1 365 ? -21.438 -12.726 35.219 1.00 25.17 365 GLY A O 1
ATOM 2788 N N . GLU A 1 366 ? -19.861 -11.181 35.667 1.00 24.22 366 GLU A N 1
ATOM 2789 C CA . GLU A 1 366 ? -19.096 -11.988 36.619 1.00 24.22 366 GLU A CA 1
ATOM 2790 C C . GLU A 1 366 ? -19.898 -12.318 37.892 1.00 24.22 366 GLU A C 1
ATOM 2792 O O . GLU A 1 366 ? -20.773 -11.578 38.344 1.00 24.22 366 GLU A O 1
ATOM 2797 N N . SER A 1 367 ? -19.591 -13.477 38.476 1.00 25.75 367 SER A N 1
ATOM 2798 C CA . SER A 1 367 ? -20.311 -14.077 39.599 1.00 25.75 367 SER A CA 1
ATOM 2799 C C . SER A 1 367 ? -20.262 -13.242 40.885 1.00 25.75 367 SER A C 1
ATOM 2801 O O . SER A 1 367 ? -19.179 -12.975 41.406 1.00 25.75 367 SER A O 1
ATOM 2803 N N . LEU A 1 368 ? -21.429 -12.967 41.477 1.00 26.48 368 LEU A N 1
ATOM 2804 C CA . LEU A 1 368 ? -21.557 -12.487 42.859 1.00 26.48 368 LEU A CA 1
ATOM 2805 C C . LEU A 1 368 ? -21.810 -13.646 43.852 1.00 26.48 368 LEU A C 1
ATOM 2807 O O . LEU A 1 368 ? -22.258 -14.726 43.451 1.00 26.48 368 LEU A O 1
ATOM 2811 N N . PRO A 1 369 ? -21.495 -13.463 45.152 1.00 23.97 369 PRO A N 1
ATOM 2812 C CA . PRO A 1 369 ? -21.417 -14.547 46.128 1.00 23.97 369 PRO A CA 1
ATOM 2813 C C . PRO A 1 369 ? -22.763 -15.235 46.368 1.00 23.97 369 PRO A C 1
ATOM 2815 O O . PRO A 1 369 ? -23.806 -14.592 46.469 1.00 23.97 369 PRO A O 1
ATOM 2818 N N . ARG A 1 370 ? -22.717 -16.562 46.548 1.00 28.72 370 ARG A N 1
ATOM 2819 C CA . ARG A 1 370 ? -23.826 -17.371 47.071 1.00 28.72 370 ARG A CA 1
ATOM 2820 C C . ARG A 1 370 ? -24.245 -16.847 48.446 1.00 28.72 370 ARG A C 1
ATOM 2822 O O . ARG A 1 370 ? -23.613 -17.207 49.430 1.00 28.72 370 ARG A O 1
ATOM 2829 N N . GLU A 1 371 ? -25.280 -16.015 48.482 1.00 30.34 371 GLU A N 1
ATOM 2830 C CA . GLU A 1 371 ? -26.407 -16.014 49.432 1.00 30.34 371 GLU A CA 1
ATOM 2831 C C . GLU A 1 371 ? -27.104 -14.641 49.428 1.00 30.34 371 GLU A C 1
ATOM 2833 O O . GLU A 1 371 ? -26.816 -13.770 50.242 1.00 30.34 371 GLU A O 1
ATOM 2838 N N . SER A 1 372 ? -28.088 -14.460 48.547 1.00 24.52 372 SER A N 1
ATOM 2839 C CA . SER A 1 372 ? -29.166 -13.488 48.748 1.00 24.52 372 SER A CA 1
ATOM 2840 C C . SER A 1 372 ? -30.447 -14.018 48.101 1.00 24.52 372 SER A C 1
ATOM 2842 O O . SER A 1 372 ? -30.461 -14.479 46.960 1.00 24.52 372 SER A O 1
ATOM 2844 N N . LYS A 1 373 ? -31.521 -14.069 48.893 1.00 26.28 373 LYS A N 1
ATOM 2845 C CA . LYS A 1 373 ? -32.867 -14.431 48.442 1.00 26.28 373 LYS A CA 1
ATOM 2846 C C . LYS A 1 373 ? -33.524 -13.174 47.876 1.00 26.28 373 LYS A C 1
ATOM 2848 O O . LYS A 1 373 ? -33.541 -12.173 48.578 1.00 26.28 373 LYS A O 1
ATOM 2853 N N . GLU A 1 374 ? -34.048 -13.293 46.655 1.00 25.05 374 GLU A N 1
ATOM 2854 C CA . GLU A 1 374 ? -34.879 -12.313 45.933 1.00 25.05 374 GLU A CA 1
ATOM 2855 C C . GLU A 1 374 ? -34.255 -10.909 45.813 1.00 25.05 374 GLU A C 1
ATOM 2857 O O . GLU A 1 374 ? -34.443 -10.044 46.661 1.00 25.05 374 GLU A O 1
ATOM 2862 N N . ALA A 1 375 ? -33.515 -10.686 44.722 1.00 25.59 375 ALA A N 1
ATOM 2863 C CA . ALA A 1 375 ? -33.103 -9.360 44.272 1.00 25.59 375 ALA A CA 1
ATOM 2864 C C . ALA A 1 375 ? -33.844 -9.039 42.965 1.00 25.59 375 ALA A C 1
ATOM 2866 O O . ALA A 1 375 ? -33.688 -9.764 41.984 1.00 25.59 375 ALA A O 1
ATOM 2867 N N . SER A 1 376 ? -34.663 -7.989 42.950 1.00 27.47 376 SER A N 1
ATOM 2868 C CA . SER A 1 376 ? -35.238 -7.432 41.720 1.00 27.47 376 SER A CA 1
ATOM 2869 C C . SER A 1 376 ? -34.272 -6.392 41.153 1.00 27.47 376 SER A C 1
ATOM 2871 O O . SER A 1 376 ? -33.845 -5.501 41.892 1.00 27.47 376 SER A O 1
ATOM 2873 N N . PHE A 1 377 ? -33.932 -6.504 39.867 1.00 29.78 377 PHE A N 1
ATOM 2874 C CA . PHE A 1 377 ? -33.056 -5.568 39.160 1.00 29.78 377 PHE A CA 1
ATOM 2875 C C . PHE A 1 377 ? -33.880 -4.667 38.236 1.00 29.78 377 PHE A C 1
ATOM 2877 O O . PHE A 1 377 ? -34.682 -5.161 37.446 1.00 29.78 377 PHE A O 1
ATOM 2884 N N . THR A 1 378 ? -33.663 -3.357 38.318 1.00 32.38 378 THR A N 1
ATOM 2885 C CA . THR A 1 378 ? -34.282 -2.351 37.443 1.00 32.38 378 THR A CA 1
ATOM 2886 C C . THR A 1 378 ? -33.209 -1.739 36.552 1.00 32.38 378 THR A C 1
ATOM 2888 O O . THR A 1 378 ? -32.200 -1.265 37.074 1.00 32.38 378 THR A O 1
ATOM 2891 N N . VAL A 1 379 ? -33.433 -1.752 35.234 1.00 31.64 379 VAL A N 1
ATOM 2892 C CA . VAL A 1 379 ? -32.606 -1.041 34.251 1.00 31.64 379 VAL A CA 1
ATOM 2893 C C . VAL A 1 379 ? -33.172 0.363 34.052 1.00 31.64 379 VAL A C 1
ATOM 2895 O O . VAL A 1 379 ? -34.334 0.489 33.679 1.00 31.64 379 VAL A O 1
ATOM 2898 N N . VAL A 1 380 ? -32.383 1.410 34.298 1.00 31.27 380 VAL A N 1
ATOM 2899 C CA . VAL A 1 380 ? -32.797 2.809 34.080 1.00 31.27 380 VAL A CA 1
ATOM 2900 C C . VAL A 1 380 ? -31.745 3.518 33.219 1.00 31.27 380 VAL A C 1
ATOM 2902 O O . VAL A 1 380 ? -30.558 3.407 33.506 1.00 31.27 380 VAL A O 1
ATOM 2905 N N . SER A 1 381 ? -32.148 4.231 32.166 1.00 28.55 381 SER A N 1
ATOM 2906 C CA . SER A 1 381 ? -31.273 5.141 31.403 1.00 28.55 381 SER A CA 1
ATOM 2907 C C . SER A 1 381 ? -31.688 6.588 31.673 1.00 28.55 381 SER A C 1
ATOM 2909 O O . SER A 1 381 ? -32.885 6.864 31.717 1.00 28.55 381 SER A O 1
ATOM 2911 N N . PHE A 1 382 ? -30.735 7.511 31.824 1.00 29.16 382 PHE A N 1
ATOM 2912 C CA . PHE A 1 382 ? -31.010 8.934 32.074 1.00 29.16 382 PHE A CA 1
ATOM 2913 C C . PHE A 1 382 ? -30.392 9.841 30.996 1.00 29.16 382 PHE A C 1
ATOM 2915 O O . PHE A 1 382 ? -29.252 9.618 30.596 1.00 29.16 382 PHE A O 1
ATOM 2922 N N . ASP A 1 383 ? -31.134 10.890 30.611 1.00 30.83 383 ASP A N 1
ATOM 2923 C CA . ASP A 1 383 ? -30.697 12.077 29.850 1.00 30.83 383 ASP A CA 1
ATOM 2924 C C . ASP A 1 383 ? -30.863 13.330 30.756 1.00 30.83 383 ASP A C 1
ATOM 2926 O O . ASP A 1 383 ? -31.910 13.458 31.404 1.00 30.83 383 ASP A O 1
ATOM 2930 N N . PRO A 1 384 ? -29.877 14.248 30.881 1.00 27.47 384 PRO A N 1
ATOM 2931 C CA . PRO A 1 384 ? -29.921 15.345 31.850 1.00 27.47 384 PRO A CA 1
ATOM 2932 C C . PRO A 1 384 ? -30.830 16.547 31.523 1.00 27.47 384 PRO A C 1
ATOM 2934 O O . PRO A 1 384 ? -30.833 17.492 32.318 1.00 27.47 384 PRO A O 1
ATOM 2937 N N . GLN A 1 385 ? -31.564 16.614 30.404 1.00 28.52 385 GLN A N 1
ATOM 2938 C CA . GLN A 1 385 ? -32.249 17.865 30.023 1.00 28.52 385 GLN A CA 1
ATOM 2939 C C . GLN A 1 385 ? -33.726 17.692 29.624 1.00 28.52 385 GLN A C 1
ATOM 2941 O O . GLN A 1 385 ? -34.029 17.351 28.491 1.00 28.52 385 GLN A O 1
ATOM 2946 N N . ASN A 1 386 ? -34.631 18.069 30.550 1.00 28.08 386 ASN A N 1
ATOM 2947 C CA . ASN A 1 386 ? -36.033 18.536 30.391 1.00 28.08 386 ASN A CA 1
ATOM 2948 C C . ASN A 1 386 ? -37.090 17.748 31.197 1.00 28.08 386 ASN A C 1
ATOM 2950 O O . ASN A 1 386 ? -37.488 16.640 30.866 1.00 28.08 386 ASN A O 1
ATOM 2954 N N . PHE A 1 387 ? -37.625 18.397 32.241 1.00 24.50 387 PHE A N 1
ATOM 2955 C CA . PHE A 1 387 ? -38.602 17.850 33.192 1.00 24.50 387 PHE A CA 1
ATOM 2956 C C . PHE A 1 387 ? -40.021 18.391 32.922 1.00 24.50 387 PHE A C 1
ATOM 2958 O O . PHE A 1 387 ? -40.225 19.609 32.944 1.00 24.50 387 PHE A O 1
ATOM 2965 N N . LYS A 1 388 ? -41.033 17.518 32.791 1.00 24.62 388 LYS A N 1
ATOM 2966 C CA . LYS A 1 388 ? -42.438 17.824 33.144 1.00 24.62 388 LYS A CA 1
ATOM 2967 C C . LYS A 1 388 ? -43.165 16.580 33.660 1.00 24.62 388 LYS A C 1
ATOM 2969 O O . LYS A 1 388 ? -43.369 15.624 32.928 1.00 24.62 388 LYS A O 1
ATOM 2974 N N . ALA A 1 389 ? -43.625 16.654 34.909 1.00 23.81 389 ALA A N 1
ATOM 2975 C CA . ALA A 1 389 ? -44.402 15.608 35.567 1.00 23.81 389 ALA A CA 1
ATOM 2976 C C . ALA A 1 389 ? -45.842 15.513 35.029 1.00 23.81 389 ALA A C 1
ATOM 2978 O O . ALA A 1 389 ? -46.520 16.537 34.886 1.00 23.81 389 ALA A O 1
ATOM 2979 N N . ILE A 1 390 ? -46.338 14.286 34.838 1.00 23.12 390 ILE A N 1
ATOM 2980 C CA . ILE A 1 390 ? -47.773 13.986 34.772 1.00 23.12 390 ILE A CA 1
ATOM 2981 C C . ILE A 1 390 ? -48.083 12.917 35.826 1.00 23.12 390 ILE A C 1
ATOM 2983 O O . ILE A 1 390 ? -47.521 11.830 35.826 1.00 23.12 390 ILE A O 1
ATOM 2987 N N . ASP A 1 391 ? -48.967 13.295 36.748 1.00 26.97 391 ASP A N 1
ATOM 2988 C CA . ASP A 1 391 ? -49.463 12.521 37.886 1.00 26.97 391 ASP A CA 1
ATOM 2989 C C . ASP A 1 391 ? -50.281 11.308 37.414 1.00 26.97 391 ASP A C 1
ATOM 2991 O O . ASP A 1 391 ? -51.277 11.473 36.703 1.00 26.97 391 ASP A O 1
ATOM 2995 N N . ASN A 1 392 ? -49.899 10.099 37.839 1.00 25.16 392 ASN A N 1
ATOM 2996 C CA . ASN A 1 392 ? -50.803 8.957 37.828 1.00 25.16 392 ASN A CA 1
ATOM 2997 C C . ASN A 1 392 ? -50.657 8.151 39.124 1.00 25.16 392 ASN A C 1
ATOM 2999 O O . ASN A 1 392 ? -49.576 7.725 39.528 1.00 25.16 392 ASN A O 1
ATOM 3003 N N . LYS A 1 393 ? -51.788 8.008 39.809 1.00 30.55 393 LYS A N 1
ATOM 3004 C CA . LYS A 1 393 ? -51.908 7.403 41.131 1.00 30.55 393 LYS A CA 1
ATOM 3005 C C . LYS A 1 393 ? -51.749 5.891 41.013 1.00 30.55 393 LYS A C 1
ATOM 3007 O O . LYS A 1 393 ? -52.635 5.261 40.452 1.00 30.55 393 LYS A O 1
ATOM 3012 N N . ASP A 1 394 ? -50.634 5.374 41.530 1.00 29.38 394 ASP A N 1
ATOM 3013 C CA . ASP A 1 394 ? -50.476 4.074 42.226 1.00 29.38 394 ASP A CA 1
ATOM 3014 C C . ASP A 1 394 ? -49.070 3.443 42.104 1.00 29.38 394 ASP A C 1
ATOM 3016 O O . ASP A 1 394 ? -48.917 2.237 42.263 1.00 29.38 394 ASP A O 1
ATOM 3020 N N . SER A 1 395 ? -48.013 4.254 41.965 1.00 25.56 395 SER A N 1
ATOM 3021 C CA . SER A 1 395 ? -46.624 3.786 42.107 1.00 25.56 395 SER A CA 1
ATOM 3022 C C . SER A 1 395 ? -45.792 4.813 42.879 1.00 25.56 395 SER A C 1
ATOM 3024 O O . SER A 1 395 ? -45.778 5.995 42.542 1.00 25.56 395 SER A O 1
ATOM 3026 N N . LYS A 1 396 ? -45.124 4.392 43.961 1.00 24.77 396 LYS A N 1
ATOM 3027 C CA . LYS A 1 396 ? -44.238 5.258 44.755 1.00 24.77 396 LYS A CA 1
ATOM 3028 C C . LYS A 1 396 ? -42.823 5.214 44.187 1.00 24.77 396 LYS A C 1
ATOM 3030 O O . LYS A 1 396 ? -42.096 4.274 44.478 1.00 24.77 396 LYS A O 1
ATOM 3035 N N . PHE A 1 397 ? -42.417 6.268 43.488 1.00 25.84 397 PHE A N 1
ATOM 3036 C CA . PHE A 1 397 ? -41.008 6.595 43.277 1.00 25.84 397 PHE A CA 1
ATOM 3037 C C . PHE A 1 397 ? -40.778 8.081 43.560 1.00 25.84 397 PHE A C 1
ATOM 3039 O O . PHE A 1 397 ? -41.580 8.931 43.179 1.00 25.84 397 PHE A O 1
ATOM 3046 N N . SER A 1 398 ? -39.683 8.374 44.260 1.00 22.67 398 SER A N 1
ATOM 3047 C CA . SER A 1 398 ? -39.181 9.727 44.500 1.00 22.67 398 SER A CA 1
ATOM 3048 C C . SER A 1 398 ? -37.788 9.818 43.889 1.00 22.67 398 SER A C 1
ATOM 3050 O O . SER A 1 398 ? -36.888 9.105 44.327 1.00 22.67 398 SER A O 1
ATOM 3052 N N . ILE A 1 399 ? -37.614 10.699 42.906 1.00 24.28 399 ILE A N 1
ATOM 3053 C CA . ILE A 1 399 ? -36.309 11.067 42.348 1.00 24.28 399 ILE A CA 1
ATOM 3054 C C . ILE A 1 399 ? -35.817 12.288 43.128 1.00 24.28 399 ILE A C 1
ATOM 3056 O O . ILE A 1 399 ? -36.549 13.267 43.284 1.00 24.28 399 ILE A O 1
ATOM 3060 N N . MET A 1 400 ? -34.596 12.218 43.653 1.00 21.27 400 MET A N 1
ATOM 3061 C CA . MET A 1 400 ? -33.919 13.339 44.299 1.00 21.27 400 MET A CA 1
ATOM 3062 C C . MET A 1 400 ? -32.682 13.665 43.461 1.00 21.27 400 MET A C 1
ATOM 3064 O O . MET A 1 400 ? -31.823 12.803 43.295 1.00 21.27 400 MET A O 1
ATOM 3068 N N . SER A 1 401 ? -32.613 14.880 42.913 1.00 22.44 401 SER A N 1
ATOM 3069 C CA . SER A 1 401 ? -31.370 15.416 42.355 1.00 22.44 401 SER A CA 1
ATOM 3070 C C . SER A 1 401 ? -30.448 15.830 43.502 1.00 22.44 401 SER A C 1
ATOM 3072 O O . SER A 1 401 ? -30.920 16.302 44.541 1.00 22.44 401 SER A O 1
ATOM 3074 N N . ILE A 1 402 ? -29.141 15.676 43.321 1.00 22.62 402 ILE A N 1
ATOM 3075 C CA . ILE A 1 402 ? -28.133 16.345 44.145 1.00 22.62 402 ILE A CA 1
ATOM 3076 C C . ILE A 1 402 ? -27.348 17.244 43.185 1.00 22.62 402 ILE A C 1
ATOM 3078 O O . ILE A 1 402 ? -26.930 16.756 42.137 1.00 22.62 402 ILE A O 1
ATOM 3082 N N . ASP A 1 403 ? -27.274 18.536 43.531 1.00 27.88 403 ASP A N 1
ATOM 3083 C CA . ASP A 1 403 ? -26.567 19.609 42.805 1.00 27.88 403 ASP A CA 1
ATOM 3084 C C . ASP A 1 403 ? -25.100 19.282 42.490 1.00 27.88 403 ASP A C 1
ATOM 3086 O O . ASP A 1 403 ? -24.434 18.650 43.350 1.00 27.88 403 ASP A O 1
#

Sequence (403 aa):
QIAEGEIEAEELDMNTKIAGIQCDQTGEYFLVAAAFAADSTLQGSTTTTFTYVDSEDPRPVDVTIGLETPSARWEKDGYDSKNALEFFVYGSDLKDVKVAIYKSSEYSPQLIDEEESVSDDVLAIINEDIYSGIYEAEEGTEYTMIVYASNGFESIYKTATLSTAGEGLVWNSLGNAEYTDDLVSSLFDADNVTYDVEIQELDGEEGIYRLVNAYGEIYPYNSPGDYDDSRDYFFEIDASNPDAVVFGQQSLGLDWGYGTMEAISAAQYYINKGQPETAAGLYGKLQDGVITFSVPKSVIVFDNDGGYQANVNGGFKIVLPGAEPAEPAVAAVVAAGSEIVTGDKATRSETSYVRIAPATQTIIGESLPRESKEASFTVVSFDPQNFKAIDNKDSKFSIMSID

Foldseek 3Di:
DPDPDWDDWDWDDPPDDDDDDDDDAWDKWKWKKWWADPVRHTPDIDIDIDTDHDPVHDDDWFKDKEKAFDDPVCVVVVGGLFFKIKMKMATALWDWKFKDKDFPVPDDPCVSVVTDTDDPVQVVCRRPHIDMDMDTDHGQTKMKMKMWIDSPRDIDIDIYMDTRAHVHQDWAWLFWKFWWDFFPCVVVVHDIDTDTWIKTAGPPQPQWMKTKLCVHPRPPPDDPPQFDPVDIFIFIKRCSPQVAIWGAWGFSRGDPPQATKIKTFQLVVCVVVVNNVVSVPLGWGQDQQKTFRQDAQRMWMAGPVGIDRTSRRSRGMIRGPPRDDDDPDPPPPPPPDDDDDDDDDDDDDDDDDPDPDDDDDDDDDDDDDPDDDDITITTTIDDDDDDDDDDDPDDDDDDDDDD

Radius of gyration: 31.31 Å; Cα contacts (8 Å, |Δi|>4): 776; chains: 1; bounding box: 76×60×81 Å